Protein AF-0000000079912016 (afdb_homodimer)

Solvent-accessible surface area (backbone atoms only — not comparable to full-atom values): 39255 Å² total; per-residue (Å²): 124,81,60,70,67,90,50,76,63,64,34,46,69,58,72,44,59,53,63,32,48,55,50,54,51,55,46,55,73,60,85,54,62,30,31,38,32,32,46,38,38,39,42,31,47,74,86,53,55,44,48,45,38,40,37,38,38,38,37,16,66,68,61,41,17,29,33,32,28,37,40,36,26,48,72,51,40,34,40,31,41,31,25,33,22,56,47,71,51,46,49,77,61,53,65,31,86,58,32,35,63,44,80,74,38,58,70,41,29,36,35,41,35,31,50,80,66,97,49,64,54,26,32,47,36,34,42,39,51,58,28,63,62,40,78,49,59,70,44,70,42,71,54,98,86,39,76,59,29,38,30,30,36,35,40,33,41,30,26,29,36,43,38,42,28,52,72,84,44,76,39,85,39,41,60,92,46,20,34,35,41,36,37,40,40,31,20,34,37,89,50,34,68,87,71,87,62,68,78,51,57,73,78,47,84,77,47,47,32,39,38,42,31,43,37,40,42,94,74,36,32,38,43,35,40,39,30,28,46,42,84,63,52,72,73,42,72,49,28,34,37,37,44,51,54,82,86,58,67,62,39,76,44,34,54,71,43,80,48,78,38,56,39,63,74,28,76,50,72,71,38,39,36,40,34,24,48,34,90,97,47,79,62,33,38,33,43,46,44,71,54,37,75,34,61,56,31,64,80,54,19,71,24,81,51,87,90,46,29,47,48,43,87,77,51,72,68,42,76,50,69,47,78,47,50,53,85,70,54,56,66,76,71,56,45,73,32,53,35,42,20,40,26,41,35,42,34,40,53,91,82,46,75,50,66,31,40,36,43,44,29,40,28,72,28,30,33,28,56,90,77,67,25,83,36,73,79,56,50,34,121,121,81,59,70,68,91,49,76,62,64,34,46,69,59,72,43,59,54,62,32,48,54,50,54,50,56,45,56,74,59,85,53,61,30,32,38,32,34,45,39,39,41,42,32,47,73,84,54,56,42,49,43,38,39,39,37,39,38,37,16,64,69,61,41,16,28,34,31,27,37,41,35,25,48,72,51,40,34,40,32,41,33,26,33,21,57,47,72,50,44,48,79,62,53,66,31,87,57,32,34,62,43,79,75,37,59,71,42,30,39,35,41,36,32,51,80,64,98,49,64,54,26,33,46,37,34,41,39,51,57,29,62,62,40,76,49,61,70,44,71,42,70,54,98,87,38,76,58,30,38,30,28,36,36,41,33,41,29,26,30,35,42,38,42,29,50,72,85,43,77,38,85,40,43,59,92,46,19,35,34,41,37,37,40,38,31,21,33,39,90,48,34,69,87,71,88,62,67,78,51,58,74,78,49,82,75,48,46,32,40,39,43,31,43,38,42,42,94,73,35,32,38,43,35,39,38,31,29,46,41,84,63,52,71,74,41,72,48,28,33,38,37,44,50,51,85,88,57,67,64,40,75,45,35,54,72,44,79,49,78,39,57,40,64,74,29,75,51,72,71,38,41,35,40,35,22,48,35,90,98,48,79,61,34,36,34,43,45,45,73,52,37,75,34,62,54,32,64,82,52,17,72,22,83,52,86,88,44,29,46,46,42,87,78,51,74,70,43,75,51,68,47,75,45,50,54,84,71,54,55,67,76,72,57,45,73,32,52,35,40,21,40,26,42,34,42,34,39,52,90,83,46,73,50,66,29,39,37,44,44,28,41,26,73,27,29,32,28,58,91,77,68,24,83,37,73,79,55,49,34,120

Organism: NCBI:txid1990687

Structure (mmCIF, N/CA/C/O backbone):
data_AF-0000000079912016-model_v1
#
loop_
_entity.id
_entity.type
_entity.pdbx_description
1 polymer 'Uncharacterized protein'
#
loop_
_atom_site.group_PDB
_atom_site.id
_atom_site.type_symbol
_atom_site.label_atom_id
_atom_site.label_alt_id
_atom_site.label_comp_id
_atom_site.label_asym_id
_atom_site.label_entity_id
_atom_site.label_seq_id
_atom_site.pdbx_PDB_ins_code
_atom_site.Cartn_x
_atom_site.Cartn_y
_atom_site.Cartn_z
_atom_site.occupancy
_atom_site.B_iso_or_equiv
_atom_site.auth_seq_id
_atom_site.auth_comp_id
_atom_site.auth_asym_id
_atom_site.auth_atom_id
_atom_site.pdbx_PDB_model_num
ATOM 1 N N . MET A 1 1 ? 12.18 -6.418 -21.703 1 35.38 1 MET A N 1
ATOM 2 C CA . MET A 1 1 ? 11.523 -6.207 -20.406 1 35.38 1 MET A CA 1
ATOM 3 C C . MET A 1 1 ? 12.547 -6.145 -19.281 1 35.38 1 MET A C 1
ATOM 5 O O . MET A 1 1 ? 13.211 -7.137 -18.984 1 35.38 1 MET A O 1
ATOM 9 N N . ASN A 1 2 ? 13.219 -5.055 -19.141 1 44.47 2 ASN A N 1
ATOM 10 C CA . ASN A 1 2 ? 14.43 -5.004 -18.312 1 44.47 2 ASN A CA 1
ATOM 11 C C . ASN A 1 2 ? 14.109 -5.176 -16.844 1 44.47 2 ASN A C 1
ATOM 13 O O . ASN A 1 2 ? 13.297 -4.43 -16.281 1 44.47 2 ASN A O 1
ATOM 17 N N . ALA A 1 3 ? 14.102 -6.445 -16.5 1 49.41 3 ALA A N 1
ATOM 18 C CA . ALA A 1 3 ? 14.133 -6.68 -15.062 1 49.41 3 ALA A CA 1
ATOM 19 C C . ALA A 1 3 ? 15.07 -5.699 -14.367 1 49.41 3 ALA A C 1
ATOM 21 O O . ALA A 1 3 ? 16.156 -5.418 -14.859 1 49.41 3 ALA A O 1
ATOM 22 N N . ASP A 1 4 ? 14.664 -4.672 -13.648 1 52.75 4 ASP A N 1
ATOM 23 C CA . ASP A 1 4 ? 15.461 -3.789 -12.797 1 52.75 4 ASP A CA 1
ATOM 24 C C . ASP A 1 4 ? 16.312 -4.59 -11.828 1 52.75 4 ASP A C 1
ATOM 26 O O . ASP A 1 4 ? 15.867 -4.945 -10.734 1 52.75 4 ASP A O 1
ATOM 30 N N . PHE A 1 5 ? 17.453 -5.113 -12.383 1 52.69 5 PHE A N 1
ATOM 31 C CA . PHE A 1 5 ? 18.312 -5.941 -11.547 1 52.69 5 PHE A CA 1
ATOM 32 C C . PHE A 1 5 ? 19.109 -5.086 -10.562 1 52.69 5 PHE A C 1
ATOM 34 O O . PHE A 1 5 ? 19.797 -5.609 -9.688 1 52.69 5 PHE A O 1
ATOM 41 N N . ALA A 1 6 ? 18.969 -3.693 -10.82 1 57 6 ALA A N 1
ATOM 42 C CA . ALA A 1 6 ? 19.766 -2.867 -9.914 1 57 6 ALA A CA 1
ATOM 43 C C . ALA A 1 6 ? 19.125 -2.84 -8.516 1 57 6 ALA A C 1
ATOM 45 O O . ALA A 1 6 ? 18.453 -1.88 -8.156 1 57 6 ALA A O 1
ATOM 46 N N . GLY A 1 7 ? 19 -4.027 -7.914 1 76.44 7 GLY A N 1
ATOM 47 C CA . GLY A 1 7 ? 18.578 -4.215 -6.535 1 76.44 7 GLY A CA 1
ATOM 48 C C . GLY A 1 7 ? 17.141 -4.695 -6.414 1 76.44 7 GLY A C 1
ATOM 49 O O . GLY A 1 7 ? 16.328 -4.461 -7.312 1 76.44 7 GLY A O 1
ATOM 50 N N . ASN A 1 8 ? 16.844 -5.461 -5.449 1 83.88 8 ASN A N 1
ATOM 51 C CA . ASN A 1 8 ? 15.516 -6 -5.176 1 83.88 8 ASN A CA 1
ATOM 52 C C . ASN A 1 8 ? 14.547 -4.91 -4.73 1 83.88 8 ASN A C 1
ATOM 54 O O . ASN A 1 8 ? 14.742 -4.289 -3.684 1 83.88 8 ASN A O 1
ATOM 58 N N . PRO A 1 9 ? 13.586 -4.535 -5.574 1 89.94 9 PRO A N 1
ATOM 59 C CA . PRO A 1 9 ? 12.68 -3.438 -5.234 1 89.94 9 PRO A CA 1
ATOM 60 C C . PRO A 1 9 ? 11.617 -3.846 -4.223 1 89.94 9 PRO A C 1
ATOM 62 O O . PRO A 1 9 ? 10.789 -3.02 -3.818 1 89.94 9 PRO A O 1
ATOM 65 N N . LEU A 1 10 ? 11.625 -5.039 -3.822 1 94.25 10 LEU A N 1
ATOM 66 C CA . LEU A 1 10 ? 10.586 -5.539 -2.932 1 94.25 10 LEU A CA 1
ATOM 67 C C . LEU A 1 10 ? 10.891 -5.176 -1.481 1 94.25 10 LEU A C 1
ATOM 69 O O . LEU A 1 10 ? 12.055 -4.98 -1.117 1 94.25 10 LEU A O 1
ATOM 73 N N . SER A 1 11 ? 9.875 -5.035 -0.737 1 94.88 11 SER A N 1
ATOM 74 C CA . SER A 1 11 ? 9.938 -4.832 0.706 1 94.88 11 SER A CA 1
ATOM 75 C C . SER A 1 11 ? 8.984 -5.766 1.441 1 94.88 11 SER A C 1
ATOM 77 O O . SER A 1 11 ? 8.125 -6.395 0.824 1 94.88 11 SER A O 1
ATOM 79 N N . PRO A 1 12 ? 9.141 -5.875 2.783 1 95.19 12 PRO A N 1
ATOM 80 C CA . PRO A 1 12 ? 8.266 -6.746 3.568 1 95.19 12 PRO A CA 1
ATOM 81 C C . PRO A 1 12 ? 6.781 -6.438 3.359 1 95.19 12 PRO A C 1
ATOM 83 O O . PRO A 1 12 ? 5.941 -7.336 3.459 1 95.19 12 PRO A O 1
ATOM 86 N N . MET A 1 13 ? 6.449 -5.234 3.018 1 96.69 13 MET A N 1
ATOM 87 C CA . MET A 1 13 ? 5.059 -4.82 2.861 1 96.69 13 MET A CA 1
ATOM 88 C C . MET A 1 13 ? 4.449 -5.434 1.604 1 96.69 13 MET A C 1
ATOM 90 O O . MET A 1 13 ? 3.225 -5.48 1.463 1 96.69 13 MET A O 1
ATOM 94 N N . ASP A 1 14 ? 5.227 -5.934 0.747 1 97.75 14 ASP A N 1
ATOM 95 C CA . ASP A 1 14 ? 4.738 -6.551 -0.483 1 97.75 14 ASP A CA 1
ATOM 96 C C . ASP A 1 14 ? 4.082 -7.898 -0.197 1 97.75 14 ASP A C 1
ATOM 98 O O . ASP A 1 14 ? 3.416 -8.469 -1.065 1 97.75 14 ASP A O 1
ATOM 102 N N . ASP A 1 15 ? 4.227 -8.391 0.972 1 98.19 15 ASP A N 1
ATOM 103 C CA . ASP A 1 15 ? 3.568 -9.641 1.337 1 98.19 15 ASP A CA 1
ATOM 104 C C . ASP A 1 15 ? 2.115 -9.398 1.745 1 98.19 15 ASP A C 1
ATOM 106 O O . ASP A 1 15 ? 1.356 -10.352 1.944 1 98.19 15 ASP A O 1
ATOM 110 N N . TYR A 1 16 ? 1.684 -8.188 1.907 1 97.75 16 TYR A N 1
ATOM 111 C CA . TYR A 1 16 ? 0.288 -7.863 2.184 1 97.75 16 TYR A CA 1
ATOM 112 C C . TYR A 1 16 ? -0.453 -7.496 0.904 1 97.75 16 TYR A C 1
ATOM 114 O O . TYR A 1 16 ? 0.112 -6.859 0.012 1 97.75 16 TYR A O 1
ATOM 122 N N . PRO A 1 17 ? -1.725 -7.867 0.824 1 97.69 17 PRO A N 1
ATOM 123 C CA . PRO A 1 17 ? -2.494 -7.555 -0.382 1 97.69 17 PRO A CA 1
ATOM 124 C C . PRO A 1 17 ? -3.016 -6.117 -0.39 1 97.69 17 PRO A C 1
ATOM 126 O O . PRO A 1 17 ? -4.227 -5.898 -0.472 1 97.69 17 PRO A O 1
ATOM 129 N N . VAL A 1 18 ? -2.043 -5.145 -0.409 1 97.38 18 VAL A N 1
ATOM 130 C CA . VAL A 1 18 ? -2.424 -3.742 -0.265 1 97.38 18 VAL A CA 1
ATOM 131 C C . VAL A 1 18 ? -1.842 -2.928 -1.417 1 97.38 18 VAL A C 1
ATOM 133 O O . VAL A 1 18 ? -1.67 -1.712 -1.302 1 97.38 18 VAL A O 1
ATOM 136 N N . HIS A 1 19 ? -1.449 -3.643 -2.529 1 98.5 19 HIS A N 1
ATOM 137 C CA . HIS A 1 19 ? -0.992 -2.908 -3.703 1 98.5 19 HIS A CA 1
ATOM 138 C C . HIS A 1 19 ? -2.121 -2.082 -4.309 1 98.5 19 HIS A C 1
ATOM 140 O O . HIS A 1 19 ? -3.266 -2.535 -4.367 1 98.5 19 HIS A O 1
ATOM 146 N N . GLN A 1 20 ? -1.764 -0.83 -4.809 1 98.12 20 GLN A N 1
ATOM 147 C CA . GLN A 1 20 ? -2.795 0.02 -5.395 1 98.12 20 GLN A CA 1
ATOM 148 C C . GLN A 1 20 ? -2.598 0.161 -6.902 1 98.12 20 GLN A C 1
ATOM 150 O O . GLN A 1 20 ? -3.494 0.627 -7.609 1 98.12 20 GLN A O 1
ATOM 155 N N . VAL A 1 21 ? -1.436 -0.185 -7.375 1 97.5 21 VAL A N 1
ATOM 156 C CA . VAL A 1 21 ? -1.069 -0.161 -8.789 1 97.5 21 VAL A CA 1
ATOM 157 C C . VAL A 1 21 ? -0.207 -1.377 -9.117 1 97.5 21 VAL A C 1
ATOM 159 O O . VAL A 1 21 ? 0.242 -2.092 -8.219 1 97.5 21 VAL A O 1
ATOM 162 N N . ALA A 1 22 ? 0.058 -1.633 -10.391 1 96.56 22 ALA A N 1
ATOM 163 C CA . ALA A 1 22 ? 0.849 -2.781 -10.82 1 96.56 22 ALA A CA 1
ATOM 164 C C . ALA A 1 22 ? 2.342 -2.518 -10.648 1 96.56 22 ALA A C 1
ATOM 166 O O . ALA A 1 22 ? 3.121 -2.676 -11.586 1 96.56 22 ALA A O 1
ATOM 167 N N . GLU A 1 23 ? 2.756 -2.086 -9.461 1 96.06 23 GLU A N 1
ATOM 168 C CA . GLU A 1 23 ? 4.125 -1.835 -9.016 1 96.06 23 GLU A CA 1
ATOM 169 C C . GLU A 1 23 ? 4.355 -2.354 -7.602 1 96.06 23 GLU A C 1
ATOM 171 O O . GLU A 1 23 ? 3.412 -2.467 -6.816 1 96.06 23 GLU A O 1
ATOM 176 N N . PRO A 1 24 ? 5.672 -2.752 -7.293 1 95.94 24 PRO A N 1
ATOM 177 C CA . PRO A 1 24 ? 5.945 -3.004 -5.875 1 95.94 24 PRO A CA 1
ATOM 178 C C . PRO A 1 24 ? 5.535 -1.837 -4.98 1 95.94 24 PRO A C 1
ATOM 180 O O . PRO A 1 24 ? 5.477 -0.693 -5.438 1 95.94 24 PRO A O 1
ATOM 183 N N . ILE A 1 25 ? 5.301 -2.088 -3.701 1 96.06 25 ILE A N 1
ATOM 184 C CA . ILE A 1 25 ? 4.711 -1.147 -2.756 1 96.06 25 ILE A CA 1
ATOM 185 C C . ILE A 1 25 ? 5.602 0.085 -2.629 1 96.06 25 ILE A C 1
ATOM 187 O O . ILE A 1 25 ? 5.109 1.197 -2.424 1 96.06 25 ILE A O 1
ATOM 191 N N . ARG A 1 26 ? 6.914 0.013 -2.816 1 94.56 26 ARG A N 1
ATOM 192 C CA . ARG A 1 26 ? 7.828 1.127 -2.588 1 94.56 26 ARG A CA 1
ATOM 193 C C . ARG A 1 26 ? 7.672 2.193 -3.668 1 94.56 26 ARG A C 1
ATOM 195 O O . ARG A 1 26 ? 8.148 3.32 -3.508 1 94.56 26 ARG A O 1
ATOM 202 N N . ARG A 1 27 ? 6.996 1.806 -4.777 1 94.88 27 ARG A N 1
ATOM 203 C CA . ARG A 1 27 ? 6.926 2.715 -5.914 1 94.88 27 ARG A CA 1
ATOM 204 C C . ARG A 1 27 ? 5.566 3.408 -5.977 1 94.88 27 ARG A C 1
ATOM 206 O O . ARG A 1 27 ? 4.527 2.756 -5.883 1 94.88 27 ARG A O 1
ATOM 213 N N . ALA A 1 28 ? 5.625 4.754 -6.191 1 94.94 28 ALA A N 1
ATOM 214 C CA . ALA A 1 28 ? 4.402 5.516 -6.426 1 94.94 28 ALA A CA 1
ATOM 215 C C . ALA A 1 28 ? 3.836 5.23 -7.812 1 94.94 28 ALA A C 1
ATOM 217 O O . ALA A 1 28 ? 4.57 4.836 -8.719 1 94.94 28 ALA A O 1
ATOM 218 N N . GLY A 1 29 ? 2.531 5.469 -7.984 1 95.56 29 GLY A N 1
ATOM 219 C CA . GLY A 1 29 ? 1.872 5.23 -9.258 1 95.56 29 GLY A CA 1
ATOM 220 C C . GLY A 1 29 ? 2.238 6.254 -10.312 1 95.56 29 GLY A C 1
ATOM 221 O O . GLY A 1 29 ? 1.977 6.047 -11.5 1 95.56 29 GLY A O 1
ATOM 222 N N . THR A 1 30 ? 2.834 7.348 -9.891 1 93.12 30 THR A N 1
ATOM 223 C CA . THR A 1 30 ? 3.252 8.414 -10.797 1 93.12 30 THR A CA 1
ATOM 224 C C . THR A 1 30 ? 4.754 8.664 -10.68 1 93.12 30 THR A C 1
ATOM 226 O O . THR A 1 30 ? 5.355 8.391 -9.641 1 93.12 30 THR A O 1
ATOM 229 N N . SER A 1 31 ? 5.344 9.164 -11.789 1 90.94 31 SER A N 1
ATOM 230 C CA . SER A 1 31 ? 6.746 9.562 -11.758 1 90.94 31 SER A CA 1
ATOM 231 C C . SER A 1 31 ? 6.898 11.008 -11.305 1 90.94 31 SER A C 1
ATOM 233 O O . SER A 1 31 ? 8.008 11.555 -11.297 1 90.94 31 SER A O 1
ATOM 235 N N . ASP A 1 32 ? 5.793 11.656 -10.992 1 94 32 ASP A N 1
ATOM 236 C CA . ASP A 1 32 ? 5.84 13.031 -10.508 1 94 32 ASP A CA 1
ATOM 237 C C . ASP A 1 32 ? 6.785 13.164 -9.312 1 94 32 ASP A C 1
ATOM 239 O O . ASP A 1 32 ? 6.602 12.492 -8.297 1 94 32 ASP A O 1
ATOM 243 N N . ARG A 1 33 ? 7.754 14.023 -9.438 1 94.88 33 ARG A N 1
ATOM 244 C CA . ARG A 1 33 ? 8.75 14.195 -8.391 1 94.88 33 ARG A CA 1
ATOM 245 C C . ARG A 1 33 ? 8.109 14.664 -7.094 1 94.88 33 ARG A C 1
ATOM 247 O O . ARG A 1 33 ? 8.703 14.547 -6.02 1 94.88 33 ARG A O 1
ATOM 254 N N . ASN A 1 34 ? 6.891 15.164 -7.176 1 95.88 34 ASN A N 1
ATOM 255 C CA . ASN A 1 34 ? 6.238 15.828 -6.055 1 95.88 34 ASN A CA 1
ATOM 256 C C . ASN A 1 34 ? 5.402 14.852 -5.23 1 95.88 34 ASN A C 1
ATOM 258 O O . ASN A 1 34 ? 4.668 15.266 -4.332 1 95.88 34 ASN A O 1
ATOM 262 N N . PHE A 1 35 ? 5.445 13.57 -5.52 1 97.81 35 PHE A N 1
ATOM 263 C CA . PHE A 1 35 ? 4.719 12.594 -4.715 1 97.81 35 PHE A CA 1
ATOM 264 C C . PHE A 1 35 ? 5.316 12.492 -3.316 1 97.81 35 PHE A C 1
ATOM 266 O O . PHE A 1 35 ? 6.535 12.43 -3.156 1 97.81 35 PHE A O 1
ATOM 273 N N . TYR A 1 36 ? 4.461 12.484 -2.289 1 98.12 36 TYR A N 1
ATOM 274 C CA . TYR A 1 36 ? 4.902 12.43 -0.9 1 98.12 36 TYR A CA 1
ATOM 275 C C . TYR A 1 36 ? 3.953 11.594 -0.053 1 98.12 36 TYR A C 1
ATOM 277 O O . TYR A 1 36 ? 2.861 11.242 -0.502 1 98.12 36 TYR A O 1
ATOM 285 N N . ASP A 1 37 ? 4.344 11.164 1.17 1 98.5 37 ASP A N 1
ATOM 286 C CA . ASP A 1 37 ? 3.6 10.469 2.213 1 98.5 37 ASP A CA 1
ATOM 287 C C . ASP A 1 37 ? 4.047 10.914 3.602 1 98.5 37 ASP A C 1
ATOM 289 O O . ASP A 1 37 ? 5.121 10.531 4.07 1 98.5 37 ASP A O 1
ATOM 293 N N . ARG A 1 38 ? 3.162 11.758 4.355 1 98.31 38 ARG A N 1
ATOM 294 C CA . ARG A 1 38 ? 3.711 12.5 5.484 1 98.31 38 ARG A CA 1
ATOM 295 C C . ARG A 1 38 ? 2.842 12.336 6.727 1 98.31 38 ARG A C 1
ATOM 297 O O . ARG A 1 38 ? 1.624 12.18 6.625 1 98.31 38 ARG A O 1
ATOM 304 N N . TYR A 1 39 ? 3.543 12.328 7.895 1 98.75 39 TYR A N 1
ATOM 305 C CA . TYR A 1 39 ? 2.943 12.391 9.219 1 98.75 39 TYR A CA 1
ATOM 306 C C . TYR A 1 39 ? 2.969 13.805 9.773 1 98.75 39 TYR A C 1
ATOM 308 O O . TYR A 1 39 ? 3.926 14.555 9.539 1 98.75 39 TYR A O 1
ATOM 316 N N . TYR A 1 40 ? 1.987 14.172 10.477 1 98.75 40 TYR A N 1
ATOM 317 C CA . TYR A 1 40 ? 1.938 15.375 11.312 1 98.75 40 TYR A CA 1
ATOM 318 C C . TYR A 1 40 ? 1.361 15.055 12.688 1 98.75 40 TYR A C 1
ATOM 320 O O . TYR A 1 40 ? 0.335 14.383 12.797 1 98.75 40 TYR A O 1
ATOM 328 N N . PHE A 1 41 ? 2.027 15.516 13.758 1 98.88 41 PHE A N 1
ATOM 329 C CA . PHE A 1 41 ? 1.552 15.445 15.133 1 98.88 41 PHE A CA 1
ATOM 330 C C . PHE A 1 41 ? 1.703 16.797 15.828 1 98.88 41 PHE A C 1
ATOM 332 O O . PHE A 1 41 ? 2.641 17.547 15.547 1 98.88 41 PHE A O 1
ATOM 339 N N . ASN A 1 42 ? 0.825 17.047 16.719 1 98.88 42 ASN A N 1
ATOM 340 C CA . ASN A 1 42 ? 1.106 18.094 17.703 1 98.88 42 ASN A CA 1
ATOM 341 C C . ASN A 1 42 ? 0.762 17.641 19.109 1 98.88 42 ASN A C 1
ATOM 343 O O . ASN A 1 42 ? 0.095 16.609 19.297 1 98.88 42 ASN A O 1
ATOM 347 N N . CYS A 1 43 ? 1.309 18.281 20.062 1 98.88 43 CYS A N 1
ATOM 348 C CA . CYS A 1 43 ? 1.238 17.891 21.469 1 98.88 43 CYS A CA 1
ATOM 349 C C . CYS A 1 43 ? 1.357 19.109 22.375 1 98.88 43 CYS A C 1
ATOM 351 O O . CYS A 1 43 ? 2.285 19.906 22.234 1 98.88 43 CYS A O 1
ATOM 353 N N . TYR A 1 44 ? 0.426 19.234 23.328 1 98.69 44 TYR A N 1
ATOM 354 C CA . TYR A 1 44 ? 0.44 20.375 24.234 1 98.69 44 TYR A CA 1
ATOM 355 C C . TYR A 1 44 ? -0.269 20.047 25.547 1 98.69 44 TYR A C 1
ATOM 357 O O . TYR A 1 44 ? -1.205 19.234 25.562 1 98.69 44 TYR A O 1
ATOM 365 N N . PRO A 1 45 ? 0.193 20.625 26.578 1 97.56 45 PRO A N 1
ATOM 366 C CA . PRO A 1 45 ? -0.553 20.516 27.844 1 97.56 45 PRO A CA 1
ATOM 367 C C . PRO A 1 45 ? -1.822 21.359 27.844 1 97.56 45 PRO A C 1
ATOM 369 O O . PRO A 1 45 ? -1.801 22.516 27.422 1 97.56 45 PRO A O 1
ATOM 372 N N . SER A 1 46 ? -2.895 20.844 28.375 1 89.44 46 SER A N 1
ATOM 373 C CA . SER A 1 46 ? -4.18 21.531 28.406 1 89.44 46 SER A CA 1
ATOM 374 C C . SER A 1 46 ? -4.191 22.656 29.438 1 89.44 46 SER A C 1
ATOM 376 O O . SER A 1 46 ? -5.051 23.531 29.406 1 89.44 46 SER A O 1
ATOM 378 N N . THR A 1 47 ? -3.223 22.625 30.281 1 87.94 47 THR A N 1
ATOM 379 C CA . THR A 1 47 ? -3.234 23.562 31.391 1 87.94 47 THR A CA 1
ATOM 380 C C . THR A 1 47 ? -2.26 24.703 31.156 1 87.94 47 THR A C 1
ATOM 382 O O . THR A 1 47 ? -2.213 25.672 31.922 1 87.94 47 THR A O 1
ATOM 385 N N . GLU A 1 48 ? -1.425 24.609 30.203 1 88.69 48 GLU A N 1
ATOM 386 C CA . GLU A 1 48 ? -0.462 25.656 29.875 1 88.69 48 GLU A CA 1
ATOM 387 C C . GLU A 1 48 ? -0.787 26.297 28.531 1 88.69 48 GLU A C 1
ATOM 389 O O . GLU A 1 48 ? -1.458 25.688 27.703 1 88.69 48 GLU A O 1
ATOM 394 N N . THR A 1 49 ? -0.295 27.5 28.375 1 91.81 49 THR A N 1
ATOM 395 C CA . THR A 1 49 ? -0.715 28.25 27.203 1 91.81 49 THR A CA 1
ATOM 396 C C . THR A 1 49 ? 0.487 28.625 26.328 1 91.81 49 THR A C 1
ATOM 398 O O . THR A 1 49 ? 0.34 29.312 25.312 1 91.81 49 THR A O 1
ATOM 401 N N . ASP A 1 50 ? 1.667 28.266 26.719 1 96.38 50 ASP A N 1
ATOM 402 C CA . ASP A 1 50 ? 2.83 28.766 26 1 96.38 50 ASP A CA 1
ATOM 403 C C . ASP A 1 50 ? 3.777 27.625 25.625 1 96.38 50 ASP A C 1
ATOM 405 O O . ASP A 1 50 ? 4.992 27.812 25.562 1 96.38 50 ASP A O 1
ATOM 409 N N . LEU A 1 51 ? 3.305 26.438 25.562 1 97.94 51 LEU A N 1
ATOM 410 C CA . LEU A 1 51 ? 4.066 25.25 25.156 1 97.94 51 LEU A CA 1
ATOM 411 C C . LEU A 1 51 ? 3.344 24.484 24.047 1 97.94 51 LEU A C 1
ATOM 413 O O . LEU A 1 51 ? 2.209 24.047 24.234 1 97.94 51 LEU A O 1
ATOM 417 N N . PHE A 1 52 ? 3.973 24.344 22.922 1 98.62 52 PHE A N 1
ATOM 418 C CA . PHE A 1 52 ? 3.34 23.734 21.766 1 98.62 52 PHE A CA 1
ATOM 419 C C . PHE A 1 52 ? 4.371 23 20.906 1 98.62 52 PHE A C 1
ATOM 421 O O . PHE A 1 52 ? 5.207 23.641 20.266 1 98.62 52 PHE A O 1
ATOM 428 N N . LEU A 1 53 ? 4.328 21.641 20.891 1 98.88 53 LEU A N 1
ATOM 429 C CA . LEU A 1 53 ? 5.23 20.797 20.125 1 98.88 53 LEU A CA 1
ATOM 430 C C . LEU A 1 53 ? 4.566 20.328 18.828 1 98.88 53 LEU A C 1
ATOM 432 O O . LEU A 1 53 ? 3.406 19.906 18.844 1 98.88 53 LEU A O 1
ATOM 436 N N . ILE A 1 54 ? 5.266 20.469 17.703 1 98.81 54 ILE A N 1
ATO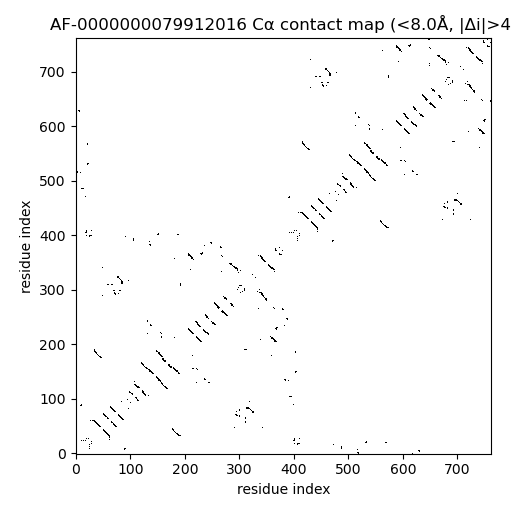M 437 C CA . ILE A 1 54 ? 4.844 19.922 16.422 1 98.81 54 ILE A CA 1
ATOM 438 C C . ILE A 1 54 ? 5.926 18.984 15.875 1 98.81 54 ILE A C 1
ATOM 440 O O . ILE A 1 54 ? 7.117 19.312 15.938 1 98.81 54 ILE A O 1
ATOM 444 N N . VAL A 1 55 ? 5.547 17.812 15.422 1 98.88 55 VAL A N 1
ATOM 445 C CA . VAL A 1 55 ? 6.457 16.812 14.859 1 98.88 55 VAL A CA 1
ATOM 446 C C . VAL A 1 55 ? 5.961 16.375 13.492 1 98.88 55 VAL A C 1
ATOM 448 O O . VAL A 1 55 ? 4.762 16.172 13.297 1 98.88 55 VAL A O 1
ATOM 451 N N . GLY A 1 56 ? 6.828 16.312 12.555 1 98.5 56 GLY A N 1
ATOM 452 C CA . GLY A 1 56 ? 6.52 15.789 11.227 1 98.5 56 GLY A CA 1
ATOM 453 C C . GLY A 1 56 ? 7.539 14.789 10.727 1 98.5 56 GLY A C 1
ATOM 454 O O . GLY A 1 56 ? 8.703 14.82 11.133 1 98.5 56 GLY A O 1
ATOM 455 N N . LEU A 1 57 ? 7.125 13.93 9.914 1 98.75 57 LEU A N 1
ATOM 456 C CA . LEU A 1 57 ? 7.965 12.969 9.203 1 98.75 57 LEU A CA 1
ATOM 457 C C . LEU A 1 57 ? 7.41 12.68 7.816 1 98.75 57 LEU A C 1
ATOM 459 O O . LEU A 1 57 ? 6.207 12.461 7.66 1 98.75 57 LEU A O 1
ATOM 463 N N . GLY A 1 58 ? 8.266 12.773 6.82 1 98.25 58 GLY A N 1
ATOM 464 C CA . GLY A 1 58 ? 7.809 12.594 5.453 1 98.25 58 GLY A CA 1
ATOM 465 C C . GLY A 1 58 ? 8.711 11.695 4.629 1 98.25 58 GLY A C 1
ATOM 466 O O . GLY A 1 58 ? 9.922 11.633 4.867 1 98.25 58 GLY A O 1
ATOM 467 N N . GLN A 1 59 ? 8.117 11.008 3.688 1 98.5 59 GLN A N 1
ATOM 468 C CA . GLN A 1 59 ? 8.828 10.258 2.66 1 98.5 59 GLN A CA 1
ATOM 469 C C . GLN A 1 59 ? 8.477 10.766 1.265 1 98.5 59 GLN A C 1
ATOM 471 O O . GLN A 1 59 ? 7.324 11.102 0.993 1 98.5 59 GLN A O 1
ATOM 476 N N . TYR A 1 60 ? 9.461 10.828 0.479 1 98 60 TYR A N 1
ATOM 477 C CA . TYR A 1 60 ? 9.398 11.32 -0.892 1 98 60 TYR A CA 1
ATOM 478 C C . TYR A 1 60 ? 10.016 10.32 -1.861 1 98 60 TYR A C 1
ATOM 480 O O . TYR A 1 60 ? 11.156 10.484 -2.293 1 98 60 TYR A O 1
ATOM 488 N N . PRO A 1 61 ? 9.203 9.344 -2.221 1 96.75 61 PRO A N 1
ATOM 489 C CA . PRO A 1 61 ? 9.734 8.172 -2.924 1 96.75 61 PRO A CA 1
ATOM 490 C C . PRO A 1 61 ? 10.414 8.539 -4.242 1 96.75 61 PRO A C 1
ATOM 492 O O . PRO A 1 61 ? 11.469 7.98 -4.57 1 96.75 61 PRO A O 1
ATOM 495 N N . ASN A 1 62 ? 9.891 9.469 -5.027 1 96.38 62 ASN A N 1
ATOM 496 C CA . ASN A 1 62 ? 10.453 9.781 -6.332 1 96.38 62 ASN A CA 1
ATOM 497 C C . ASN A 1 62 ? 11.719 10.633 -6.203 1 96.38 62 ASN A C 1
ATOM 499 O O . ASN A 1 62 ? 12.477 10.773 -7.164 1 96.38 62 ASN A O 1
ATOM 503 N N . LEU A 1 63 ? 11.945 11.203 -5.016 1 96.69 63 LEU A N 1
ATOM 504 C CA . LEU A 1 63 ? 13.164 11.969 -4.754 1 96.69 63 LEU A CA 1
ATOM 505 C C . LEU A 1 63 ? 14.195 11.117 -4.02 1 96.69 63 LEU A C 1
ATOM 507 O O . LEU A 1 63 ? 15.359 11.492 -3.92 1 96.69 63 LEU A O 1
ATOM 511 N N . GLY A 1 64 ? 13.727 9.992 -3.441 1 96.69 64 GLY A N 1
ATOM 512 C CA . GLY A 1 64 ? 14.617 9.086 -2.734 1 96.69 64 GLY A CA 1
ATOM 513 C C . GLY A 1 64 ? 15.047 9.609 -1.376 1 96.69 64 GLY A C 1
ATOM 514 O O . GLY A 1 64 ? 16.156 9.344 -0.927 1 96.69 64 GLY A O 1
ATOM 515 N N . VAL A 1 65 ? 14.156 10.398 -0.732 1 98 65 VAL A N 1
ATOM 516 C CA . VAL A 1 65 ? 14.516 11.062 0.516 1 98 65 VAL A CA 1
ATOM 517 C C . VAL A 1 65 ? 13.453 10.797 1.573 1 98 65 VAL A C 1
ATOM 519 O O . VAL A 1 65 ? 12.266 10.695 1.255 1 98 65 VAL A O 1
ATOM 522 N N . ALA A 1 66 ? 13.828 10.57 2.807 1 98.5 66 ALA A N 1
ATOM 523 C CA . ALA A 1 66 ? 12.969 10.68 3.988 1 98.5 66 ALA A CA 1
ATOM 524 C C . ALA A 1 66 ? 13.469 11.766 4.93 1 98.5 66 ALA A C 1
ATOM 526 O O . ALA A 1 66 ? 14.68 11.992 5.051 1 98.5 66 ALA A O 1
ATOM 527 N N . ASP A 1 67 ? 12.586 12.477 5.535 1 98.5 67 ASP A N 1
ATOM 528 C CA . ASP A 1 67 ? 13 13.516 6.469 1 98.5 67 ASP A CA 1
ATOM 529 C C . ASP A 1 67 ? 12.039 13.609 7.652 1 98.5 67 ASP A C 1
ATOM 531 O O . ASP A 1 67 ? 11.008 12.945 7.668 1 98.5 67 ASP A O 1
ATOM 535 N N . ALA A 1 68 ? 12.492 14.273 8.75 1 98.69 68 ALA A N 1
ATOM 536 C CA . ALA A 1 68 ? 11.711 14.484 9.969 1 98.69 68 ALA A CA 1
ATOM 537 C C . ALA A 1 68 ? 12.086 15.797 10.641 1 98.69 68 ALA A C 1
ATOM 539 O O . ALA A 1 68 ? 13.172 16.328 10.406 1 98.69 68 ALA A O 1
ATOM 540 N N . PHE A 1 69 ? 11.195 16.312 11.414 1 98.44 69 PHE A N 1
ATOM 541 C CA . PHE A 1 69 ? 11.492 17.5 12.219 1 98.44 69 PHE A CA 1
ATOM 542 C C . PHE A 1 69 ? 10.656 17.516 13.492 1 98.44 69 PHE A C 1
ATOM 544 O O . PHE A 1 69 ? 9.617 16.844 13.562 1 98.44 69 PHE A O 1
ATOM 551 N N . ALA A 1 70 ? 11.133 18.172 14.469 1 98.69 70 ALA A N 1
ATOM 552 C CA . ALA A 1 70 ? 10.398 18.625 15.648 1 98.69 70 ALA A CA 1
ATOM 553 C C . ALA A 1 70 ? 10.617 20.125 15.875 1 98.69 70 ALA A C 1
ATOM 555 O O . ALA A 1 70 ? 11.734 20.625 15.75 1 98.69 70 ALA A O 1
ATOM 556 N N . VAL A 1 71 ? 9.539 20.828 16.109 1 98.5 71 VAL A N 1
ATOM 557 C CA . VAL A 1 71 ? 9.648 22.234 16.453 1 98.5 71 VAL A CA 1
ATOM 558 C C . VAL A 1 71 ? 8.836 22.531 17.719 1 98.5 71 VAL A C 1
ATOM 560 O O . VAL A 1 71 ? 7.637 22.25 17.766 1 98.5 71 VAL A O 1
ATOM 563 N N . LEU A 1 72 ? 9.5 23.031 18.719 1 98.56 72 LEU A N 1
ATOM 564 C CA . LEU A 1 72 ? 8.891 23.328 20.016 1 98.56 72 LEU A CA 1
ATOM 565 C C . LEU A 1 72 ? 8.859 24.844 20.266 1 98.56 72 LEU A C 1
ATOM 567 O O . LEU A 1 72 ? 9.891 25.516 20.156 1 98.56 72 LEU A O 1
ATOM 571 N N . ARG A 1 73 ? 7.66 25.297 20.5 1 98.19 73 ARG A N 1
ATOM 572 C CA . ARG A 1 73 ? 7.465 26.641 21.047 1 98.19 73 ARG A CA 1
ATOM 573 C C . ARG A 1 73 ? 7.324 26.578 22.562 1 98.19 73 ARG A C 1
ATOM 575 O O . ARG A 1 73 ? 6.477 25.859 23.094 1 98.19 73 ARG A O 1
ATOM 582 N N . ARG A 1 74 ? 8.141 27.25 23.297 1 97.19 74 ARG A N 1
ATOM 583 C CA . ARG A 1 74 ? 8.047 27.484 24.734 1 97.19 74 ARG A CA 1
ATOM 584 C C . ARG A 1 74 ? 8.297 28.953 25.078 1 97.19 74 ARG A C 1
ATOM 586 O O . ARG A 1 74 ? 9.453 29.391 25.141 1 97.19 74 ARG A O 1
ATOM 593 N N . GLY A 1 75 ? 7.215 29.641 25.344 1 95.44 75 GLY A N 1
ATOM 594 C CA . GLY A 1 75 ? 7.383 31.078 25.438 1 95.44 75 GLY A CA 1
ATOM 595 C C . GLY A 1 75 ? 7.996 31.688 24.203 1 95.44 75 GLY A C 1
ATOM 596 O O . GLY A 1 75 ? 7.441 31.578 23.109 1 95.44 75 GLY A O 1
ATOM 597 N N . ASP A 1 76 ? 9.18 32.312 24.391 1 96.88 76 ASP A N 1
ATOM 598 C CA . ASP A 1 76 ? 9.836 32.969 23.25 1 96.88 76 ASP A CA 1
ATOM 599 C C . ASP A 1 76 ? 10.82 32 22.578 1 96.88 76 ASP A C 1
ATOM 601 O O . ASP A 1 76 ? 11.398 32.344 21.531 1 96.88 76 ASP A O 1
ATOM 605 N N . ASP A 1 77 ? 10.969 30.812 23.109 1 97.19 77 ASP A N 1
ATOM 606 C CA . ASP A 1 77 ? 11.914 29.859 22.531 1 97.19 77 ASP A CA 1
ATOM 607 C C . ASP A 1 77 ? 11.312 29.141 21.328 1 97.19 77 ASP A C 1
ATOM 609 O O . ASP A 1 77 ? 10.18 28.656 21.391 1 97.19 77 ASP A O 1
ATOM 613 N N . HIS A 1 78 ? 11.992 29.172 20.266 1 97.5 78 HIS A N 1
ATOM 614 C CA . HIS A 1 78 ? 11.727 28.391 19.062 1 97.5 78 HIS A CA 1
ATOM 615 C C . HIS A 1 78 ? 12.844 27.375 18.812 1 97.5 78 HIS A C 1
ATOM 617 O O . HIS A 1 78 ? 13.891 27.734 18.266 1 97.5 78 HIS A O 1
ATOM 623 N N . ILE A 1 79 ? 12.594 26.094 19.172 1 97.94 79 ILE A N 1
ATOM 624 C CA . ILE A 1 79 ? 13.617 25.062 19.125 1 97.94 79 ILE A CA 1
ATOM 625 C C . ILE A 1 79 ? 13.281 24.047 18.016 1 97.94 79 ILE A C 1
ATOM 627 O O . ILE A 1 79 ? 12.188 23.484 18.016 1 97.94 79 ILE A O 1
ATOM 631 N N . VAL A 1 80 ? 14.227 23.828 17.125 1 97.5 80 VAL A N 1
ATOM 632 C CA . VAL A 1 80 ? 14 22.922 16 1 97.5 80 VAL A CA 1
ATOM 633 C C . VAL A 1 80 ? 15.07 21.828 16 1 97.5 80 VAL A C 1
ATOM 635 O O . VAL A 1 80 ? 16.25 22.109 16.219 1 97.5 80 VAL A O 1
ATOM 638 N N . VAL A 1 81 ? 14.711 20.641 15.898 1 98.19 81 VAL A N 1
ATOM 639 C CA . VAL A 1 81 ? 15.562 19.531 15.469 1 98.19 81 VAL A CA 1
ATOM 640 C C . VAL A 1 81 ? 15.047 18.953 14.156 1 98.19 81 VAL A C 1
ATOM 642 O O . VAL A 1 81 ? 13.844 18.734 14 1 98.19 81 VAL A O 1
ATOM 645 N N . ARG A 1 82 ? 15.914 18.797 13.172 1 97.81 82 ARG A N 1
ATOM 646 C CA . ARG A 1 82 ? 15.508 18.281 11.867 1 97.81 82 ARG A CA 1
ATOM 647 C C . ARG A 1 82 ? 16.469 17.219 11.375 1 97.81 82 ARG A C 1
ATOM 649 O O . ARG A 1 82 ? 17.625 17.172 11.797 1 97.81 82 ARG A O 1
ATOM 656 N N . GLY A 1 83 ? 16 16.297 10.602 1 97.88 83 GLY A N 1
ATOM 657 C CA . GLY A 1 83 ? 16.797 15.211 10.031 1 97.88 83 GLY A CA 1
ATOM 658 C C . GLY A 1 83 ? 16.391 14.859 8.609 1 97.88 83 GLY A C 1
ATOM 659 O O . GLY A 1 83 ? 15.25 15.109 8.211 1 97.88 83 GLY A O 1
ATOM 660 N N . SER A 1 84 ? 17.281 14.367 7.836 1 98.31 84 SER A N 1
ATOM 661 C CA . SER A 1 84 ? 17.094 13.906 6.465 1 98.31 84 SER A CA 1
ATOM 662 C C . SER A 1 84 ? 17.969 12.695 6.164 1 98.31 84 SER A C 1
ATOM 664 O O . SER A 1 84 ? 19.109 12.625 6.633 1 98.31 84 SER A O 1
ATOM 666 N N . ARG A 1 85 ? 17.5 11.742 5.418 1 98.44 85 ARG A N 1
ATOM 667 C CA . ARG A 1 85 ? 18.281 10.578 5.031 1 98.44 85 ARG A CA 1
ATOM 668 C C . ARG A 1 85 ? 17.859 10.062 3.66 1 98.44 85 ARG A C 1
ATOM 670 O O . ARG A 1 85 ? 16.797 10.406 3.164 1 98.44 85 ARG A O 1
ATOM 677 N N . ALA A 1 86 ? 18.719 9.219 3.125 1 98 86 ALA A N 1
ATOM 678 C CA . ALA A 1 86 ? 18.359 8.453 1.94 1 98 86 ALA A CA 1
ATOM 679 C C . ALA A 1 86 ? 17.203 7.492 2.25 1 98 86 ALA A C 1
ATOM 681 O O . ALA A 1 86 ? 17.203 6.84 3.297 1 98 86 ALA A O 1
ATOM 682 N N . LEU A 1 87 ? 16.234 7.496 1.312 1 96.94 87 LEU A N 1
ATOM 683 C CA . LEU A 1 87 ? 15.117 6.57 1.465 1 96.94 87 LEU A CA 1
ATOM 684 C C . LEU A 1 87 ? 15.508 5.168 1.008 1 96.94 87 LEU A C 1
ATOM 686 O O . LEU A 1 87 ? 16.031 4.996 -0.096 1 96.94 87 LEU A O 1
ATOM 690 N N . GLY A 1 88 ? 15.312 4.133 1.796 1 92.19 88 GLY A N 1
ATOM 691 C CA . GLY A 1 88 ? 15.586 2.748 1.443 1 92.19 88 GLY A CA 1
ATOM 692 C C . GLY A 1 88 ? 14.43 2.072 0.738 1 92.19 88 GLY A C 1
ATOM 693 O O . GLY A 1 88 ? 13.453 2.729 0.36 1 92.19 88 GLY A O 1
ATOM 694 N N . ALA A 1 89 ? 14.5 0.746 0.628 1 89.62 89 ALA A N 1
ATOM 695 C CA . ALA A 1 89 ? 13.5 -0.02 -0.11 1 89.62 89 ALA A CA 1
ATOM 696 C C . ALA A 1 89 ? 12.258 -0.28 0.748 1 89.62 89 ALA A C 1
ATOM 698 O O . ALA A 1 89 ? 11.18 -0.552 0.223 1 89.62 89 ALA A O 1
ATOM 699 N N . ASP A 1 90 ? 12.461 -0.256 2.02 1 95.38 90 ASP A N 1
ATOM 700 C CA . ASP A 1 90 ? 11.359 -0.534 2.934 1 95.38 90 ASP A CA 1
ATOM 701 C C . ASP A 1 90 ? 10.734 0.76 3.455 1 95.38 90 ASP A C 1
ATOM 703 O O . ASP A 1 90 ? 11.18 1.304 4.469 1 95.38 90 ASP A O 1
ATOM 707 N N . ARG A 1 91 ? 9.656 1.153 2.893 1 96.5 91 ARG A N 1
ATOM 708 C CA . ARG A 1 91 ? 9.023 2.422 3.244 1 96.5 91 ARG A CA 1
ATOM 709 C C . ARG A 1 91 ? 8.336 2.334 4.605 1 96.5 91 ARG A C 1
ATOM 711 O O . ARG A 1 91 ? 7.973 3.355 5.188 1 96.5 91 ARG A O 1
ATOM 718 N N . SER A 1 92 ? 8.109 1.149 5.117 1 96.62 92 SER A N 1
ATOM 719 C CA . SER A 1 92 ? 7.52 1.047 6.449 1 96.62 92 SER A CA 1
ATOM 720 C C . SER A 1 92 ? 8.555 1.343 7.531 1 96.62 92 SER A C 1
ATOM 722 O O . SER A 1 92 ? 8.203 1.479 8.711 1 96.62 92 SER A O 1
ATOM 724 N N . ASP A 1 93 ? 9.844 1.42 7.105 1 97 93 ASP A N 1
ATOM 725 C CA . ASP A 1 93 ? 10.891 1.913 7.996 1 97 93 ASP A CA 1
ATOM 726 C C . ASP A 1 93 ? 10.859 3.438 8.086 1 97 93 ASP A C 1
ATOM 728 O O . ASP A 1 93 ? 11.266 4.125 7.145 1 97 93 ASP A O 1
ATOM 732 N N . THR A 1 94 ? 10.477 3.973 9.289 1 98.31 94 THR A N 1
ATOM 733 C CA . THR A 1 94 ? 10.258 5.406 9.43 1 98.31 94 THR A CA 1
ATOM 734 C C . THR A 1 94 ? 11.414 6.059 10.188 1 98.31 94 THR A C 1
ATOM 736 O O . THR A 1 94 ? 11.312 7.215 10.609 1 98.31 94 THR A O 1
ATOM 739 N N . THR A 1 95 ? 12.461 5.355 10.336 1 98.56 95 THR A N 1
ATOM 740 C CA . THR A 1 95 ? 13.594 5.902 11.086 1 98.56 95 THR A CA 1
ATOM 741 C C . THR A 1 95 ? 14.305 6.98 10.273 1 98.56 95 THR A C 1
ATOM 743 O O . THR A 1 95 ? 14.602 6.785 9.094 1 98.56 95 THR A O 1
ATOM 746 N N . VAL A 1 96 ? 14.531 8.109 10.828 1 98.62 96 VAL A N 1
ATOM 747 C CA . VAL A 1 96 ? 15.375 9.188 10.328 1 98.62 96 VAL A CA 1
ATOM 748 C C . VAL A 1 96 ? 16.312 9.656 11.43 1 98.62 96 VAL A C 1
ATOM 750 O O . VAL A 1 96 ? 15.992 10.57 12.188 1 98.62 96 VAL A O 1
ATOM 753 N N . GLY A 1 97 ? 17.578 9.023 11.438 1 98 97 GLY A N 1
ATOM 754 C CA . GLY A 1 97 ? 18.438 9.312 12.57 1 98 97 GLY A CA 1
ATOM 755 C C . GLY A 1 97 ? 17.781 9.031 13.906 1 98 97 GLY A C 1
ATOM 756 O O . GLY A 1 97 ? 17.312 7.922 14.156 1 98 97 GLY A O 1
ATOM 757 N N . PRO A 1 98 ? 17.688 10.117 14.742 1 98.31 98 PRO A N 1
ATOM 758 C CA . PRO A 1 98 ? 17.125 9.906 16.078 1 98.31 98 PRO A CA 1
ATOM 759 C C . PRO A 1 98 ? 15.594 9.914 16.078 1 98.31 98 PRO A C 1
ATOM 761 O O . PRO A 1 98 ? 14.977 9.734 17.125 1 98.31 98 PRO A O 1
ATOM 764 N N . PHE A 1 99 ? 14.984 10.125 14.961 1 98.69 99 PHE A N 1
ATOM 765 C CA . PHE A 1 99 ? 13.531 10.195 14.859 1 98.69 99 PHE A CA 1
ATOM 766 C C . PHE A 1 99 ? 12.953 8.836 14.5 1 98.69 99 PHE A C 1
ATOM 768 O O . PHE A 1 99 ? 13.562 8.07 13.75 1 98.69 99 PHE A O 1
ATOM 775 N N . ARG A 1 100 ? 11.75 8.547 14.961 1 98.5 100 ARG A N 1
ATOM 776 C CA . ARG A 1 100 ? 10.977 7.445 14.398 1 98.5 100 ARG A CA 1
ATOM 777 C C . ARG A 1 100 ? 9.516 7.539 14.812 1 98.5 100 ARG A C 1
ATOM 779 O O . ARG A 1 100 ? 9.188 8.133 15.844 1 98.5 100 ARG A O 1
ATOM 786 N N . VAL A 1 101 ? 8.656 7.016 14.055 1 98.81 101 VAL A N 1
ATOM 787 C CA . VAL A 1 101 ? 7.238 6.797 14.312 1 98.81 101 VAL A CA 1
ATOM 788 C C . VAL A 1 101 ? 6.945 5.297 14.336 1 98.81 101 VAL A C 1
ATOM 790 O O . VAL A 1 101 ? 7.344 4.566 13.422 1 98.81 101 VAL A O 1
ATOM 793 N N . GLU A 1 102 ? 6.344 4.805 15.328 1 98.75 102 GLU A N 1
ATOM 794 C CA . GLU A 1 102 ? 5.965 3.402 15.461 1 98.75 102 GLU A CA 1
ATOM 795 C C . GLU A 1 102 ? 4.453 3.244 15.562 1 98.75 102 GLU A C 1
ATOM 797 O O . GLU A 1 102 ? 3.818 3.84 16.438 1 98.75 102 GLU A O 1
ATOM 802 N N . VAL A 1 103 ? 3.861 2.469 14.68 1 98.44 103 VAL A N 1
ATOM 803 C CA . VAL A 1 103 ? 2.441 2.141 14.742 1 98.44 103 VAL A CA 1
ATOM 804 C C . VAL A 1 103 ? 2.221 1 15.734 1 98.44 103 VAL A C 1
ATOM 806 O O . VAL A 1 103 ? 2.539 -0.155 15.445 1 98.44 103 VAL A O 1
ATOM 809 N N . LEU A 1 104 ? 1.671 1.329 16.859 1 98.62 104 LEU A N 1
ATOM 810 C CA . LEU A 1 104 ? 1.429 0.328 17.906 1 98.62 104 LEU A CA 1
ATOM 811 C C . LEU A 1 104 ? 0.113 -0.402 17.656 1 98.62 104 LEU A C 1
ATOM 813 O O . LEU A 1 104 ? 0.039 -1.624 17.797 1 98.62 104 LEU A O 1
ATOM 817 N N . GLU A 1 105 ? -0.902 0.246 17.422 1 97.88 105 GLU A N 1
ATOM 818 C CA . GLU A 1 105 ? -2.236 -0.177 17 1 97.88 105 GLU A CA 1
ATOM 819 C C . GLU A 1 105 ? -2.777 0.721 15.891 1 97.88 105 GLU A C 1
ATOM 821 O O . GLU A 1 105 ? -3.053 1.9 16.125 1 97.88 105 GLU A O 1
ATOM 826 N N . GLY A 1 106 ? -2.98 0.151 14.719 1 96.94 106 GLY A N 1
ATOM 827 C CA . GLY A 1 106 ? -3.359 0.937 13.555 1 96.94 106 GLY A CA 1
ATOM 828 C C . GLY A 1 106 ? -4.582 1.805 13.797 1 96.94 106 GLY A C 1
ATOM 829 O O . GLY A 1 106 ? -5.594 1.33 14.305 1 96.94 106 GLY A O 1
ATOM 830 N N . LEU A 1 107 ? -4.438 3.107 13.461 1 96.88 107 LEU A N 1
ATOM 831 C CA . LEU A 1 107 ? -5.461 4.148 13.5 1 96.88 107 LEU A CA 1
ATOM 832 C C . LEU A 1 107 ? -5.875 4.445 14.938 1 96.88 107 LEU A C 1
ATOM 834 O O . LEU A 1 107 ? -6.883 5.117 15.172 1 96.88 107 LEU A O 1
ATOM 838 N N . GLN A 1 108 ? -5.125 3.932 15.906 1 97.88 108 GLN A N 1
ATOM 839 C CA . GLN A 1 108 ? -5.492 4.176 17.297 1 97.88 108 GLN A CA 1
ATOM 840 C C . GLN A 1 108 ? -4.301 4.688 18.109 1 97.88 108 GLN A C 1
ATOM 842 O O . GLN A 1 108 ? -4.359 5.773 18.688 1 97.88 108 GLN A O 1
ATOM 847 N N . ARG A 1 109 ? -3.24 3.898 18.219 1 98.75 109 ARG A N 1
ATOM 848 C CA . ARG A 1 109 ? -2.102 4.25 19.062 1 98.75 109 ARG A CA 1
ATOM 849 C C . ARG A 1 109 ? -0.812 4.297 18.25 1 98.75 109 ARG A C 1
ATOM 851 O O . ARG A 1 109 ? -0.479 3.336 17.547 1 98.75 109 ARG A O 1
ATOM 858 N N . LEU A 1 110 ? -0.081 5.383 18.297 1 98.94 110 LEU A N 1
ATOM 859 C CA . LEU A 1 110 ? 1.215 5.574 17.656 1 98.94 110 LEU A CA 1
ATOM 860 C C . LEU A 1 110 ? 2.23 6.145 18.641 1 98.94 110 LEU A C 1
ATOM 862 O O . LEU A 1 110 ? 1.899 7.02 19.438 1 98.94 110 LEU A O 1
ATOM 866 N N . ARG A 1 111 ? 3.438 5.699 18.547 1 98.94 111 ARG A N 1
ATOM 867 C CA . ARG A 1 111 ? 4.551 6.207 19.344 1 98.94 111 ARG A CA 1
ATOM 868 C C . ARG A 1 111 ? 5.504 7.031 18.484 1 98.94 111 ARG A C 1
ATOM 870 O O . ARG A 1 111 ? 5.879 6.613 17.391 1 98.94 111 ARG A O 1
ATOM 877 N N . ILE A 1 112 ? 5.871 8.242 18.906 1 98.94 112 ILE A N 1
ATOM 878 C CA . ILE A 1 112 ? 6.859 9.086 18.234 1 98.94 112 ILE A CA 1
ATOM 879 C C . ILE A 1 112 ? 8.047 9.32 19.172 1 98.94 112 ILE A C 1
ATOM 881 O O . ILE A 1 112 ? 7.879 9.5 20.375 1 98.94 112 ILE A O 1
ATOM 885 N N . VAL A 1 113 ? 9.219 9.227 18.531 1 98.88 113 VAL A N 1
ATOM 886 C CA . VAL A 1 113 ? 10.422 9.312 19.344 1 98.88 113 VAL A CA 1
ATOM 887 C C . VAL A 1 113 ? 11.422 10.266 18.703 1 98.88 113 VAL A C 1
ATOM 889 O O . VAL A 1 113 ? 11.617 10.234 17.484 1 98.88 113 VAL A O 1
ATOM 892 N N . LEU A 1 114 ? 12.008 11.148 19.422 1 98.88 114 LEU A N 1
ATOM 893 C CA . LEU A 1 114 ? 13.273 11.844 19.203 1 98.88 114 LEU A CA 1
ATOM 894 C C . LEU A 1 114 ? 14.273 11.508 20.297 1 98.88 114 LEU A C 1
ATOM 896 O O . LEU A 1 114 ? 14.148 11.992 21.438 1 98.88 114 LEU A O 1
ATOM 900 N N . GLU A 1 115 ? 15.258 10.672 19.953 1 98.38 115 GLU A N 1
ATOM 901 C CA . GLU A 1 115 ? 16.219 10.219 20.953 1 98.38 115 GLU A CA 1
ATOM 902 C C . GLU A 1 115 ? 17.047 11.383 21.484 1 98.38 115 GLU A C 1
ATOM 904 O O . GLU A 1 115 ? 17.312 12.352 20.781 1 98.38 115 GLU A O 1
ATOM 909 N N . PRO A 1 116 ? 17.453 11.188 22.781 1 95.5 116 PRO A N 1
ATOM 910 C CA . PRO A 1 116 ? 18.344 12.227 23.312 1 95.5 116 PRO A CA 1
ATOM 911 C C . PRO A 1 116 ? 19.656 12.344 22.547 1 95.5 116 PRO A C 1
ATOM 913 O O . PRO A 1 116 ? 20.172 11.344 22.047 1 95.5 116 PRO A O 1
ATOM 916 N N . GLY A 1 117 ? 20.109 13.523 22.469 1 89.19 117 GLY A N 1
ATOM 917 C CA . GLY A 1 117 ? 21.359 13.797 21.766 1 89.19 117 GLY A CA 1
ATOM 918 C C . GLY A 1 117 ? 21.922 15.164 22.078 1 89.19 117 GLY A C 1
ATOM 919 O O . GLY A 1 117 ? 21.859 15.625 23.219 1 89.19 117 GLY A O 1
ATOM 920 N N . GLU A 1 118 ? 22.547 15.734 21.016 1 88.56 118 GLU A N 1
ATOM 921 C CA . GLU A 1 118 ? 23.266 16.984 21.188 1 88.56 118 GLU A CA 1
ATOM 922 C C . GLU A 1 118 ? 22.312 18.172 21.172 1 88.56 118 GLU A C 1
ATOM 924 O O . GLU A 1 118 ? 22.688 19.297 21.531 1 88.56 118 GLU A O 1
ATOM 929 N N . TYR A 1 119 ? 21.062 17.859 21 1 84.94 119 TYR A N 1
ATOM 930 C CA . TYR A 1 119 ? 20.141 18.969 20.812 1 84.94 119 TYR A CA 1
ATOM 931 C C . TYR A 1 119 ? 19.25 19.172 22.031 1 84.94 119 TYR A C 1
ATOM 933 O O . TYR A 1 119 ? 19.234 18.344 22.938 1 84.94 119 TYR A O 1
ATOM 941 N N . ASP A 1 120 ? 18.531 20.297 22.125 1 90.62 120 ASP A N 1
ATOM 942 C CA . ASP A 1 120 ? 17.844 20.766 23.312 1 90.62 120 ASP A CA 1
ATOM 943 C C . ASP A 1 120 ? 16.438 20.172 23.391 1 90.62 120 ASP A C 1
ATOM 945 O O . ASP A 1 120 ? 15.555 20.734 24.047 1 90.62 120 ASP A O 1
ATOM 949 N N . LEU A 1 121 ? 16.203 19.125 22.703 1 97.88 121 LEU A N 1
ATOM 950 C CA . LEU A 1 121 ? 14.859 18.562 22.625 1 97.88 121 LEU A CA 1
ATOM 951 C C . LEU A 1 121 ? 14.922 17.047 22.422 1 97.88 121 LEU A C 1
ATOM 953 O O . LEU A 1 121 ? 15.703 16.562 21.609 1 97.88 121 LEU A O 1
ATOM 957 N N . SER A 1 122 ? 14.273 16.281 23.203 1 98.56 122 SER A N 1
ATOM 958 C CA . SER A 1 122 ? 14.031 14.859 23 1 98.56 122 SER A CA 1
ATOM 959 C C . SER A 1 122 ? 12.672 14.453 23.547 1 98.56 122 SER A C 1
ATOM 961 O O . SER A 1 122 ? 12.094 15.148 24.391 1 98.56 122 SER A O 1
ATOM 963 N N . PHE A 1 123 ? 12.102 13.352 23.047 1 98.88 123 PHE A N 1
ATOM 964 C CA . PHE A 1 123 ? 10.812 12.883 23.547 1 98.88 123 PHE A CA 1
ATOM 965 C C . PHE A 1 123 ? 10.586 11.422 23.188 1 98.88 123 PHE A C 1
ATOM 967 O O . PHE A 1 123 ? 11.195 10.914 22.25 1 98.88 123 PHE A O 1
ATOM 974 N N . ASP A 1 124 ? 9.883 10.766 23.953 1 98.88 124 ASP A N 1
ATOM 975 C CA . ASP A 1 124 ? 9.234 9.469 23.766 1 98.88 124 ASP A CA 1
ATOM 976 C C . ASP A 1 124 ? 7.754 9.539 24.125 1 98.88 124 ASP A C 1
ATOM 978 O O . ASP A 1 124 ? 7.402 9.5 25.312 1 98.88 124 ASP A O 1
ATOM 982 N N . LEU A 1 125 ? 6.91 9.742 23.109 1 98.94 125 LEU A N 1
ATOM 983 C CA . LEU A 1 125 ? 5.504 10.062 23.312 1 98.94 125 LEU A CA 1
ATOM 984 C C . LEU A 1 125 ? 4.605 9.078 22.562 1 98.94 125 LEU A C 1
ATOM 986 O O . LEU A 1 125 ? 4.91 8.688 21.438 1 98.94 125 LEU A O 1
ATOM 990 N N . THR A 1 126 ? 3.547 8.68 23.188 1 98.94 126 THR A N 1
ATOM 991 C CA . THR A 1 126 ? 2.562 7.797 22.578 1 98.94 126 THR A CA 1
ATOM 992 C C . THR A 1 126 ? 1.214 8.5 22.453 1 98.94 126 THR A C 1
ATOM 994 O O . THR A 1 126 ? 0.662 8.977 23.438 1 98.94 126 THR A O 1
ATOM 997 N N . PHE A 1 127 ? 0.715 8.609 21.297 1 98.88 127 PHE A N 1
ATOM 998 C CA . PHE A 1 127 ? -0.603 9.141 20.969 1 98.88 127 PHE A CA 1
ATOM 999 C C . PHE A 1 127 ? -1.672 8.062 21.125 1 98.88 127 PHE A C 1
ATOM 1001 O O . PHE A 1 127 ? -1.461 6.914 20.734 1 98.88 127 PHE A O 1
ATOM 1008 N N . ASP A 1 128 ? -2.771 8.391 21.688 1 98.81 128 ASP A N 1
ATOM 1009 C CA . ASP A 1 128 ? -3.959 7.547 21.766 1 98.81 128 ASP A CA 1
ATOM 1010 C C . ASP A 1 128 ? -5.199 8.297 21.297 1 98.81 128 ASP A C 1
ATOM 1012 O O . ASP A 1 128 ? -5.578 9.32 21.875 1 98.81 128 ASP A O 1
ATOM 1016 N N . ALA A 1 129 ? -5.871 7.82 20.281 1 98.38 129 ALA A N 1
ATOM 1017 C CA . ALA A 1 129 ? -6.941 8.523 19.578 1 98.38 129 ALA A CA 1
ATOM 1018 C C . ALA A 1 129 ? -8.172 8.68 20.469 1 98.38 129 ALA A C 1
ATOM 1020 O O . ALA A 1 129 ? -8.57 7.734 21.141 1 98.38 129 ALA A O 1
ATOM 1021 N N . ALA A 1 130 ? -8.758 9.82 20.438 1 98.06 130 ALA A N 1
ATOM 1022 C CA . ALA A 1 130 ? -10.008 10.102 21.141 1 98.06 130 ALA A CA 1
ATOM 1023 C C . ALA A 1 130 ? -11.211 9.883 20.234 1 98.06 130 ALA A C 1
ATOM 1025 O O . ALA A 1 130 ? -12.32 9.625 20.719 1 98.06 130 ALA A O 1
ATOM 1026 N N . VAL A 1 131 ? -11.07 10.055 19 1 97.88 131 VAL A N 1
ATOM 1027 C CA . VAL A 1 131 ? -12.109 9.859 17.984 1 97.88 131 VAL A CA 1
ATOM 1028 C C . VAL A 1 131 ? -11.555 9.039 16.828 1 97.88 131 VAL A C 1
ATOM 1030 O O . VAL A 1 131 ? -10.336 8.961 16.641 1 97.88 131 VAL A O 1
ATOM 1033 N N . PRO A 1 132 ? -12.422 8.414 16.016 1 96.06 132 PRO A N 1
ATOM 1034 C CA . PRO A 1 132 ? -11.93 7.672 14.844 1 96.06 132 PRO A CA 1
ATOM 1035 C C . PRO A 1 132 ? -11.227 8.57 13.828 1 96.06 132 PRO A C 1
ATOM 1037 O O . PRO A 1 132 ? -11.617 9.727 13.648 1 96.06 132 PRO A O 1
ATOM 1040 N N . ALA A 1 133 ? -10.125 8.031 13.258 1 96.5 133 ALA A N 1
ATOM 1041 C CA . ALA A 1 133 ? -9.531 8.719 12.109 1 96.5 133 ALA A CA 1
ATOM 1042 C C . ALA A 1 133 ? -10.578 9 11.039 1 96.5 133 ALA A C 1
ATOM 1044 O O . ALA A 1 133 ? -11.383 8.125 10.703 1 96.5 133 ALA A O 1
ATOM 1045 N N . THR A 1 134 ? -10.578 10.172 10.492 1 95.25 134 THR A N 1
ATOM 1046 C CA . THR A 1 134 ? -11.609 10.602 9.555 1 95.25 134 THR A CA 1
ATOM 1047 C C . THR A 1 134 ? -10.984 11.156 8.281 1 95.25 134 THR A C 1
ATOM 1049 O O . THR A 1 134 ? -10.164 12.078 8.336 1 95.25 134 THR A O 1
ATOM 1052 N N . LEU A 1 135 ? -11.375 10.508 7.141 1 95.19 135 LEU A N 1
ATOM 1053 C CA . LEU A 1 135 ? -10.883 10.961 5.844 1 95.19 135 LEU A CA 1
ATOM 1054 C C . LEU A 1 135 ? -11.469 12.32 5.488 1 95.19 135 LEU A C 1
ATOM 1056 O O . LEU A 1 135 ? -12.672 12.547 5.637 1 95.19 135 LEU A O 1
ATOM 1060 N N . GLU A 1 136 ? -10.609 13.227 5.066 1 94.25 136 GLU A N 1
ATOM 1061 C CA . GLU A 1 136 ? -11.016 14.555 4.625 1 94.25 136 GLU A CA 1
ATOM 1062 C C . GLU A 1 136 ? -11.25 14.586 3.117 1 94.25 136 GLU A C 1
ATOM 1064 O O . GLU A 1 136 ? -10.898 13.648 2.408 1 94.25 136 GLU A O 1
ATOM 1069 N N . PRO A 1 137 ? -11.875 15.711 2.668 1 91.25 137 PRO A N 1
ATOM 1070 C CA . PRO A 1 137 ? -12.07 15.805 1.219 1 91.25 137 PRO A CA 1
ATOM 1071 C C . PRO A 1 137 ? -10.758 15.859 0.449 1 91.25 137 PRO A C 1
ATOM 1073 O O . PRO A 1 137 ? -9.781 16.438 0.931 1 91.25 137 PRO A O 1
ATOM 1076 N N . ARG A 1 138 ? -10.789 15.258 -0.721 1 91.5 138 ARG A N 1
ATOM 1077 C CA . ARG A 1 138 ? -9.633 15.312 -1.612 1 91.5 138 ARG A CA 1
ATOM 1078 C C . ARG A 1 138 ? -9.289 16.75 -1.981 1 91.5 138 ARG A C 1
ATOM 1080 O O . ARG A 1 138 ? -10.18 17.562 -2.254 1 91.5 138 ARG A O 1
ATOM 1087 N N . HIS A 1 139 ? -8.062 17.047 -1.962 1 91.62 139 HIS A N 1
ATOM 1088 C CA . HIS A 1 139 ? -7.539 18.328 -2.41 1 91.62 139 HIS A CA 1
ATOM 1089 C C . HIS A 1 139 ? -6.953 18.234 -3.816 1 91.62 139 HIS A C 1
ATOM 1091 O O . HIS A 1 139 ? -5.941 17.562 -4.023 1 91.62 139 HIS A O 1
ATOM 1097 N N . PHE A 1 140 ? -7.574 18.875 -4.77 1 91 140 PHE A N 1
ATOM 1098 C CA . PHE A 1 140 ? -7.164 18.734 -6.16 1 91 140 PHE A CA 1
ATOM 1099 C C . PHE A 1 140 ? -7.109 20.094 -6.852 1 91 140 PHE A C 1
ATOM 1101 O O . PHE A 1 140 ? -8.047 20.891 -6.754 1 91 140 PHE A O 1
ATOM 1108 N N . ARG A 1 141 ? -6.016 20.344 -7.453 1 86.56 141 ARG A N 1
ATOM 1109 C CA . ARG A 1 141 ? -5.848 21.562 -8.25 1 86.56 141 ARG A CA 1
ATOM 1110 C C . ARG A 1 141 ? -5.082 21.281 -9.531 1 86.56 141 ARG A C 1
ATOM 1112 O O . ARG A 1 141 ? -4.117 20.516 -9.531 1 86.56 141 ARG A O 1
ATOM 1119 N N . ARG A 1 142 ? -5.477 21.875 -10.641 1 86.62 142 ARG A N 1
ATOM 1120 C CA . ARG A 1 142 ? -4.828 21.797 -11.945 1 86.62 142 ARG A CA 1
ATOM 1121 C C . ARG A 1 142 ? -4.602 23.172 -12.539 1 86.62 142 ARG A C 1
ATOM 1123 O O . ARG A 1 142 ? -5.461 24.062 -12.43 1 86.62 142 ARG A O 1
ATOM 1130 N N . GLN A 1 143 ? -3.461 23.312 -13.055 1 81.06 143 GLN A N 1
ATOM 1131 C CA . GLN A 1 143 ? -3.111 24.531 -13.773 1 81.06 143 GLN A CA 1
ATOM 1132 C C . GLN A 1 143 ? -2.49 24.219 -15.133 1 81.06 143 GLN A C 1
ATOM 1134 O O . GLN A 1 143 ? -1.503 23.484 -15.211 1 81.06 143 GLN A O 1
ATOM 1139 N N . LEU A 1 144 ? -2.908 24.812 -16.25 1 81.12 144 LEU A N 1
ATOM 1140 C CA . LEU A 1 144 ? -2.443 24.547 -17.609 1 81.12 144 LEU A CA 1
ATOM 1141 C C . LEU A 1 144 ? -2.285 23.047 -17.844 1 81.12 144 LEU A C 1
ATOM 1143 O O . LEU A 1 144 ? -1.237 22.594 -18.297 1 81.12 144 LEU A O 1
ATOM 1147 N N . GLU A 1 145 ? -3.111 22.297 -17.359 1 82.5 145 GLU A N 1
ATOM 1148 C CA . GLU A 1 145 ? -3.254 20.859 -17.531 1 82.5 145 GLU A CA 1
ATOM 1149 C C . GLU A 1 145 ? -2.268 20.094 -16.656 1 82.5 145 GLU A C 1
ATOM 1151 O O . GLU A 1 145 ? -2.254 18.859 -16.656 1 82.5 145 GLU A O 1
ATOM 1156 N N . ARG A 1 146 ? -1.529 20.812 -15.922 1 85.31 146 ARG A N 1
ATOM 1157 C CA . ARG A 1 146 ? -0.657 20.156 -14.945 1 85.31 146 ARG A CA 1
ATOM 1158 C C . ARG A 1 146 ? -1.331 20.062 -13.586 1 85.31 146 ARG A C 1
ATOM 1160 O O . ARG A 1 146 ? -1.851 21.047 -13.07 1 85.31 146 ARG A O 1
ATOM 1167 N N . VAL A 1 147 ? -1.288 18.859 -13.047 1 88 147 VAL A N 1
ATOM 1168 C CA . VAL A 1 147 ? -1.769 18.672 -11.688 1 88 147 VAL A CA 1
ATOM 1169 C C . VAL A 1 147 ? -0.723 19.172 -10.695 1 88 147 VAL A C 1
ATOM 1171 O O . VAL A 1 147 ? 0.411 18.688 -10.68 1 88 147 VAL A O 1
ATOM 1174 N N . THR A 1 148 ? -1.137 20.203 -9.891 1 87.5 148 THR A N 1
ATOM 1175 C CA . THR A 1 148 ? -0.205 20.797 -8.938 1 87.5 148 THR A CA 1
ATOM 1176 C C . THR A 1 148 ? -0.497 20.297 -7.523 1 87.5 148 THR A C 1
ATOM 1178 O O . THR A 1 148 ? 0.376 20.344 -6.652 1 87.5 148 THR A O 1
ATOM 1181 N N . PHE A 1 149 ? -1.777 19.906 -7.332 1 91.88 149 PHE A N 1
ATOM 1182 C CA . PHE A 1 149 ? -2.197 19.281 -6.082 1 91.88 149 PHE A CA 1
ATOM 1183 C C . PHE A 1 149 ? -3.135 18.109 -6.352 1 91.88 149 PHE A C 1
ATOM 1185 O O . PHE A 1 149 ? -4.059 18.219 -7.16 1 91.88 149 PHE A O 1
ATOM 1192 N N . ASP A 1 150 ? -2.881 17 -5.812 1 95.19 150 ASP A N 1
ATOM 1193 C CA . ASP A 1 150 ? -3.738 15.82 -5.73 1 95.19 150 ASP A CA 1
ATOM 1194 C C . ASP A 1 150 ? -3.426 15 -4.48 1 95.19 150 ASP A C 1
ATOM 1196 O O . ASP A 1 150 ? -2.645 14.047 -4.539 1 95.19 150 ASP A O 1
ATOM 1200 N N . THR A 1 151 ? -4.105 15.352 -3.324 1 96.19 151 THR A N 1
ATOM 1201 C CA . THR A 1 151 ? -3.701 14.773 -2.047 1 96.19 151 THR A CA 1
ATOM 1202 C C . THR A 1 151 ? -4.918 14.273 -1.272 1 96.19 151 THR A C 1
ATOM 1204 O O . THR A 1 151 ? -6.02 14.805 -1.427 1 96.19 151 THR A O 1
ATOM 1207 N N . SER A 1 152 ? -4.734 13.219 -0.566 1 96.88 152 SER A N 1
ATOM 1208 C CA . SER A 1 152 ? -5.652 12.734 0.457 1 96.88 152 SER A CA 1
ATOM 1209 C C . SER A 1 152 ? -5.098 12.969 1.856 1 96.88 152 SER A C 1
ATOM 1211 O O . SER A 1 152 ? -3.881 13.039 2.043 1 96.88 152 SER A O 1
ATOM 1213 N N . ARG A 1 153 ? -6.02 13.141 2.83 1 97.38 153 ARG A N 1
ATOM 1214 C CA . ARG A 1 153 ? -5.621 13.383 4.211 1 97.38 153 ARG A CA 1
ATOM 1215 C C . ARG A 1 153 ? -6.652 12.828 5.188 1 97.38 153 ARG A C 1
ATOM 1217 O O . ARG A 1 153 ? -7.855 12.898 4.934 1 97.38 153 ARG A O 1
ATOM 1224 N N . PHE A 1 154 ? -6.203 12.25 6.293 1 97.69 154 PHE A N 1
ATOM 1225 C CA . PHE A 1 154 ? -7.129 12 7.391 1 97.69 154 PHE A CA 1
ATOM 1226 C C . PHE A 1 154 ? -6.676 12.727 8.656 1 97.69 154 PHE A C 1
ATOM 1228 O O . PHE A 1 154 ? -5.535 13.195 8.734 1 97.69 154 PHE A O 1
ATOM 1235 N N . VAL A 1 155 ? -7.598 12.891 9.609 1 98 155 VAL A N 1
ATOM 1236 C CA . VAL A 1 155 ? -7.336 13.648 10.828 1 98 155 VAL A CA 1
ATOM 1237 C C . VAL A 1 155 ? -7.863 12.891 12.039 1 98 155 VAL A C 1
ATOM 1239 O O . VAL A 1 155 ? -8.797 12.094 11.922 1 98 155 VAL A O 1
ATOM 1242 N N . GLN A 1 156 ? -7.184 13.125 13.172 1 98.19 156 GLN A N 1
ATOM 1243 C CA . GLN A 1 156 ? -7.578 12.484 14.422 1 98.19 156 GLN A CA 1
ATOM 1244 C C . GLN A 1 156 ? -7.102 13.297 15.625 1 98.19 156 GLN A C 1
ATOM 1246 O O . GLN A 1 156 ? -5.977 13.805 15.641 1 98.19 156 GLN A O 1
ATOM 1251 N N . THR A 1 157 ? -8.016 13.492 16.625 1 98.75 157 THR A N 1
ATOM 1252 C CA . THR A 1 157 ? -7.574 14.07 17.891 1 98.75 157 THR A CA 1
ATOM 1253 C C . THR A 1 157 ? -7.324 12.977 18.922 1 98.75 157 THR A C 1
ATOM 1255 O O . THR A 1 157 ? -7.809 11.852 18.781 1 98.75 157 THR A O 1
ATOM 1258 N N . GLY A 1 158 ? -6.535 13.32 19.922 1 98.69 158 GLY A N 1
ATOM 1259 C CA . GLY A 1 158 ? -6.254 12.344 20.969 1 98.69 158 GLY A CA 1
ATOM 1260 C C . GLY A 1 158 ? -5.492 12.93 22.141 1 98.69 158 GLY A C 1
ATOM 1261 O O . GLY A 1 158 ? -5.531 14.141 22.375 1 98.69 158 GLY A O 1
ATOM 1262 N N . THR A 1 159 ? -4.965 11.992 22.922 1 98.81 159 THR A N 1
ATOM 1263 C CA . THR A 1 159 ? -4.184 12.336 24.109 1 98.81 159 THR A CA 1
ATOM 1264 C C . THR A 1 159 ? -2.789 11.727 24.047 1 98.81 159 THR A C 1
ATOM 1266 O O . THR A 1 159 ? -2.516 10.891 23.172 1 98.81 159 THR A O 1
ATOM 1269 N N . TRP A 1 160 ? -1.937 12.234 24.953 1 98.81 160 TRP A N 1
ATOM 1270 C CA . TRP A 1 160 ? -0.54 11.82 24.906 1 98.81 160 TRP A CA 1
ATOM 1271 C C . TRP A 1 160 ? -0.102 11.234 26.234 1 98.81 160 TRP A C 1
ATOM 1273 O O . TRP A 1 160 ? -0.58 11.656 27.297 1 98.81 160 TRP A O 1
ATOM 1283 N N . THR A 1 161 ? 0.77 10.219 26.141 1 98.88 161 THR A N 1
ATOM 1284 C CA . THR A 1 161 ? 1.485 9.672 27.297 1 98.88 161 THR A CA 1
ATOM 1285 C C . THR A 1 161 ? 2.979 9.562 27 1 98.88 161 THR A C 1
ATOM 1287 O O . THR A 1 161 ? 3.373 9.258 25.875 1 98.88 161 THR A O 1
ATOM 1290 N N . GLY A 1 162 ? 3.828 9.82 28.016 1 98.81 162 GLY A N 1
ATOM 1291 C CA . GLY A 1 162 ? 5.258 9.617 27.844 1 98.81 162 GLY A CA 1
ATOM 1292 C C . GLY A 1 162 ? 6.098 10.672 28.531 1 98.81 162 GLY A C 1
ATOM 1293 O O . GLY A 1 162 ? 5.816 11.055 29.672 1 98.81 162 GLY A O 1
ATOM 1294 N N . GLU A 1 163 ? 7.172 11.031 27.828 1 98.69 163 GLU A N 1
ATOM 1295 C CA . GLU A 1 163 ? 8.094 12.008 28.391 1 98.69 163 GLU A CA 1
ATOM 1296 C C . GLU A 1 163 ? 8.594 12.984 27.328 1 98.69 163 GLU A C 1
ATOM 1298 O O . GLU A 1 163 ? 8.914 12.57 26.203 1 98.69 163 GLU A O 1
ATOM 1303 N N . LEU A 1 164 ? 8.641 14.227 27.688 1 98.62 164 LEU A N 1
ATOM 1304 C CA . LEU A 1 164 ? 9.203 15.32 26.891 1 98.62 164 LEU A CA 1
ATOM 1305 C C . LEU A 1 164 ? 10.344 16 27.641 1 98.62 164 LEU A C 1
ATOM 1307 O O . LEU A 1 164 ? 10.18 16.422 28.797 1 98.62 164 LEU A O 1
ATOM 1311 N N . THR A 1 165 ? 11.539 16.031 27.031 1 98.31 165 THR A N 1
ATOM 1312 C CA . THR A 1 165 ? 12.688 16.672 27.656 1 98.31 165 THR A CA 1
ATOM 1313 C C . THR A 1 165 ? 13.078 17.938 26.922 1 98.31 165 THR A C 1
ATOM 1315 O O . THR A 1 165 ? 13.328 17.906 25.703 1 98.31 165 THR A O 1
ATOM 1318 N N . ILE A 1 166 ? 13.102 19.062 27.625 1 97.31 166 ILE A N 1
ATOM 1319 C CA . ILE A 1 166 ? 13.492 20.359 27.094 1 97.31 166 ILE A CA 1
ATOM 1320 C C . ILE A 1 166 ? 14.68 20.906 27.875 1 97.31 166 ILE A C 1
ATOM 1322 O O . ILE A 1 166 ? 14.602 21.094 29.094 1 97.31 166 ILE A O 1
ATOM 1326 N N . ASP A 1 167 ? 15.773 21.188 27.266 1 95.31 167 ASP A N 1
ATOM 1327 C CA . ASP A 1 167 ? 16.984 21.688 27.922 1 95.31 167 ASP A CA 1
ATOM 1328 C C . ASP A 1 167 ? 17.422 20.766 29.047 1 95.31 167 ASP A C 1
ATOM 1330 O O . ASP A 1 167 ? 17.703 21.219 30.156 1 95.31 167 ASP A O 1
ATOM 1334 N N . GLY A 1 168 ? 17.297 19.531 28.734 1 94.56 168 GLY A N 1
ATOM 1335 C CA . GLY A 1 168 ? 17.75 18.547 29.703 1 94.56 168 GLY A CA 1
ATOM 1336 C C . GLY A 1 168 ? 16.766 18.312 30.828 1 94.56 168 GLY A C 1
ATOM 1337 O O . GLY A 1 168 ? 17 17.453 31.688 1 94.56 168 GLY A O 1
ATOM 1338 N N . ALA A 1 169 ? 15.703 19.016 30.875 1 96.19 169 ALA A N 1
ATOM 1339 C CA . ALA A 1 169 ? 14.711 18.891 31.938 1 96.19 169 ALA A CA 1
ATOM 1340 C C . ALA A 1 169 ? 13.523 18.047 31.469 1 96.19 169 ALA A C 1
ATOM 1342 O O . ALA A 1 169 ? 12.75 18.469 30.609 1 96.19 169 ALA A O 1
ATOM 1343 N N . PRO A 1 170 ? 13.289 16.953 32.094 1 96.69 170 PRO A N 1
ATOM 1344 C CA . PRO A 1 170 ? 12.188 16.078 31.688 1 96.69 170 PRO A CA 1
ATOM 1345 C C . PRO A 1 170 ? 10.836 16.562 32.219 1 96.69 170 PRO A C 1
ATOM 1347 O O . PRO A 1 170 ? 10.75 17.109 33.312 1 96.69 170 PRO A O 1
ATOM 1350 N N . ARG A 1 171 ? 9.828 16.344 31.422 1 96.31 171 ARG A N 1
ATOM 1351 C CA . ARG A 1 171 ? 8.43 16.547 31.766 1 96.31 171 ARG A CA 1
ATOM 1352 C C . ARG A 1 171 ? 7.609 15.281 31.5 1 96.31 171 ARG A C 1
ATOM 1354 O O . ARG A 1 171 ? 7.695 14.695 30.422 1 96.31 171 ARG A O 1
ATOM 1361 N N . THR A 1 172 ? 6.824 14.93 32.562 1 98 172 THR A N 1
ATOM 1362 C CA . THR A 1 172 ? 5.926 13.789 32.406 1 98 172 THR A CA 1
ATOM 1363 C C . THR A 1 172 ? 4.68 14.195 31.609 1 98 172 THR A C 1
ATOM 1365 O O . THR A 1 172 ? 4.055 15.219 31.922 1 98 172 THR A O 1
ATOM 1368 N N . VAL A 1 173 ? 4.344 13.445 30.609 1 98.5 173 VAL A N 1
ATOM 1369 C CA . VAL A 1 173 ? 3.166 13.648 29.766 1 98.5 173 VAL A CA 1
ATOM 1370 C C . VAL A 1 173 ? 2.105 12.602 30.094 1 98.5 173 VAL A C 1
ATOM 1372 O O . VAL A 1 173 ? 2.361 11.398 30 1 98.5 173 VAL A O 1
ATOM 1375 N N . THR A 1 174 ? 0.938 13.062 30.562 1 98.31 174 THR A N 1
ATOM 1376 C CA . THR A 1 174 ? -0.127 12.148 30.969 1 98.31 174 THR A CA 1
ATOM 1377 C C . THR A 1 174 ? -1.406 12.438 30.172 1 98.31 174 THR A C 1
ATOM 1379 O O . THR A 1 174 ? -1.669 13.578 29.797 1 98.31 174 THR A O 1
ATOM 1382 N N . PRO A 1 175 ? -2.199 11.43 29.953 1 97.5 175 PRO A N 1
ATOM 1383 C CA . PRO A 1 175 ? -3.338 11.562 29.047 1 97.5 175 PRO A CA 1
ATOM 1384 C C . PRO A 1 175 ? -4.445 12.445 29.609 1 97.5 175 PRO A C 1
ATOM 1386 O O . PRO A 1 175 ? -5.316 12.906 28.859 1 97.5 175 PRO A O 1
ATOM 1389 N N . ASP A 1 176 ? -4.469 12.758 30.859 1 95.88 176 ASP A N 1
ATOM 1390 C CA . ASP A 1 176 ? -5.5 13.594 31.453 1 95.88 176 ASP A CA 1
ATOM 1391 C C . ASP A 1 176 ? -5.195 15.078 31.234 1 95.88 176 ASP A C 1
ATOM 1393 O O . ASP A 1 176 ? -6.082 15.922 31.375 1 95.88 176 ASP A O 1
ATOM 1397 N N . SER A 1 177 ? -3.928 15.328 30.844 1 95.44 177 SER A N 1
ATOM 1398 C CA . SER A 1 177 ? -3.6 16.75 30.797 1 95.44 177 SER A CA 1
ATOM 1399 C C . SER A 1 177 ? -2.932 17.125 29.469 1 95.44 177 SER A C 1
ATOM 1401 O O . SER A 1 177 ? -2.662 18.297 29.219 1 95.44 177 SER A O 1
ATOM 1403 N N . TRP A 1 178 ? -2.576 16.219 28.656 1 98.5 178 TRP A N 1
ATOM 1404 C CA . TRP A 1 178 ? -1.92 16.5 27.391 1 98.5 178 TRP A CA 1
ATOM 1405 C C . TRP A 1 178 ? -2.771 16.031 26.219 1 98.5 178 TRP A C 1
ATOM 1407 O O . TRP A 1 178 ? -3.229 14.883 26.203 1 98.5 178 TRP A O 1
ATOM 1417 N N . ARG A 1 179 ? -2.959 16.938 25.281 1 98.44 179 ARG A N 1
ATOM 1418 C CA . ARG A 1 179 ? -3.787 16.688 24.109 1 98.44 179 ARG A CA 1
ATOM 1419 C C . ARG A 1 179 ? -3.012 16.969 22.828 1 98.44 179 ARG A C 1
ATOM 1421 O O . ARG A 1 179 ? -1.869 17.438 22.875 1 98.44 179 ARG A O 1
ATOM 1428 N N . GLY A 1 180 ? -3.594 16.656 21.719 1 98.69 180 GLY A N 1
ATOM 1429 C CA . GLY A 1 180 ? -3.086 16.984 20.391 1 98.69 180 GLY A CA 1
ATOM 1430 C C . GLY A 1 180 ? -3.844 16.312 19.266 1 98.69 180 GLY A C 1
ATOM 1431 O O . GLY A 1 180 ? -4.793 15.562 19.516 1 98.69 180 GLY A O 1
ATOM 1432 N N . ASN A 1 181 ? -3.508 16.672 18.062 1 98.81 181 ASN A N 1
ATOM 1433 C CA . ASN A 1 181 ? -4.051 15.984 16.906 1 98.81 181 ASN A CA 1
ATOM 1434 C C . ASN A 1 181 ? -2.941 15.445 16 1 98.81 181 ASN A C 1
ATOM 1436 O O . ASN A 1 181 ? -1.778 15.82 16.141 1 98.81 181 ASN A O 1
ATOM 1440 N N . ARG A 1 182 ? -3.309 14.523 15.211 1 98.81 182 ARG A N 1
ATOM 1441 C CA . ARG A 1 182 ? -2.451 14.039 14.133 1 98.81 182 ARG A CA 1
ATOM 1442 C C . ARG A 1 182 ? -3.193 14.039 12.805 1 98.81 182 ARG A C 1
ATOM 1444 O O . ARG A 1 182 ? -4.426 14.039 12.773 1 98.81 182 ARG A O 1
ATOM 1451 N N . ASP A 1 183 ? -2.424 14.141 11.797 1 98.25 183 ASP A N 1
ATOM 1452 C CA . ASP A 1 183 ? -2.965 13.867 10.469 1 98.25 183 ASP A CA 1
ATOM 1453 C C . ASP A 1 183 ? -1.926 13.18 9.586 1 98.25 183 ASP A C 1
ATOM 1455 O O . ASP A 1 183 ? -0.75 13.102 9.945 1 98.25 183 ASP A O 1
ATOM 1459 N N . ARG A 1 184 ? -2.369 12.492 8.602 1 98.19 184 ARG A N 1
ATOM 1460 C CA . ARG A 1 184 ? -1.594 11.938 7.496 1 98.19 184 ARG A CA 1
ATOM 1461 C C . ARG A 1 184 ? -2.068 12.5 6.16 1 98.19 184 ARG A C 1
ATOM 1463 O O . ARG A 1 184 ? -3.273 12.57 5.902 1 98.19 184 ARG A O 1
ATOM 1470 N N . SER A 1 185 ? -1.112 12.898 5.398 1 98.06 185 SER A N 1
ATOM 1471 C CA . SER A 1 185 ? -1.454 13.297 4.039 1 98.06 185 SER A CA 1
ATOM 1472 C C . SER A 1 185 ? -0.505 12.672 3.023 1 98.06 185 SER A C 1
ATOM 1474 O O . SER A 1 185 ? 0.676 12.469 3.312 1 98.06 185 SER A O 1
ATOM 1476 N N . TRP A 1 186 ? -1.021 12.297 1.868 1 98.5 186 TRP A N 1
ATOM 1477 C CA . TRP A 1 186 ? -0.225 11.656 0.825 1 98.5 186 TRP A CA 1
ATOM 1478 C C . TRP A 1 186 ? -0.757 12.016 -0.56 1 98.5 186 TRP A C 1
ATOM 1480 O O . TRP A 1 186 ? -1.901 12.453 -0.698 1 98.5 186 TRP A O 1
ATOM 1490 N N . GLY A 1 187 ? 0.046 11.859 -1.57 1 98.19 187 GLY A N 1
ATOM 1491 C CA . GLY A 1 187 ? -0.272 12.211 -2.945 1 98.19 187 GLY A CA 1
ATOM 1492 C C . GLY A 1 187 ? 0.752 13.133 -3.576 1 98.19 187 GLY A C 1
ATOM 1493 O O . GLY A 1 187 ? 1.958 12.922 -3.439 1 98.19 187 GLY A O 1
ATOM 1494 N N . VAL A 1 188 ? 0.265 14.086 -4.359 1 97.12 188 VAL A N 1
ATOM 1495 C CA . VAL A 1 188 ? 1.143 15 -5.086 1 97.12 188 VAL A CA 1
ATOM 1496 C C . VAL A 1 188 ? 0.944 16.422 -4.574 1 97.12 188 VAL A C 1
ATOM 1498 O O . VAL A 1 188 ? -0.185 16.922 -4.512 1 97.12 188 VAL A O 1
ATOM 1501 N N . ARG A 1 189 ? 1.965 17.062 -4.152 1 95.12 189 ARG A N 1
ATOM 1502 C CA . ARG A 1 189 ? 2.066 18.484 -3.852 1 95.12 189 ARG A CA 1
ATOM 1503 C C . ARG A 1 189 ? 3.508 18.969 -3.967 1 95.12 189 ARG A C 1
ATOM 1505 O O . ARG A 1 189 ? 4.441 18.156 -3.939 1 95.12 189 ARG A O 1
ATOM 1512 N N . PRO A 1 190 ? 3.771 20.25 -4.078 1 89.19 190 PRO A N 1
ATOM 1513 C CA . PRO A 1 190 ? 5.156 20.703 -4.246 1 89.19 190 PRO A CA 1
ATOM 1514 C C . PRO A 1 190 ? 6.051 20.312 -3.07 1 89.19 190 PRO A C 1
ATOM 1516 O O . PRO A 1 190 ? 5.73 20.625 -1.919 1 89.19 190 PRO A O 1
ATOM 1519 N N . VAL A 1 191 ? 7.133 19.641 -3.375 1 91.62 191 VAL A N 1
ATOM 1520 C CA . VAL A 1 191 ? 8.133 19.25 -2.387 1 91.62 191 VAL A CA 1
ATOM 1521 C C . VAL A 1 191 ? 9.531 19.406 -2.977 1 91.62 191 VAL A C 1
ATOM 1523 O O . VAL A 1 191 ? 9.695 19.484 -4.195 1 91.62 191 VAL A O 1
ATOM 1526 N N . GLY A 1 192 ? 10.508 19.453 -2.135 1 89.25 192 GLY A N 1
ATOM 1527 C CA . GLY A 1 192 ? 11.883 19.562 -2.598 1 89.25 192 GLY A CA 1
ATOM 1528 C C . GLY A 1 192 ? 12.219 20.938 -3.135 1 89.25 192 GLY A C 1
ATOM 1529 O O . GLY A 1 192 ? 11.703 21.953 -2.639 1 89.25 192 GLY A O 1
ATOM 1530 N N . GLU A 1 193 ? 13.133 20.922 -4.035 1 86.31 193 GLU A N 1
ATOM 1531 C CA . GLU A 1 193 ? 13.578 22.172 -4.656 1 86.31 193 GLU A CA 1
ATOM 1532 C C . GLU A 1 193 ? 12.555 22.688 -5.66 1 86.31 193 GLU A C 1
ATOM 1534 O O . GLU A 1 193 ? 11.773 21.906 -6.215 1 86.31 193 GLU A O 1
ATOM 1539 N N . SER A 1 194 ? 12.578 23.969 -5.789 1 83.69 194 SER A N 1
ATOM 1540 C CA . SER A 1 194 ? 11.672 24.562 -6.762 1 83.69 194 SER A CA 1
ATOM 1541 C C . SER A 1 194 ? 11.961 24.062 -8.172 1 83.69 194 SER A C 1
ATOM 1543 O O . SER A 1 194 ? 13.125 23.906 -8.555 1 83.69 194 SER A O 1
ATOM 1545 N N . GLU A 1 195 ? 10.859 23.781 -8.93 1 84.94 195 GLU A N 1
ATOM 1546 C CA . GLU A 1 195 ? 10.969 23.422 -10.344 1 84.94 195 GLU A CA 1
ATOM 1547 C C . GLU A 1 195 ? 10.867 24.656 -11.234 1 84.94 195 GLU A C 1
ATOM 1549 O O . GLU A 1 195 ? 10.242 25.641 -10.859 1 84.94 195 GLU A O 1
ATOM 1554 N N . PRO A 1 196 ? 11.531 24.578 -12.438 1 83.38 196 PRO A N 1
ATOM 1555 C CA . PRO A 1 196 ? 11.305 25.672 -13.383 1 83.38 196 PRO A CA 1
ATOM 1556 C C . PRO A 1 196 ? 9.828 25.859 -13.711 1 83.38 196 PRO A C 1
ATOM 1558 O O . PRO A 1 196 ? 9.117 24.891 -13.992 1 83.38 196 PRO A O 1
ATOM 1561 N N . PRO A 1 197 ? 9.312 27.016 -13.594 1 79.62 197 PRO A N 1
ATOM 1562 C CA . PRO A 1 197 ? 7.867 27.234 -13.695 1 79.62 197 PRO A CA 1
ATOM 1563 C C . PRO A 1 197 ? 7.344 27.062 -15.125 1 79.62 197 PRO A C 1
ATOM 1565 O O . PRO A 1 197 ? 6.156 26.797 -15.32 1 79.62 197 PRO A O 1
ATOM 1568 N N . GLY A 1 198 ? 8.172 27.188 -16.172 1 78.56 198 GLY A N 1
ATOM 1569 C CA . GLY A 1 198 ? 7.703 27.172 -17.547 1 78.56 198 GLY A CA 1
ATOM 1570 C C . GLY A 1 198 ? 6.691 28.266 -17.844 1 78.56 198 GLY A C 1
ATOM 1571 O O . GLY A 1 198 ? 6.879 29.406 -17.438 1 78.56 198 GLY A O 1
ATOM 1572 N N . ARG A 1 199 ? 5.582 27.906 -18.719 1 76.62 199 ARG A N 1
ATOM 1573 C CA . ARG A 1 199 ? 4.578 28.875 -19.156 1 76.62 199 ARG A CA 1
ATOM 1574 C C . ARG A 1 199 ? 3.752 29.391 -17.984 1 76.62 199 ARG A C 1
ATOM 1576 O O . ARG A 1 199 ? 3.18 30.484 -18.047 1 76.62 199 ARG A O 1
ATOM 1583 N N . ARG A 1 200 ? 3.668 28.688 -16.938 1 74.06 200 ARG A N 1
ATOM 1584 C CA . ARG A 1 200 ? 2.912 29.094 -15.758 1 74.06 200 ARG A CA 1
ATOM 1585 C C . ARG A 1 200 ? 3.5 30.375 -15.148 1 74.06 200 ARG A C 1
ATOM 1587 O O . ARG A 1 200 ? 2.83 31.062 -14.375 1 74.06 200 ARG A O 1
ATOM 1594 N N . ALA A 1 201 ? 4.77 30.484 -15.5 1 71.38 201 ALA A N 1
ATOM 1595 C CA . ALA A 1 201 ? 5.438 31.688 -15.008 1 71.38 201 ALA A CA 1
ATOM 1596 C C . ALA A 1 201 ? 4.688 32.938 -15.43 1 71.38 201 ALA A C 1
ATOM 1598 O O . ALA A 1 201 ? 4.75 33.969 -14.75 1 71.38 201 ALA A O 1
ATOM 1599 N N . VAL A 1 202 ? 3.887 32.812 -16.5 1 68 202 VAL A N 1
ATOM 1600 C CA . VAL A 1 202 ? 3.193 33.969 -17.062 1 68 202 VAL A CA 1
ATOM 1601 C C . VAL A 1 202 ? 1.969 34.281 -16.203 1 68 202 VAL A C 1
ATOM 1603 O O . VAL A 1 202 ? 1.659 35.469 -15.984 1 68 202 VAL A O 1
ATOM 1606 N N . ASP A 1 203 ? 1.271 33.312 -15.766 1 69.12 203 ASP A N 1
ATOM 1607 C CA . ASP A 1 203 ? 0.028 33.5 -15.023 1 69.12 203 ASP A CA 1
ATOM 1608 C C . ASP A 1 203 ? 0.308 33.875 -13.57 1 69.12 203 ASP A C 1
ATOM 1610 O O . ASP A 1 203 ? -0.589 34.344 -12.859 1 69.12 203 ASP A O 1
ATOM 1614 N N . GLY A 1 204 ? 1.523 33.906 -13.297 1 68.69 204 GLY A N 1
ATOM 1615 C CA . GLY A 1 204 ? 1.932 34.219 -11.938 1 68.69 204 GLY A CA 1
ATOM 1616 C C . GLY A 1 204 ? 1.658 33.125 -10.945 1 68.69 204 GLY A C 1
ATOM 1617 O O . GLY A 1 204 ? 1.099 32.094 -11.297 1 68.69 204 GLY A O 1
ATOM 1618 N N . ILE A 1 205 ? 2.123 33.375 -9.672 1 72.69 205 ILE A N 1
ATOM 1619 C CA . ILE A 1 205 ? 1.976 32.438 -8.578 1 72.69 205 ILE A CA 1
ATOM 1620 C C . ILE A 1 205 ? 0.563 32.5 -8.008 1 72.69 205 ILE A C 1
ATOM 1622 O O . ILE A 1 205 ? 0.037 33.594 -7.793 1 72.69 205 ILE A O 1
ATOM 1626 N N . GLN A 1 206 ? -0.034 31.438 -7.887 1 80.31 206 GLN A N 1
ATOM 1627 C CA . GLN A 1 206 ? -1.369 31.375 -7.301 1 80.31 206 GLN A CA 1
ATOM 1628 C C . GLN A 1 206 ? -1.323 31.656 -5.801 1 80.31 206 GLN A C 1
ATOM 1630 O O . GLN A 1 206 ? -0.36 31.297 -5.125 1 80.31 206 GLN A O 1
ATOM 1635 N N . ASN A 1 207 ? -2.377 32.406 -5.387 1 89.12 207 ASN A N 1
ATOM 1636 C CA . ASN A 1 207 ? -2.451 32.656 -3.951 1 89.12 207 ASN A CA 1
ATOM 1637 C C . ASN A 1 207 ? -2.66 31.359 -3.166 1 89.12 207 ASN A C 1
ATOM 1639 O O . ASN A 1 207 ? -2.898 30.297 -3.752 1 89.12 207 ASN A O 1
ATOM 1643 N N . PHE A 1 208 ? -2.465 31.438 -1.857 1 92.25 208 PHE A N 1
ATOM 1644 C CA . PHE A 1 208 ? -2.75 30.344 -0.93 1 92.25 208 PHE A CA 1
ATOM 1645 C C . PHE A 1 208 ? -3.398 30.875 0.343 1 92.25 208 PHE A C 1
ATOM 1647 O O . PHE A 1 208 ? -2.705 31.219 1.303 1 92.25 208 PHE A O 1
ATOM 1654 N N . PHE A 1 209 ? -4.688 30.969 0.299 1 95.88 209 PHE A N 1
ATOM 1655 C CA . PHE A 1 209 ? -5.457 31.281 1.499 1 95.88 209 PHE A CA 1
ATOM 1656 C C . PHE A 1 209 ? -6 30 2.137 1 95.88 209 PHE A C 1
ATOM 1658 O O . PHE A 1 209 ? -6.82 29.312 1.537 1 95.88 209 PHE A O 1
ATOM 1665 N N . TRP A 1 210 ? -5.652 29.766 3.408 1 96.94 210 TRP A N 1
ATOM 1666 C CA . TRP A 1 210 ? -5.816 28.438 3.986 1 96.94 210 TRP A CA 1
ATOM 1667 C C . TRP A 1 210 ? -6.18 28.531 5.465 1 96.94 210 TRP A C 1
ATOM 1669 O O . TRP A 1 210 ? -5.562 29.281 6.219 1 96.94 210 TRP A O 1
ATOM 1679 N N . ILE A 1 211 ? -7.25 27.812 5.836 1 98.31 211 ILE A N 1
ATOM 1680 C CA . ILE A 1 211 ? -7.582 27.578 7.238 1 98.31 211 ILE A CA 1
ATOM 1681 C C . ILE A 1 211 ? -7.766 26.094 7.488 1 98.31 211 ILE A C 1
ATOM 1683 O O . ILE A 1 211 ? -8.539 25.422 6.797 1 98.31 211 ILE A O 1
ATOM 1687 N N . TYR A 1 212 ? -7.07 25.562 8.344 1 98.69 212 TYR A N 1
ATOM 1688 C CA . TYR A 1 212 ? -7.199 24.203 8.844 1 98.69 212 TYR A CA 1
ATOM 1689 C C . TYR A 1 212 ? -7.289 24.172 10.359 1 98.69 212 TYR A C 1
ATOM 1691 O O . TYR A 1 212 ? -6.336 24.547 11.047 1 98.69 212 TYR A O 1
ATOM 1699 N N . SER A 1 213 ? -8.398 23.781 10.852 1 98.81 213 SER A N 1
ATOM 1700 C CA . SER A 1 213 ? -8.594 23.797 12.297 1 98.81 213 SER A CA 1
ATOM 1701 C C . SER A 1 213 ? -9.102 22.453 12.812 1 98.81 213 SER A C 1
ATOM 1703 O O . SER A 1 213 ? -10.039 21.891 12.258 1 98.81 213 SER A O 1
ATOM 1705 N N . VAL A 1 214 ? -8.445 21.969 13.82 1 98.88 214 VAL A N 1
ATOM 1706 C CA . VAL A 1 214 ? -8.797 20.734 14.508 1 98.88 214 VAL A CA 1
ATOM 1707 C C . VAL A 1 214 ? -9.062 21.016 15.984 1 98.88 214 VAL A C 1
ATOM 1709 O O . VAL A 1 214 ? -8.133 21.328 16.734 1 98.88 214 VAL A O 1
ATOM 1712 N N . MET A 1 215 ? -10.312 20.875 16.391 1 98.75 215 MET A N 1
ATOM 1713 C CA . MET A 1 215 ? -10.773 21.281 17.719 1 98.75 215 MET A CA 1
ATOM 1714 C C . MET A 1 215 ? -11.156 20.062 18.547 1 98.75 215 MET A C 1
ATOM 1716 O O . MET A 1 215 ? -12 19.266 18.141 1 98.75 215 MET A O 1
ATOM 1720 N N . GLN A 1 216 ? -10.547 19.953 19.672 1 98.5 216 GLN A N 1
ATOM 1721 C CA . GLN A 1 216 ? -10.898 18.844 20.562 1 98.5 216 GLN A CA 1
ATOM 1722 C C . GLN A 1 216 ? -11.695 19.344 21.766 1 98.5 216 GLN A C 1
ATOM 1724 O O . GLN A 1 216 ? -11.219 20.188 22.547 1 98.5 216 GLN A O 1
ATOM 1729 N N . PHE A 1 217 ? -12.906 18.875 21.891 1 97.19 217 PHE A N 1
ATOM 1730 C CA . PHE A 1 217 ? -13.766 19.094 23.031 1 97.19 217 PHE A CA 1
ATOM 1731 C C . PHE A 1 217 ? -13.859 17.828 23.875 1 97.19 217 PHE A C 1
ATOM 1733 O O . PHE A 1 217 ? -13.188 16.828 23.594 1 97.19 217 PHE A O 1
ATOM 1740 N N . ASP A 1 218 ? -14.625 17.891 24.953 1 94.94 218 ASP A N 1
ATOM 1741 C CA . ASP A 1 218 ? -14.68 16.766 25.859 1 94.94 218 ASP A CA 1
ATOM 1742 C C . ASP A 1 218 ? -15.375 15.562 25.219 1 94.94 218 ASP A C 1
ATOM 1744 O O . ASP A 1 218 ? -14.969 14.422 25.422 1 94.94 218 ASP A O 1
ATOM 1748 N N . ASP A 1 219 ? -16.344 15.828 24.344 1 95.56 219 ASP A N 1
ATOM 1749 C CA . ASP A 1 219 ? -17.219 14.734 23.906 1 95.56 219 ASP A CA 1
ATOM 1750 C C . ASP A 1 219 ? -17.031 14.461 22.406 1 95.56 219 ASP A C 1
ATOM 1752 O O . ASP A 1 219 ? -17.531 13.453 21.891 1 95.56 219 ASP A O 1
ATOM 1756 N N . TYR A 1 220 ? -16.453 15.375 21.766 1 97.56 220 TYR A N 1
ATOM 1757 C CA . TYR A 1 220 ? -16.281 15.242 20.328 1 97.56 220 TYR A CA 1
ATOM 1758 C C . TYR A 1 220 ? -15.172 16.156 19.812 1 97.56 220 TYR A C 1
ATOM 1760 O O . TYR A 1 220 ? -14.57 16.906 20.594 1 97.56 220 TYR A O 1
ATOM 1768 N N . SER A 1 221 ? -14.859 15.984 18.594 1 98.5 221 SER A N 1
ATOM 1769 C CA . SER A 1 221 ? -13.945 16.875 17.906 1 98.5 221 SER A CA 1
ATOM 1770 C C . SER A 1 221 ? -14.609 17.516 16.688 1 98.5 221 SER A C 1
ATOM 1772 O O . SER A 1 221 ? -15.578 16.984 16.141 1 98.5 221 SER A O 1
ATOM 1774 N N . ILE A 1 222 ? -14.141 18.688 16.328 1 98.5 222 ILE A N 1
ATOM 1775 C CA . ILE A 1 222 ? -14.57 19.344 15.094 1 98.5 222 ILE A CA 1
ATOM 1776 C C . ILE A 1 222 ? -13.359 19.609 14.203 1 98.5 222 ILE A C 1
ATOM 1778 O O . ILE A 1 222 ? -12.328 20.109 14.672 1 98.5 222 ILE A O 1
ATOM 1782 N N . CYS A 1 223 ? -13.461 19.25 12.992 1 98.31 223 CYS A N 1
ATOM 1783 C CA . CYS A 1 223 ? -12.43 19.516 11.992 1 98.31 223 CYS A CA 1
ATOM 1784 C C . CYS A 1 223 ? -12.961 20.422 10.891 1 98.31 223 CYS A C 1
ATOM 1786 O O . CYS A 1 223 ? -14.047 20.188 10.352 1 98.31 223 CYS A O 1
ATOM 1788 N N . VAL A 1 224 ? -12.18 21.469 10.562 1 98.38 224 VAL A N 1
ATOM 1789 C CA . VAL A 1 224 ? -12.531 22.422 9.516 1 98.38 224 VAL A CA 1
ATOM 1790 C C . VAL A 1 224 ? -11.375 22.562 8.523 1 98.38 224 VAL A C 1
ATOM 1792 O O . VAL A 1 224 ? -10.227 22.719 8.93 1 98.38 224 VAL A O 1
ATOM 1795 N N . VAL A 1 225 ? -11.633 22.453 7.285 1 97.38 225 VAL A N 1
ATOM 1796 C CA . VAL A 1 225 ? -10.664 22.719 6.227 1 97.38 225 VAL A CA 1
ATOM 1797 C C . VAL A 1 225 ? -11.281 23.672 5.199 1 97.38 225 VAL A C 1
ATOM 1799 O O . VAL A 1 225 ? -12.422 23.484 4.777 1 97.38 225 VAL A O 1
ATOM 1802 N N . LEU A 1 226 ? -10.469 24.734 4.879 1 96.19 226 LEU A N 1
ATOM 1803 C CA . LEU A 1 226 ? -10.953 25.703 3.904 1 96.19 226 LEU A CA 1
ATOM 1804 C C . LEU A 1 226 ? -9.797 26.328 3.141 1 96.19 226 LEU A C 1
ATOM 1806 O O . LEU A 1 226 ? -8.789 26.719 3.74 1 96.19 226 LEU A O 1
ATOM 1810 N N . GLN A 1 227 ? -9.844 26.266 1.819 1 95.94 227 GLN A N 1
ATOM 1811 C CA . GLN A 1 227 ? -8.922 27 0.956 1 95.94 227 GLN A CA 1
ATOM 1812 C C . GLN A 1 227 ? -9.688 27.875 -0.049 1 95.94 227 GLN A C 1
ATOM 1814 O O . GLN A 1 227 ? -10.711 27.438 -0.591 1 95.94 227 GLN A O 1
ATOM 1819 N N . GLU A 1 228 ? -9.211 29.047 -0.316 1 95.25 228 GLU A N 1
ATOM 1820 C CA . GLU A 1 228 ? -9.867 29.969 -1.232 1 95.25 228 GLU A CA 1
ATOM 1821 C C . GLU A 1 228 ? -8.883 30.516 -2.262 1 95.25 228 GLU A C 1
ATOM 1823 O O . GLU A 1 228 ? -7.691 30.656 -1.979 1 95.25 228 GLU A O 1
ATOM 1828 N N . ASP A 1 229 ? -9.453 30.844 -3.395 1 90.56 229 ASP A N 1
ATOM 1829 C CA . ASP A 1 229 ? -8.656 31.609 -4.344 1 90.56 229 ASP A CA 1
ATOM 1830 C C . ASP A 1 229 ? -8.688 33.094 -4 1 90.56 229 ASP A C 1
ATOM 1832 O O . ASP A 1 229 ? -9.156 33.5 -2.93 1 90.56 229 ASP A O 1
ATOM 1836 N N . GLU A 1 230 ? -8.125 33.938 -4.801 1 91.56 230 GLU A N 1
ATOM 1837 C CA . GLU A 1 230 ? -7.902 35.344 -4.508 1 91.56 230 GLU A CA 1
ATOM 1838 C C . GLU A 1 230 ? -9.227 36.094 -4.375 1 91.56 230 GLU A C 1
ATOM 1840 O O . GLU A 1 230 ? -9.281 37.156 -3.752 1 91.56 230 GLU A O 1
ATOM 1845 N N . ARG A 1 231 ? -10.297 35.531 -4.969 1 91.38 231 ARG A N 1
ATOM 1846 C CA . ARG A 1 231 ? -11.602 36.188 -4.938 1 91.38 231 ARG A CA 1
ATOM 1847 C C . ARG A 1 231 ? -12.484 35.594 -3.852 1 91.38 231 ARG A C 1
ATOM 1849 O O . ARG A 1 231 ? -13.648 36 -3.697 1 91.38 231 ARG A O 1
ATOM 1856 N N . GLY A 1 232 ? -11.953 34.625 -3.143 1 91.69 232 GLY A N 1
ATOM 1857 C CA . GLY A 1 232 ? -12.703 34.031 -2.059 1 91.69 232 GLY A CA 1
ATOM 1858 C C . GLY A 1 232 ? -13.469 32.781 -2.492 1 91.69 232 GLY A C 1
ATOM 1859 O O . GLY A 1 232 ? -14.25 32.219 -1.715 1 91.69 232 GLY A O 1
ATOM 1860 N N . ARG A 1 233 ? -13.312 32.406 -3.797 1 92.44 233 ARG A N 1
ATOM 1861 C CA . ARG A 1 233 ? -13.938 31.156 -4.25 1 92.44 233 ARG A CA 1
ATOM 1862 C C . ARG A 1 233 ? -13.289 29.938 -3.584 1 92.44 233 ARG A C 1
ATOM 1864 O O . ARG A 1 233 ? -12.062 29.859 -3.498 1 92.44 233 ARG A O 1
ATOM 1871 N N . ARG A 1 234 ? -14.055 28.938 -3.113 1 92.5 234 ARG A N 1
ATOM 1872 C CA . ARG A 1 234 ? -13.586 27.781 -2.359 1 92.5 234 ARG A CA 1
ATOM 1873 C C . ARG A 1 234 ? -12.953 26.734 -3.285 1 92.5 234 ARG A C 1
ATOM 1875 O O . ARG A 1 234 ? -13.562 26.328 -4.273 1 92.5 234 ARG A O 1
ATOM 1882 N N . ILE A 1 235 ? -11.797 26.406 -2.986 1 88.5 235 ILE A N 1
ATOM 1883 C CA . ILE A 1 235 ? -11.109 25.297 -3.633 1 88.5 235 ILE A CA 1
ATOM 1884 C C . ILE A 1 235 ? -11.422 24 -2.898 1 88.5 235 ILE A C 1
ATOM 1886 O O . ILE A 1 235 ? -11.656 22.969 -3.527 1 88.5 235 ILE A O 1
ATOM 1890 N N . VAL A 1 236 ? -11.422 24.016 -1.634 1 92.56 236 VAL A N 1
ATOM 1891 C CA . VAL A 1 236 ? -11.836 22.938 -0.74 1 92.56 236 VAL A CA 1
ATOM 1892 C C . VAL A 1 236 ? -12.477 23.531 0.517 1 92.56 236 VAL A C 1
ATOM 1894 O O . VAL A 1 236 ? -12.094 24.609 0.966 1 92.56 236 VAL A O 1
ATOM 1897 N N . GLU A 1 237 ? -13.461 22.844 1.027 1 94 237 GLU A N 1
ATOM 1898 C CA . GLU A 1 237 ? -14.086 23.234 2.289 1 94 237 GLU A CA 1
ATOM 1899 C C . GLU A 1 237 ? -14.75 22.031 2.959 1 94 237 GLU A C 1
ATOM 1901 O O . GLU A 1 237 ? -15.273 21.141 2.281 1 94 237 GLU A O 1
ATOM 1906 N N . GLU A 1 238 ? -14.672 22.016 4.246 1 94.69 238 GLU A N 1
ATOM 1907 C CA . GLU A 1 238 ? -15.383 21.031 5.055 1 94.69 238 GLU A CA 1
ATOM 1908 C C . GLU A 1 238 ? -15.414 21.438 6.527 1 94.69 238 GLU A C 1
ATOM 1910 O O . GLU A 1 238 ? -14.469 22.062 7.02 1 94.69 238 GLU A O 1
ATOM 1915 N N . ALA A 1 239 ? -16.5 21.172 7.156 1 96.88 239 ALA A N 1
ATOM 1916 C CA . ALA A 1 239 ? -16.641 21.266 8.609 1 96.88 239 ALA A CA 1
ATOM 1917 C C . ALA A 1 239 ? -17.453 20.078 9.156 1 96.88 239 ALA A C 1
ATOM 1919 O O . ALA A 1 239 ? -18.609 19.906 8.805 1 96.88 239 ALA A O 1
ATOM 1920 N N . VAL A 1 240 ? -16.812 19.312 10.016 1 96.25 240 VAL A N 1
ATOM 1921 C CA . VAL A 1 240 ? -17.516 18.125 10.5 1 96.25 240 VAL A CA 1
ATOM 1922 C C . VAL A 1 240 ? -17.281 17.984 12.008 1 96.25 240 VAL A C 1
ATOM 1924 O O . VAL A 1 240 ? -16.219 18.359 12.516 1 96.25 240 VAL A O 1
ATOM 1927 N N . ARG A 1 241 ? -18.297 17.438 12.672 1 96.75 241 ARG A N 1
ATOM 1928 C CA . ARG A 1 241 ? -18.203 16.984 14.055 1 96.75 241 ARG A CA 1
ATOM 1929 C C . ARG A 1 241 ? -18 15.469 14.117 1 96.75 241 ARG A C 1
ATOM 1931 O O . ARG A 1 241 ? -18.75 14.711 13.5 1 96.75 241 ARG A O 1
ATOM 1938 N N . ILE A 1 242 ? -17 15.07 14.805 1 96.94 242 ILE A N 1
ATOM 1939 C CA . ILE A 1 242 ? -16.625 13.664 14.898 1 96.94 242 ILE A CA 1
ATOM 1940 C C . ILE A 1 242 ? -16.812 13.164 16.328 1 96.94 242 ILE A C 1
ATOM 1942 O O . ILE A 1 242 ? -16.281 13.742 17.281 1 96.94 242 ILE A O 1
ATOM 1946 N N . TRP A 1 243 ? -17.516 12.078 16.484 1 96.75 243 TRP A N 1
ATOM 1947 C CA . TRP A 1 243 ? -17.828 11.508 17.781 1 96.75 243 TRP A CA 1
ATOM 1948 C C . TRP A 1 243 ? -16.922 10.312 18.078 1 96.75 243 TRP A C 1
ATOM 1950 O O . TRP A 1 243 ? -16.391 9.68 17.172 1 96.75 243 TRP A O 1
ATOM 1960 N N . PRO A 1 244 ? -16.688 10.016 19.391 1 95.94 244 PRO A N 1
ATOM 1961 C CA . PRO A 1 244 ? -15.805 8.906 19.75 1 95.94 244 PRO A CA 1
ATOM 1962 C C . PRO A 1 244 ? -16.391 7.539 19.391 1 95.94 244 PRO A C 1
ATOM 1964 O O . PRO A 1 244 ? -15.656 6.551 19.312 1 95.94 244 PRO A O 1
ATOM 1967 N N . ASP A 1 245 ? -17.578 7.434 19.188 1 86.75 245 ASP A N 1
ATOM 1968 C CA . ASP A 1 245 ? -18.234 6.164 18.875 1 86.75 245 ASP A CA 1
ATOM 1969 C C . ASP A 1 245 ? -17.812 5.668 17.484 1 86.75 245 ASP A C 1
ATOM 1971 O O . ASP A 1 245 ? -18.047 6.344 16.484 1 86.75 245 ASP A O 1
ATOM 1975 N N . ASP A 1 246 ? -17.328 4.422 17.609 1 77.5 246 ASP A N 1
ATOM 1976 C CA . ASP A 1 246 ? -16.938 3.816 16.344 1 77.5 246 ASP A CA 1
ATOM 1977 C C . ASP A 1 246 ? -18.156 3.498 15.484 1 77.5 246 ASP A C 1
ATOM 1979 O O . ASP A 1 246 ? -19.188 3.043 16 1 77.5 246 ASP A O 1
ATOM 1983 N N . GLY A 1 247 ? -18.109 3.887 14.266 1 78.75 247 GLY A N 1
ATOM 1984 C CA . GLY A 1 247 ? -19.203 3.564 13.367 1 78.75 247 GLY A CA 1
ATOM 1985 C C . GLY A 1 247 ? -20.172 4.719 13.172 1 78.75 247 GLY A C 1
ATOM 1986 O O . GLY A 1 247 ? -20.953 4.727 12.211 1 78.75 247 GLY A O 1
ATOM 1987 N N . ARG A 1 248 ? -20.125 5.664 14.172 1 86 248 ARG A N 1
ATOM 1988 C CA . ARG A 1 248 ? -20.969 6.832 13.984 1 86 248 ARG A CA 1
ATOM 1989 C C . ARG A 1 248 ? -20.422 7.746 12.898 1 86 248 ARG A C 1
ATOM 1991 O O . ARG A 1 248 ? -19.25 8.133 12.938 1 86 248 ARG A O 1
ATOM 1998 N N . GLU A 1 249 ? -21.203 8.055 11.984 1 88.5 249 GLU A N 1
ATOM 1999 C CA . GLU A 1 249 ? -20.812 8.93 10.883 1 88.5 249 GLU A CA 1
ATOM 2000 C C . GLU A 1 249 ? -20.531 10.352 11.383 1 88.5 249 GLU A C 1
ATOM 2002 O O . GLU A 1 249 ? -21.266 10.875 12.219 1 88.5 249 GLU A O 1
ATOM 2007 N N . PRO A 1 250 ? -19.531 10.969 10.891 1 92.62 250 PRO A N 1
ATOM 2008 C CA . PRO A 1 250 ? -19.328 12.383 11.219 1 92.62 250 PRO A CA 1
ATOM 2009 C C . PRO A 1 250 ? -20.516 13.25 10.828 1 92.62 250 PRO A C 1
ATOM 2011 O O . PRO A 1 250 ? -21.172 12.992 9.82 1 92.62 250 PRO A O 1
ATOM 2014 N N . GLU A 1 251 ? -20.719 14.211 11.664 1 92.69 251 GLU A N 1
ATOM 2015 C CA . GLU A 1 251 ? -21.828 15.125 11.414 1 92.69 251 GLU A CA 1
ATOM 2016 C C . GLU A 1 251 ? -21.375 16.344 10.617 1 92.69 251 GLU A C 1
ATOM 2018 O O . GLU A 1 251 ? -20.516 17.109 11.07 1 92.69 251 GLU A O 1
ATOM 2023 N N . TRP A 1 252 ? -21.938 16.484 9.492 1 93.12 252 TRP A N 1
ATOM 2024 C CA . TRP A 1 252 ? -21.688 17.688 8.688 1 93.12 252 TRP A CA 1
ATOM 2025 C C . TRP A 1 252 ? -22.25 18.922 9.367 1 93.12 252 TRP A C 1
ATOM 2027 O O . TRP A 1 252 ? -23.422 18.938 9.766 1 93.12 252 TRP A O 1
ATOM 2037 N N . LEU A 1 253 ? -21.469 20 9.492 1 95.25 253 LEU A N 1
ATOM 2038 C CA . LEU A 1 253 ? -21.875 21.188 10.227 1 95.25 253 LEU A CA 1
ATOM 2039 C C . LEU A 1 253 ? -22.281 22.312 9.273 1 95.25 253 LEU A C 1
ATOM 2041 O O . LEU A 1 253 ? -22.75 23.375 9.711 1 95.25 253 LEU A O 1
ATOM 2045 N N . GLY A 1 254 ? -22.125 22.094 7.992 1 91.69 254 GLY A N 1
ATOM 2046 C CA . GLY A 1 254 ? -22.484 23.109 7.016 1 91.69 254 GLY A CA 1
ATOM 2047 C C . GLY A 1 254 ? -21.281 23.875 6.492 1 91.69 254 GLY A C 1
ATOM 2048 O O . GLY A 1 254 ? -20.141 23.484 6.734 1 91.69 254 GLY A O 1
ATOM 2049 N N . ARG A 1 255 ? -21.547 24.938 5.762 1 91.81 255 ARG A N 1
ATOM 2050 C CA . ARG A 1 255 ? -20.5 25.75 5.16 1 91.81 255 ARG A CA 1
ATOM 2051 C C . ARG A 1 255 ? -19.781 26.578 6.215 1 91.81 255 ARG A C 1
ATOM 2053 O O . ARG A 1 255 ? -20.391 27.359 6.941 1 91.81 255 ARG A O 1
ATOM 2060 N N . PRO A 1 256 ? -18.484 26.438 6.285 1 97.38 256 PRO A N 1
ATOM 2061 C CA . PRO A 1 256 ? -17.734 27.281 7.223 1 97.38 256 PRO A CA 1
ATOM 2062 C C . PRO A 1 256 ? -17.484 28.688 6.68 1 97.38 256 PRO A C 1
ATOM 2064 O O . PRO A 1 256 ? -17.156 28.844 5.5 1 97.38 256 PRO A O 1
ATOM 2067 N N . GLU A 1 257 ? -17.734 29.609 7.477 1 97.12 257 GLU A N 1
ATOM 2068 C CA . GLU A 1 257 ? -17.375 31 7.215 1 97.12 257 GLU A CA 1
ATOM 2069 C C . GLU A 1 257 ? -16.344 31.5 8.227 1 97.12 257 GLU A C 1
ATOM 2071 O O . GLU A 1 257 ? -16.297 31.031 9.367 1 97.12 257 GLU A O 1
ATOM 2076 N N . HIS A 1 258 ? -15.516 32.438 7.773 1 98.19 258 HIS A N 1
ATOM 2077 C CA . HIS A 1 258 ? -14.422 32.875 8.641 1 98.19 258 HIS A CA 1
ATOM 2078 C C . HIS A 1 258 ? -14.398 34.375 8.781 1 98.19 258 HIS A C 1
ATOM 2080 O O . HIS A 1 258 ? -14.758 35.094 7.852 1 98.19 258 HIS A O 1
ATOM 2086 N N . GLU A 1 259 ? -14.031 34.875 9.906 1 98.12 259 GLU A N 1
ATOM 2087 C CA . GLU A 1 259 ? -13.664 36.25 10.211 1 98.12 259 GLU A CA 1
ATOM 2088 C C . GLU A 1 259 ? -12.305 36.312 10.898 1 98.12 259 GLU A C 1
ATOM 2090 O O . GLU A 1 259 ? -12.125 35.75 11.984 1 98.12 259 GLU A O 1
ATOM 2095 N N . LEU A 1 260 ? -11.344 37 10.289 1 98.12 260 LEU A N 1
ATOM 2096 C CA . LEU A 1 260 ? -9.992 37.125 10.828 1 98.12 260 LEU A CA 1
ATOM 2097 C C . LEU A 1 260 ? -9.641 38.594 11.094 1 98.12 260 LEU A C 1
ATOM 2099 O O . LEU A 1 260 ? -10.062 39.469 10.352 1 98.12 260 LEU A O 1
ATOM 2103 N N . LYS A 1 261 ? -8.945 38.812 12.117 1 97.5 261 LYS A N 1
ATOM 2104 C CA . LYS A 1 261 ? -8.289 40.094 12.383 1 97.5 261 LYS A CA 1
ATOM 2105 C C . LYS A 1 261 ? -6.77 39.969 12.281 1 97.5 261 LYS A C 1
ATOM 2107 O O . LYS A 1 261 ? -6.191 38.969 12.727 1 97.5 261 LYS A O 1
ATOM 2112 N N . PHE A 1 262 ? -6.16 40.938 11.664 1 97.06 262 PHE A N 1
ATOM 2113 C CA . PHE A 1 262 ? -4.723 40.906 11.422 1 97.06 262 PHE A CA 1
ATOM 2114 C C . PHE A 1 262 ? -4.02 42 12.195 1 97.06 262 PHE A C 1
ATOM 2116 O O . PHE A 1 262 ? -4.574 43.094 12.383 1 97.06 262 PHE A O 1
ATOM 2123 N N . GLU A 1 263 ? -2.83 41.75 12.641 1 95.69 263 GLU A N 1
ATOM 2124 C CA . GLU A 1 263 ? -1.964 42.781 13.203 1 95.69 263 GLU A CA 1
ATOM 2125 C C . GLU A 1 263 ? -1.521 43.781 12.133 1 95.69 263 GLU A C 1
ATOM 2127 O O . GLU A 1 263 ? -0.935 43.375 11.125 1 95.69 263 GLU A O 1
ATOM 2132 N N . PRO A 1 264 ? -1.818 45.062 12.375 1 95.06 264 PRO A N 1
ATOM 2133 C CA . PRO A 1 264 ? -1.389 46.062 11.375 1 95.06 264 PRO A CA 1
ATOM 2134 C C . PRO A 1 264 ? 0.095 45.938 11.031 1 95.06 264 PRO A C 1
ATOM 2136 O O . PRO A 1 264 ? 0.921 45.719 11.922 1 95.06 264 PRO A O 1
ATOM 2139 N N . GLY A 1 265 ? 0.428 46.062 9.742 1 94.44 265 GLY A N 1
ATOM 2140 C CA . GLY A 1 265 ? 1.803 46 9.273 1 94.44 265 GLY A CA 1
ATOM 2141 C C . GLY A 1 265 ? 2.289 44.594 9.039 1 94.44 265 GLY A C 1
ATOM 2142 O O . GLY A 1 265 ? 3.42 44.375 8.602 1 94.44 265 GLY A O 1
ATOM 2143 N N . THR A 1 266 ? 1.52 43.594 9.406 1 94.81 266 THR A N 1
ATOM 2144 C CA . THR A 1 266 ? 1.867 42.188 9.211 1 94.81 266 THR A CA 1
ATOM 2145 C C . THR A 1 266 ? 0.697 41.438 8.602 1 94.81 266 THR A C 1
ATOM 2147 O O . THR A 1 266 ? -0.292 42.031 8.18 1 94.81 266 THR A O 1
ATOM 2150 N N . ARG A 1 267 ? 0.783 40.188 8.5 1 95.25 267 ARG A N 1
ATOM 2151 C CA . ARG A 1 267 ? -0.324 39.281 8.164 1 95.25 267 ARG A CA 1
ATOM 2152 C C . ARG A 1 267 ? -0.562 38.281 9.281 1 95.25 267 ARG A C 1
ATOM 2154 O O . ARG A 1 267 ? -1.127 37.188 9.039 1 95.25 267 ARG A O 1
ATOM 2161 N N . ASP A 1 268 ? 0.026 38.656 10.461 1 95.31 268 ASP A N 1
ATOM 2162 C CA . ASP A 1 268 ? -0.233 37.812 11.625 1 95.31 268 ASP A CA 1
ATOM 2163 C C . ASP A 1 268 ? -1.694 37.906 12.062 1 95.31 268 ASP A C 1
ATOM 2165 O O . ASP A 1 268 ? -2.207 39 12.289 1 95.31 268 ASP A O 1
ATOM 2169 N N . VAL A 1 269 ? -2.357 36.812 12.156 1 96.56 269 VAL A N 1
ATOM 2170 C CA . VAL A 1 269 ? -3.742 36.812 12.617 1 96.56 269 VAL A CA 1
ATOM 2171 C C . VAL A 1 269 ? -3.781 36.906 14.141 1 96.56 269 VAL A C 1
ATOM 2173 O O . VAL A 1 269 ? -3.119 36.156 14.844 1 96.56 269 VAL A O 1
ATOM 2176 N N . THR A 1 270 ? -4.586 37.844 14.648 1 95.75 270 THR A N 1
ATOM 2177 C CA . THR A 1 270 ? -4.613 38.125 16.078 1 95.75 270 THR A CA 1
ATOM 2178 C C . THR A 1 270 ? -5.918 37.625 16.703 1 95.75 270 THR A C 1
ATOM 2180 O O . THR A 1 270 ? -6.004 37.438 17.906 1 95.75 270 THR A O 1
ATOM 2183 N N . ALA A 1 271 ? -6.891 37.469 15.914 1 96.12 271 ALA A N 1
ATOM 2184 C CA . ALA A 1 271 ? -8.18 36.938 16.344 1 96.12 271 ALA A CA 1
ATOM 2185 C C . ALA A 1 271 ? -8.914 36.25 15.172 1 96.12 271 ALA A C 1
ATOM 2187 O O . ALA A 1 271 ? -8.68 36.594 14.016 1 96.12 271 ALA A O 1
ATOM 2188 N N . ALA A 1 272 ? -9.773 35.344 15.547 1 98.44 272 ALA A N 1
ATOM 2189 C CA . ALA A 1 272 ? -10.523 34.656 14.5 1 98.44 272 ALA A CA 1
ATOM 2190 C C . ALA A 1 272 ? -11.836 34.094 15.047 1 98.44 272 ALA A C 1
ATOM 2192 O O . ALA A 1 272 ? -11.961 33.844 16.25 1 98.44 272 ALA A O 1
ATOM 2193 N N . SER A 1 273 ? -12.781 34 14.203 1 98.5 273 SER A N 1
ATOM 2194 C CA . SER A 1 273 ? -14.016 33.281 14.469 1 98.5 273 SER A CA 1
ATOM 2195 C C . SER A 1 273 ? -14.477 32.5 13.242 1 98.5 273 SER A C 1
ATOM 2197 O O . SER A 1 273 ? -14.172 32.875 12.109 1 98.5 273 SER A O 1
ATOM 2199 N N . LEU A 1 274 ? -15.141 31.406 13.484 1 98.56 274 LEU A N 1
ATOM 2200 C CA . LEU A 1 274 ? -15.766 30.594 12.445 1 98.56 274 LEU A CA 1
ATOM 2201 C C . LEU A 1 274 ? -17.266 30.438 12.711 1 98.56 274 LEU A C 1
ATOM 2203 O O . LEU A 1 274 ? -17.688 30.359 13.859 1 98.56 274 LEU A O 1
ATOM 2207 N N . THR A 1 275 ? -18 30.406 11.68 1 97.62 275 THR A N 1
ATOM 2208 C CA . THR A 1 275 ? -19.422 30.062 11.758 1 97.62 275 THR A CA 1
ATOM 2209 C C . THR A 1 275 ? -19.781 28.969 10.75 1 97.62 275 THR A C 1
ATOM 2211 O O . THR A 1 275 ? -19.188 28.906 9.672 1 97.62 275 THR A O 1
ATOM 2214 N N . PHE A 1 276 ? -20.656 28.109 11.164 1 97.12 276 PHE A N 1
ATOM 2215 C CA . PHE A 1 276 ? -21.062 26.984 10.336 1 97.12 276 PHE A CA 1
ATOM 2216 C C . PHE A 1 276 ? -22.547 27.109 9.969 1 97.12 276 PHE A C 1
ATOM 2218 O O . PHE A 1 276 ? -23.406 27.125 10.844 1 97.12 276 PHE A O 1
ATOM 2225 N N . HIS A 1 277 ? -22.781 27.125 8.727 1 92 277 HIS A N 1
ATOM 2226 C CA . HIS A 1 277 ? -24.125 27.406 8.234 1 92 277 HIS A CA 1
ATOM 2227 C C . HIS A 1 277 ? -24.75 26.188 7.562 1 92 277 HIS A C 1
ATOM 2229 O O . HIS A 1 277 ? -24.297 25.781 6.488 1 92 277 HIS A O 1
ATOM 2235 N N . ARG A 1 278 ? -25.766 25.562 8.188 1 87.81 278 ARG A N 1
ATOM 2236 C CA . ARG A 1 278 ? -26.625 24.547 7.586 1 87.81 278 ARG A CA 1
ATOM 2237 C C . A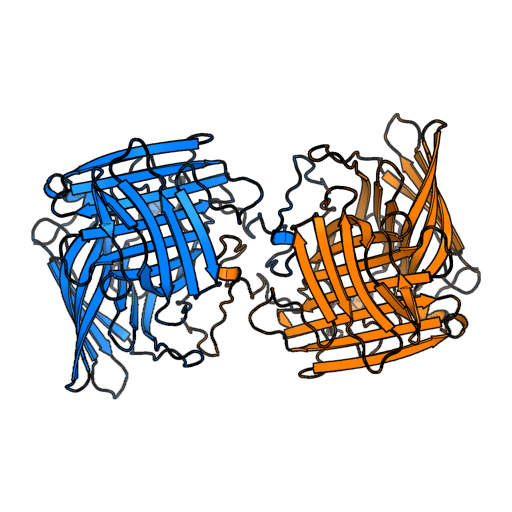RG A 1 278 ? -27.969 25.156 7.18 1 87.81 278 ARG A C 1
ATOM 2239 O O . ARG A 1 278 ? -28.547 25.953 7.926 1 87.81 278 ARG A O 1
ATOM 2246 N N . PRO A 1 279 ? -28.344 24.781 6.035 1 86.06 279 PRO A N 1
ATOM 2247 C CA . PRO A 1 279 ? -29.641 25.328 5.629 1 86.06 279 PRO A CA 1
ATOM 2248 C C . PRO A 1 279 ? -30.75 25.047 6.645 1 86.06 279 PRO A C 1
ATOM 2250 O O . PRO A 1 279 ? -30.969 23.906 7.02 1 86.06 279 PRO A O 1
ATOM 2253 N N . GLY A 1 280 ? -31.469 26.078 7.02 1 85.5 280 GLY A N 1
ATOM 2254 C CA . GLY A 1 280 ? -32.656 25.953 7.855 1 85.5 280 GLY A CA 1
ATOM 2255 C C . GLY A 1 280 ? -32.312 25.672 9.312 1 85.5 280 GLY A C 1
ATOM 2256 O O . GLY A 1 280 ? -33.219 25.312 10.094 1 85.5 280 GLY A O 1
ATOM 2257 N N . ARG A 1 281 ? -31.125 25.688 9.609 1 85.75 281 ARG A N 1
ATOM 2258 C CA . ARG A 1 281 ? -30.734 25.391 10.992 1 85.75 281 ARG A CA 1
ATOM 2259 C C . ARG A 1 281 ? -30.047 26.594 11.625 1 85.75 281 ARG A C 1
ATOM 2261 O O . ARG A 1 281 ? -29.594 27.5 10.93 1 85.75 281 ARG A O 1
ATOM 2268 N N . GLU A 1 282 ? -30.094 26.578 12.867 1 87.06 282 GLU A N 1
ATOM 2269 C CA . GLU A 1 282 ? -29.359 27.609 13.609 1 87.06 282 GLU A CA 1
ATOM 2270 C C . GLU A 1 282 ? -27.859 27.516 13.344 1 87.06 282 GLU A C 1
ATOM 2272 O O . GLU A 1 282 ? -27.328 26.422 13.18 1 87.06 282 GLU A O 1
ATOM 2277 N N . THR A 1 283 ? -27.281 28.656 13.406 1 91.12 283 THR A N 1
ATOM 2278 C CA . THR A 1 283 ? -25.859 28.766 13.125 1 91.12 283 THR A CA 1
ATOM 2279 C C . THR A 1 283 ? -25.031 28.312 14.328 1 91.12 283 THR A C 1
ATOM 2281 O O . THR A 1 283 ? -25.359 28.656 15.469 1 91.12 283 THR A O 1
ATOM 2284 N N . VAL A 1 284 ? -24.078 27.5 14.094 1 95.12 284 VAL A N 1
ATOM 2285 C CA . VAL A 1 2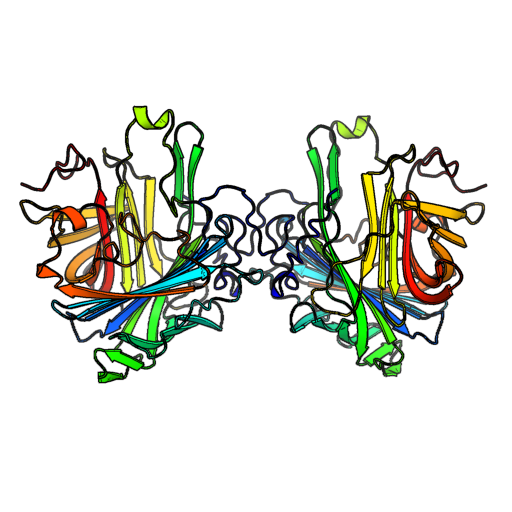84 ? -23.062 27.156 15.078 1 95.12 284 VAL A CA 1
ATOM 2286 C C . VAL A 1 284 ? -21.844 28.078 14.914 1 95.12 284 VAL A C 1
ATOM 2288 O O . VAL A 1 284 ? -21.422 28.344 13.797 1 95.12 284 VAL A O 1
ATOM 2291 N N . SER A 1 285 ? -21.375 28.594 16.047 1 97.12 285 SER A N 1
ATOM 2292 C CA . SER A 1 285 ? -20.25 29.516 15.945 1 97.12 285 SER A CA 1
ATOM 2293 C C . SER A 1 285 ? -19.125 29.094 16.891 1 97.12 285 SER A C 1
ATOM 2295 O O . SER A 1 285 ? -19.359 28.469 17.922 1 97.12 285 SER A O 1
ATOM 2297 N N . VAL A 1 286 ? -17.922 29.469 16.516 1 98.31 286 VAL A N 1
ATOM 2298 C CA . VAL A 1 286 ? -16.719 29.234 17.312 1 98.31 286 VAL A CA 1
ATOM 2299 C C . VAL A 1 286 ? -15.891 30.516 17.391 1 98.31 286 VAL A C 1
ATOM 2301 O O . VAL A 1 286 ? -15.547 31.094 16.359 1 98.31 286 VAL A O 1
ATOM 2304 N N . THR A 1 287 ? -15.594 30.969 18.562 1 98.38 287 THR A N 1
ATOM 2305 C CA . THR A 1 287 ? -14.641 32.062 18.797 1 98.38 287 THR A CA 1
ATOM 2306 C C . THR A 1 287 ? -13.281 31.5 19.203 1 98.38 287 THR A C 1
ATOM 2308 O O . THR A 1 287 ? -13.195 30.594 20.016 1 98.38 287 THR A O 1
ATOM 2311 N N . CYS A 1 288 ? -12.211 32.125 18.656 1 98.38 288 CYS A N 1
ATOM 2312 C CA . CYS A 1 288 ? -10.867 31.562 18.828 1 98.38 288 CYS A CA 1
ATOM 2313 C C . CYS A 1 288 ? -9.992 32.5 19.641 1 98.38 288 CYS A C 1
ATOM 2315 O O . CYS A 1 288 ? -9.891 33.688 19.328 1 98.38 288 CYS A O 1
ATOM 2317 N N . GLU A 1 289 ? -9.438 32.031 20.672 1 97.38 289 GLU A N 1
ATOM 2318 C CA . GLU A 1 289 ? -8.367 32.688 21.406 1 97.38 289 GLU A CA 1
ATOM 2319 C C . GLU A 1 289 ? -7.02 32.031 21.156 1 97.38 289 GLU A C 1
ATOM 2321 O O . GLU A 1 289 ? -6.766 30.922 21.641 1 97.38 289 GLU A O 1
ATOM 2326 N N . PHE A 1 290 ? -6.133 32.688 20.438 1 97.31 290 PHE A N 1
ATOM 2327 C CA . PHE A 1 290 ? -4.812 32.156 20.156 1 97.31 290 PHE A CA 1
ATOM 2328 C C . PHE A 1 290 ? -3.928 32.188 21.391 1 97.31 290 PHE A C 1
ATOM 2330 O O . PHE A 1 290 ? -3.723 33.25 21.969 1 97.31 290 PHE A O 1
ATOM 2337 N N . LEU A 1 291 ? -3.436 31.062 21.766 1 97 291 LEU A N 1
ATOM 2338 C CA . LEU A 1 291 ? -2.643 30.953 22.984 1 97 291 LEU A CA 1
ATOM 2339 C C . LEU A 1 291 ? -1.156 31.109 22.688 1 97 291 LEU A C 1
ATOM 2341 O O . LEU A 1 291 ? -0.457 31.875 23.359 1 97 291 LEU A O 1
ATOM 2345 N N . VAL A 1 292 ? -0.641 30.406 21.766 1 97.19 292 VAL A N 1
ATOM 2346 C CA . VAL A 1 292 ? 0.748 30.516 21.328 1 97.19 292 VAL A CA 1
ATOM 2347 C C . VAL A 1 292 ? 0.872 30.078 19.875 1 97.19 292 VAL A C 1
ATOM 2349 O O . VAL A 1 292 ? 0.232 29.109 19.453 1 97.19 292 VAL A O 1
ATOM 2352 N N . SER A 1 293 ? 1.657 30.844 19.094 1 97 293 SER A N 1
ATOM 2353 C CA . SER A 1 293 ? 1.905 30.547 17.688 1 97 293 SER A CA 1
ATOM 2354 C C . SER A 1 293 ? 3.205 29.766 17.516 1 97 293 SER A C 1
ATOM 2356 O O . SER A 1 293 ? 4.227 30.109 18.109 1 97 293 SER A O 1
ATOM 2358 N N . ASN A 1 294 ? 3.154 28.703 16.797 1 97.5 294 ASN A N 1
ATOM 2359 C CA . ASN A 1 294 ? 4.336 27.984 16.328 1 97.5 294 ASN A CA 1
ATOM 2360 C C . ASN A 1 294 ? 4.562 28.203 14.836 1 97.5 294 ASN A C 1
ATOM 2362 O O . ASN A 1 294 ? 3.639 28.062 14.039 1 97.5 294 ASN A O 1
ATOM 2366 N N . TYR A 1 295 ? 5.785 28.609 14.469 1 96.75 295 TYR A N 1
ATOM 2367 C CA . TYR A 1 295 ? 6.125 28.969 13.094 1 96.75 295 TYR A CA 1
ATOM 2368 C C . TYR A 1 295 ? 6.801 27.797 12.383 1 96.75 295 TYR A C 1
ATOM 2370 O O . TYR A 1 295 ? 8.016 27.797 12.203 1 96.75 295 TYR A O 1
ATOM 2378 N N . ILE A 1 296 ? 5.996 26.906 11.828 1 95.88 296 ILE A N 1
ATOM 2379 C CA . ILE A 1 296 ? 6.457 25.656 11.25 1 95.88 296 ILE A CA 1
ATOM 2380 C C . ILE A 1 296 ? 7.312 25.938 10.016 1 95.88 296 ILE A C 1
ATOM 2382 O O . ILE A 1 296 ? 8.117 25.109 9.602 1 95.88 296 ILE A O 1
ATOM 2386 N N . GLY A 1 297 ? 7.242 27.094 9.445 1 94.38 297 GLY A N 1
ATOM 2387 C CA . GLY A 1 297 ? 8 27.453 8.258 1 94.38 297 GLY A CA 1
ATOM 2388 C C . GLY A 1 297 ? 9.43 27.875 8.57 1 94.38 297 GLY A C 1
ATOM 2389 O O . GLY A 1 297 ? 10.219 28.141 7.66 1 94.38 297 GLY A O 1
ATOM 2390 N N . ILE A 1 298 ? 9.727 27.953 9.812 1 95.44 298 ILE A N 1
ATOM 2391 C CA . ILE A 1 298 ? 11.039 28.453 10.211 1 95.44 298 ILE A CA 1
ATOM 2392 C C . ILE A 1 298 ? 11.906 27.297 10.703 1 95.44 298 ILE A C 1
ATOM 2394 O O . ILE A 1 298 ? 11.688 26.781 11.805 1 95.44 298 ILE A O 1
ATOM 2398 N N . GLY A 1 299 ? 12.781 26.875 9.891 1 94.88 299 GLY A N 1
ATOM 2399 C CA . GLY A 1 299 ? 13.812 25.938 10.312 1 94.88 299 GLY A CA 1
ATOM 2400 C C . GLY A 1 299 ? 13.445 24.484 10.07 1 94.88 299 GLY A C 1
ATOM 2401 O O . GLY A 1 299 ? 14.305 23.609 10.086 1 94.88 299 GLY A O 1
ATOM 2402 N N . THR A 1 300 ? 12.18 24.141 9.789 1 95.81 300 THR A N 1
ATOM 2403 C CA . THR A 1 300 ? 11.727 22.766 9.766 1 95.81 300 THR A CA 1
ATOM 2404 C C . THR A 1 300 ? 11.836 22.172 8.367 1 95.81 300 THR A C 1
ATOM 2406 O O . THR A 1 300 ? 11.789 20.953 8.188 1 95.81 300 THR A O 1
ATOM 2409 N N . GLY A 1 301 ? 11.961 23 7.367 1 92.75 301 GLY A N 1
ATOM 2410 C CA . GLY A 1 301 ? 11.922 22.578 5.973 1 92.75 301 GLY A CA 1
ATOM 2411 C C . GLY A 1 301 ? 10.594 22.875 5.301 1 92.75 301 GLY A C 1
ATOM 2412 O O . GLY A 1 301 ? 10.469 22.781 4.082 1 92.75 301 GLY A O 1
ATOM 2413 N N . TYR A 1 302 ? 9.539 23.234 5.992 1 88.81 302 TYR A N 1
ATOM 2414 C CA . TYR A 1 302 ? 8.234 23.594 5.449 1 88.81 302 TYR A CA 1
ATOM 2415 C C . TYR A 1 302 ? 8.305 24.922 4.699 1 88.81 302 TYR A C 1
ATOM 2417 O O . TYR A 1 302 ? 7.492 25.172 3.807 1 88.81 302 TYR A O 1
ATOM 2425 N N . GLY A 1 303 ? 9.227 25.719 5.082 1 83 303 GLY A N 1
ATOM 2426 C CA . GLY A 1 303 ? 9.305 27.094 4.59 1 83 303 GLY A CA 1
ATOM 2427 C C . GLY A 1 303 ? 10.109 27.219 3.311 1 83 303 GLY A C 1
ATOM 2428 O O . GLY A 1 303 ? 10.203 26.266 2.527 1 83 303 GLY A O 1
ATOM 2429 N N . LEU A 1 304 ? 10.516 28.391 3.137 1 78.69 304 LEU A N 1
ATOM 2430 C CA . LEU A 1 304 ? 11.117 28.719 1.849 1 78.69 304 LEU A CA 1
ATOM 2431 C C . LEU A 1 304 ? 12.633 28.812 1.963 1 78.69 304 LEU A C 1
ATOM 2433 O O . LEU A 1 304 ? 13.281 29.484 1.156 1 78.69 304 LEU A O 1
ATOM 2437 N N . GLU A 1 305 ? 13.109 28.219 3.07 1 86.88 305 GLU A N 1
ATOM 2438 C CA . GLU A 1 305 ? 14.562 28.219 3.189 1 86.88 305 GLU A CA 1
ATOM 2439 C C . GLU A 1 305 ? 15.211 27.531 1.995 1 86.88 305 GLU A C 1
ATOM 2441 O O . GLU A 1 305 ? 14.734 26.5 1.531 1 86.88 305 GLU A O 1
ATOM 2446 N N . ALA A 1 306 ? 16.25 28.062 1.566 1 86.44 306 ALA A N 1
ATOM 2447 C CA . ALA A 1 306 ? 16.875 27.578 0.337 1 86.44 306 ALA A CA 1
ATOM 2448 C C . ALA A 1 306 ? 17.672 26.297 0.587 1 86.44 306 ALA A C 1
ATOM 2450 O O . ALA A 1 306 ? 17.781 25.453 -0.3 1 86.44 306 ALA A O 1
ATOM 2451 N N . ASP A 1 307 ? 18.156 26.172 1.726 1 91.75 307 ASP A N 1
ATOM 2452 C CA . ASP A 1 307 ? 19.125 25.109 1.944 1 91.75 307 ASP A CA 1
ATOM 2453 C C . ASP A 1 307 ? 18.469 23.891 2.6 1 91.75 307 ASP A C 1
ATOM 2455 O O . ASP A 1 307 ? 19.078 22.828 2.705 1 91.75 307 ASP A O 1
ATOM 2459 N N . TRP A 1 308 ? 17.25 24.016 3.041 1 94.56 308 TRP A N 1
ATOM 2460 C CA . TRP A 1 308 ? 16.562 22.906 3.684 1 94.56 308 TRP A CA 1
ATOM 2461 C C . TRP A 1 308 ? 15.07 22.938 3.396 1 94.56 308 TRP A C 1
ATOM 2463 O O . TRP A 1 308 ? 14.336 23.719 4.016 1 94.56 308 TRP A O 1
ATOM 2473 N 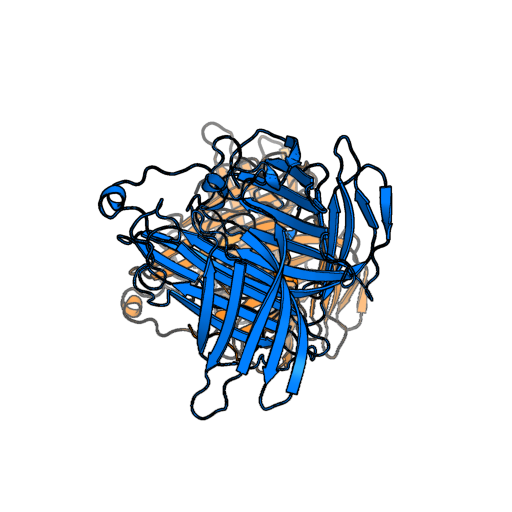N . ARG A 1 309 ? 14.641 22.047 2.574 1 94.31 309 ARG A N 1
ATOM 2474 C CA . ARG A 1 309 ? 13.227 21.859 2.246 1 94.31 309 ARG A CA 1
ATOM 2475 C C . ARG A 1 309 ? 12.82 20.391 2.41 1 94.31 309 ARG A C 1
ATOM 2477 O O . ARG A 1 309 ? 13.664 19.5 2.34 1 94.31 309 ARG A O 1
ATOM 2484 N N . HIS A 1 310 ? 11.578 20.234 2.613 1 94.5 310 HIS A N 1
ATOM 2485 C CA . HIS A 1 310 ? 11.102 18.859 2.674 1 94.5 310 HIS A CA 1
ATOM 2486 C C . HIS A 1 310 ? 11.375 18.125 1.368 1 94.5 310 HIS A C 1
ATOM 2488 O O . HIS A 1 310 ? 11.031 18.609 0.29 1 94.5 310 HIS A O 1
ATOM 2494 N N . GLY A 1 311 ? 11.977 17 1.493 1 96.38 311 GLY A N 1
ATOM 2495 C CA . GLY A 1 311 ? 12.25 16.188 0.321 1 96.38 311 GLY A CA 1
ATOM 2496 C C . GLY A 1 311 ? 13.57 16.531 -0.349 1 96.38 311 GLY A C 1
ATOM 2497 O O . GLY A 1 311 ? 14 15.836 -1.269 1 96.38 311 GLY A O 1
ATOM 2498 N N . MET A 1 312 ? 14.219 17.578 0.079 1 95.75 312 MET A N 1
ATOM 2499 C CA . MET A 1 312 ? 15.492 17.984 -0.498 1 95.75 312 MET A CA 1
ATOM 2500 C C . MET A 1 312 ? 16.609 17.047 -0.079 1 95.75 312 MET A C 1
ATOM 2502 O O . MET A 1 312 ? 16.719 16.688 1.095 1 95.75 312 MET A O 1
ATOM 2506 N N . TRP A 1 313 ? 17.453 16.688 -1.031 1 96.62 313 TRP A N 1
ATOM 2507 C CA . TRP A 1 313 ? 18.578 15.82 -0.717 1 96.62 313 TRP A CA 1
ATOM 2508 C C . TRP A 1 313 ? 19.625 16.562 0.116 1 96.62 313 TRP A C 1
ATOM 2510 O O . TRP A 1 313 ? 20.109 17.625 -0.288 1 96.62 313 TRP A O 1
ATOM 2520 N N . GLN A 1 314 ? 19.969 16.031 1.278 1 96.56 314 GLN A N 1
ATOM 2521 C CA . GLN A 1 314 ? 20.938 16.641 2.184 1 96.56 314 GLN A CA 1
ATOM 2522 C C . GLN A 1 314 ? 22.172 15.766 2.336 1 96.56 314 GLN A C 1
ATOM 2524 O O . GLN A 1 314 ? 23.172 16.188 2.928 1 96.56 314 GLN A O 1
ATOM 2529 N N . GLY A 1 315 ? 22.156 14.547 1.807 1 96.69 315 GLY A N 1
ATOM 2530 C CA . GLY A 1 315 ? 23.156 13.531 2.045 1 96.69 315 GLY A CA 1
ATOM 2531 C C . GLY A 1 315 ? 22.594 12.25 2.621 1 96.69 315 GLY A C 1
ATOM 2532 O O . GLY A 1 315 ? 21.375 12.117 2.783 1 96.69 315 GLY A O 1
ATOM 2533 N N . GLU A 1 316 ? 23.438 11.242 2.885 1 97.94 316 GLU A N 1
ATOM 2534 C CA . GLU A 1 316 ? 23.031 9.922 3.34 1 97.94 316 GLU A CA 1
ATOM 2535 C C . GLU A 1 316 ? 22.281 10.008 4.664 1 97.94 316 GLU A C 1
ATOM 2537 O O . GLU A 1 316 ? 21.266 9.312 4.859 1 97.94 316 GLU A O 1
ATOM 2542 N N . LEU A 1 317 ? 22.719 10.82 5.605 1 98.38 317 LEU A N 1
ATOM 2543 C CA . LEU A 1 317 ? 22.078 11.117 6.883 1 98.38 317 LEU A CA 1
ATOM 2544 C C . LEU A 1 317 ? 22.609 12.43 7.461 1 98.38 317 LEU A C 1
ATOM 2546 O O . LEU A 1 317 ? 23.828 12.586 7.648 1 98.38 317 LEU A O 1
ATOM 2550 N N . VAL A 1 318 ? 21.781 13.352 7.625 1 97.94 318 VAL A N 1
ATOM 2551 C CA . VAL A 1 318 ? 22.109 14.625 8.242 1 97.94 318 VAL A CA 1
ATOM 2552 C C . VAL A 1 318 ? 21.094 14.961 9.336 1 97.94 318 VAL A C 1
ATOM 2554 O O . VAL A 1 318 ? 19.875 14.812 9.125 1 97.94 318 VAL A O 1
ATOM 2557 N N . VAL A 1 319 ? 21.5 15.273 10.547 1 97.62 319 VAL A N 1
ATOM 2558 C CA . VAL A 1 319 ? 20.672 15.758 11.648 1 97.62 319 VAL A CA 1
ATOM 2559 C C . VAL A 1 319 ? 21.203 17.094 12.141 1 97.62 319 VAL A C 1
ATOM 2561 O O . VAL A 1 319 ? 22.422 17.266 12.312 1 97.62 319 VAL A O 1
ATOM 2564 N N . GLN A 1 320 ? 20.297 18.047 12.25 1 96.75 320 GLN A N 1
ATOM 2565 C CA . GLN A 1 320 ? 20.688 19.375 12.695 1 96.75 320 GLN A CA 1
ATOM 2566 C C . GLN A 1 320 ? 19.734 19.906 13.766 1 96.75 320 GLN A C 1
ATOM 2568 O O . GLN A 1 320 ? 18.609 19.438 13.891 1 96.75 320 GLN A O 1
ATOM 2573 N N . GLY A 1 321 ? 20.266 20.828 14.625 1 95.31 321 GLY A N 1
ATOM 2574 C CA . GLY A 1 321 ? 19.469 21.594 15.578 1 95.31 321 GLY A CA 1
ATOM 2575 C C . GLY A 1 321 ? 19.578 23.094 15.367 1 95.31 321 GLY A C 1
ATOM 2576 O O . GLY A 1 321 ? 20.625 23.594 14.945 1 95.31 321 GLY A O 1
ATOM 2577 N N . LEU A 1 322 ? 18.453 23.688 15.609 1 94.25 322 LEU A N 1
ATOM 2578 C CA . LEU A 1 322 ? 18.391 25.156 15.523 1 94.25 322 LEU A CA 1
ATOM 2579 C C . LEU A 1 322 ? 17.562 25.734 16.656 1 94.25 322 LEU A C 1
ATOM 2581 O O . LEU A 1 322 ? 16.594 25.125 17.094 1 94.25 322 LEU A O 1
ATOM 2585 N N . ARG A 1 323 ? 18.031 26.922 17.141 1 95.44 323 ARG A N 1
ATOM 2586 C CA . ARG A 1 323 ? 17.281 27.656 18.156 1 95.44 323 ARG A CA 1
ATOM 2587 C C . ARG A 1 323 ? 17.203 29.141 17.828 1 95.44 323 ARG A C 1
ATOM 2589 O O . ARG A 1 323 ? 18.188 29.734 17.391 1 95.44 323 ARG A O 1
ATOM 2596 N N . LYS A 1 324 ? 16.016 29.641 17.922 1 95.62 324 LYS A N 1
ATOM 2597 C CA . LYS A 1 324 ? 15.758 31.078 17.734 1 95.62 324 LYS A CA 1
ATOM 2598 C C . LYS A 1 324 ? 14.812 31.609 18.797 1 95.62 324 LYS A C 1
ATOM 2600 O O . LYS A 1 324 ? 14.195 30.828 19.531 1 95.62 324 LYS A O 1
ATOM 2605 N N . GLN A 1 325 ? 14.852 32.969 18.922 1 97.06 325 GLN A N 1
ATOM 2606 C CA . GLN A 1 325 ? 13.773 33.625 19.641 1 97.06 325 GLN A CA 1
ATOM 2607 C C . GLN A 1 325 ? 12.625 33.969 18.703 1 97.06 325 GLN A C 1
ATOM 2609 O O . GLN A 1 325 ? 12.836 34.594 17.656 1 97.06 325 GLN A O 1
ATOM 2614 N N . ALA A 1 326 ? 11.438 33.5 19.094 1 95.44 326 ALA A N 1
ATOM 2615 C CA . ALA A 1 326 ? 10.266 33.719 18.25 1 95.44 326 ALA A CA 1
ATOM 2616 C C . ALA A 1 326 ? 10.07 35.219 17.984 1 95.44 326 ALA A C 1
ATOM 2618 O O . ALA A 1 326 ? 9.672 35.625 16.875 1 95.44 326 ALA A O 1
ATOM 2619 N N . SER A 1 327 ? 10.367 36.062 18.938 1 94.25 327 SER A N 1
ATOM 2620 C CA . SER A 1 327 ? 10.18 37.5 18.828 1 94.25 327 SER A CA 1
ATOM 2621 C C . SER A 1 327 ? 11.164 38.094 17.828 1 94.25 327 SER A C 1
ATOM 2623 O O . SER A 1 327 ? 10.953 39.219 17.344 1 94.25 327 SER A O 1
ATOM 2625 N N . GLU A 1 328 ? 12.234 37.375 17.516 1 94 328 GLU A N 1
ATOM 2626 C CA . GLU A 1 328 ? 13.266 37.875 16.609 1 94 328 GLU A CA 1
ATOM 2627 C C . GLU A 1 328 ? 12.992 37.438 15.164 1 94 328 GLU A C 1
ATOM 2629 O O . GLU A 1 328 ? 13.664 37.906 14.234 1 94 328 GLU A O 1
ATOM 2634 N N . ILE A 1 329 ? 12.055 36.562 14.992 1 93 329 ILE A N 1
ATOM 2635 C CA . ILE A 1 329 ? 11.695 36.125 13.641 1 93 329 ILE A CA 1
ATOM 2636 C C . ILE A 1 329 ? 11.016 37.281 12.906 1 93 329 ILE A C 1
ATOM 2638 O O . ILE A 1 329 ? 9.984 37.781 13.352 1 93 329 ILE A O 1
ATOM 2642 N N . GLU A 1 330 ? 11.625 37.688 11.789 1 90.62 330 GLU A N 1
ATOM 2643 C CA . GLU A 1 330 ? 11.109 38.812 11.016 1 90.62 330 GLU A CA 1
ATOM 2644 C C . GLU A 1 330 ? 9.695 38.531 10.508 1 90.62 330 GLU A C 1
ATOM 2646 O O . GLU A 1 330 ? 9.43 37.438 9.961 1 90.62 330 GLU A O 1
ATOM 2651 N N . PRO A 1 331 ? 8.781 39.5 10.695 1 88.25 331 PRO A N 1
ATOM 2652 C CA . PRO A 1 331 ? 7.395 39.281 10.266 1 88.25 331 PRO A CA 1
ATOM 2653 C C . PRO A 1 331 ? 7.285 38.906 8.797 1 88.25 331 PRO A C 1
ATOM 2655 O O . PRO A 1 331 ? 6.41 38.094 8.43 1 88.25 331 PRO A O 1
ATOM 2658 N N . GLY A 1 332 ? 8.148 39.406 8.023 1 87.44 332 GLY A N 1
ATOM 2659 C CA . GLY A 1 332 ? 8.133 39.094 6.602 1 87.44 332 GLY A CA 1
ATOM 2660 C C . GLY A 1 332 ? 8.312 37.594 6.324 1 87.44 332 GLY A C 1
ATOM 2661 O O . GLY A 1 332 ? 7.75 37.062 5.363 1 87.44 332 GLY A O 1
ATOM 2662 N N . LEU A 1 333 ? 9.055 36.938 7.176 1 86.12 333 LEU A N 1
ATOM 2663 C CA . LEU A 1 333 ? 9.328 35.531 6.996 1 86.12 333 LEU A CA 1
ATOM 2664 C C . LEU A 1 333 ? 8.109 34.688 7.375 1 86.12 333 LEU A C 1
ATOM 2666 O O . LEU A 1 333 ? 7.98 33.531 6.934 1 86.12 333 LEU A O 1
ATOM 2670 N N . ARG A 1 334 ? 7.27 35.281 8.125 1 89.31 334 ARG A N 1
ATOM 2671 C CA . ARG A 1 334 ? 6.121 34.562 8.648 1 89.31 334 ARG A CA 1
ATOM 2672 C C . ARG A 1 334 ? 4.945 34.625 7.676 1 89.31 334 ARG A C 1
ATOM 2674 O O . ARG A 1 334 ? 3.957 33.906 7.848 1 89.31 334 ARG A O 1
ATOM 2681 N N . MET A 1 335 ? 5.09 35.406 6.602 1 89.19 335 MET A N 1
ATOM 2682 C CA . MET A 1 335 ? 3.969 35.656 5.699 1 89.19 335 MET A CA 1
ATOM 2683 C C . MET A 1 335 ? 3.846 34.562 4.66 1 89.19 335 MET A C 1
ATOM 2685 O O . MET A 1 335 ? 2.812 34.438 3.998 1 89.19 335 MET A O 1
ATOM 2689 N N . PHE A 1 336 ? 4.82 33.625 4.574 1 88.12 336 PHE A N 1
ATOM 2690 C CA . PHE A 1 336 ? 4.871 32.781 3.395 1 88.12 336 PHE A CA 1
ATOM 2691 C C . PHE A 1 336 ? 4.73 31.312 3.785 1 88.12 336 PHE A C 1
ATOM 2693 O O . PHE A 1 336 ? 5.145 30.422 3.039 1 88.12 336 PHE A O 1
ATOM 2700 N N . CYS A 1 337 ? 4.25 31.047 4.934 1 91.38 337 CYS A N 1
ATOM 2701 C CA . CYS A 1 337 ? 3.947 29.703 5.414 1 91.38 337 CYS A CA 1
ATOM 2702 C C . CYS A 1 337 ? 2.797 29.734 6.41 1 91.38 337 CYS A C 1
ATOM 2704 O O . CYS A 1 337 ? 2.615 30.703 7.133 1 91.38 337 CYS A O 1
ATOM 2706 N N . PRO A 1 338 ? 2.047 28.656 6.418 1 95.31 338 PRO A N 1
ATOM 2707 C CA . PRO A 1 338 ? 1.004 28.578 7.445 1 95.31 338 PRO A CA 1
ATOM 2708 C C . PRO A 1 338 ? 1.562 28.688 8.859 1 95.31 338 PRO A C 1
ATOM 2710 O O . PRO A 1 338 ? 2.658 28.188 9.133 1 95.31 338 PRO A O 1
ATOM 2713 N N . VAL A 1 339 ? 0.863 29.359 9.695 1 97.25 339 VAL A N 1
ATOM 2714 C CA . VAL A 1 339 ? 1.194 29.453 11.117 1 97.25 339 VAL A CA 1
ATOM 2715 C C . VAL A 1 339 ? 0.264 28.547 11.922 1 97.25 339 VAL A C 1
ATOM 2717 O O . VAL A 1 339 ? -0.959 28.609 11.773 1 97.25 339 VAL A O 1
ATOM 2720 N N . ASP A 1 340 ? 0.849 27.656 12.703 1 98.25 340 ASP A N 1
ATOM 2721 C CA . ASP A 1 340 ? 0.084 26.781 13.594 1 98.25 340 ASP A CA 1
ATOM 2722 C C . ASP A 1 340 ? -0.14 27.438 14.953 1 98.25 340 ASP A C 1
ATOM 2724 O O . ASP A 1 340 ? 0.81 27.656 15.703 1 98.25 340 ASP A O 1
ATOM 2728 N N . ASN A 1 341 ? -1.38 27.766 15.242 1 98.19 341 ASN A N 1
ATOM 2729 C CA . ASN A 1 341 ? -1.712 28.391 16.516 1 98.19 341 ASN A CA 1
ATOM 2730 C C . ASN A 1 341 ? -2.4 27.406 17.453 1 98.19 341 ASN A C 1
ATOM 2732 O O . ASN A 1 341 ? -3.451 26.859 17.125 1 98.19 341 ASN A O 1
ATOM 2736 N N . LEU A 1 342 ? -1.735 27.172 18.609 1 98.44 342 LEU A N 1
ATOM 2737 C CA . LEU A 1 342 ? -2.52 26.562 19.672 1 98.44 342 LEU A CA 1
ATOM 2738 C C . LEU A 1 342 ? -3.646 27.5 20.109 1 98.44 342 LEU A C 1
ATOM 2740 O O . LEU A 1 342 ? -3.41 28.672 20.391 1 98.44 342 LEU A O 1
ATOM 2744 N N . THR A 1 343 ? -4.84 26.953 20.219 1 98.38 343 THR A N 1
ATOM 2745 C CA . THR A 1 343 ? -6.004 27.812 20.344 1 98.38 343 THR A CA 1
ATOM 2746 C C . THR A 1 343 ? -7 27.25 21.344 1 98.38 343 THR A C 1
ATOM 2748 O O . THR A 1 343 ? -7.219 26.047 21.406 1 98.38 343 THR A O 1
ATOM 2751 N N . ARG A 1 344 ? -7.57 28.141 22.156 1 98.12 344 ARG A N 1
ATOM 2752 C CA . ARG A 1 344 ? -8.773 27.828 22.922 1 98.12 344 ARG A CA 1
ATOM 2753 C C . ARG A 1 344 ? -10.023 28.219 22.141 1 98.12 344 ARG A C 1
ATOM 2755 O O . ARG A 1 344 ? -10.148 29.344 21.672 1 98.12 344 ARG A O 1
ATOM 2762 N N . PHE A 1 345 ? -10.922 27.266 22 1 98.06 345 PHE A N 1
ATOM 2763 C CA . PHE A 1 345 ? -12.148 27.453 21.25 1 98.06 345 PHE A CA 1
ATOM 2764 C C . PHE A 1 345 ? -13.352 27.562 22.172 1 98.06 345 PHE A C 1
ATOM 2766 O O . PHE A 1 345 ? -13.492 26.766 23.109 1 98.06 345 PHE A O 1
ATOM 2773 N N . ARG A 1 346 ? -14.148 28.516 21.938 1 98.31 346 ARG A N 1
ATOM 2774 C CA . ARG A 1 346 ? -15.469 28.594 22.562 1 98.31 346 ARG A CA 1
ATOM 2775 C C . ARG A 1 346 ? -16.562 28.391 21.531 1 98.31 346 ARG A C 1
ATOM 2777 O O . ARG A 1 346 ? -16.781 29.219 20.641 1 98.31 346 ARG A O 1
ATOM 2784 N N . LEU A 1 347 ? -17.219 27.297 21.656 1 98 347 LEU A N 1
ATOM 2785 C CA . LEU A 1 347 ? -18.266 26.922 20.703 1 98 347 LEU A CA 1
ATOM 2786 C C . LEU A 1 347 ? -19.641 27.234 21.266 1 98 347 LEU A C 1
ATOM 2788 O O . LEU A 1 347 ? -19.938 26.906 22.422 1 98 347 LEU A O 1
ATOM 2792 N N . ASP A 1 348 ? -20.406 27.906 20.484 1 96.19 348 ASP A N 1
ATOM 2793 C CA . ASP A 1 348 ? -21.812 28.188 20.797 1 96.19 348 ASP A CA 1
ATOM 2794 C C . ASP A 1 348 ? -22.734 27.484 19.797 1 96.19 348 ASP A C 1
ATOM 2796 O O . ASP A 1 348 ? -22.703 27.781 18.609 1 96.19 348 ASP A O 1
ATOM 2800 N N . ASP A 1 349 ? -23.453 26.547 20.266 1 92.19 349 ASP A N 1
ATOM 2801 C CA . ASP A 1 349 ? -24.422 25.797 19.484 1 92.19 349 ASP A CA 1
ATOM 2802 C C . ASP A 1 349 ? -25.812 25.828 20.125 1 92.19 349 ASP A C 1
ATOM 2804 O O . ASP A 1 349 ? -26.141 24.969 20.953 1 92.19 349 ASP A O 1
ATOM 2808 N N . GLY A 1 350 ? -26.75 26.688 19.625 1 83.25 350 GLY A N 1
ATOM 2809 C CA . GLY A 1 350 ? -28.125 26.75 20.094 1 83.25 350 GLY A CA 1
ATOM 2810 C C . GLY A 1 350 ? -28.234 27.078 21.578 1 83.25 350 GLY A C 1
ATOM 2811 O O . GLY A 1 350 ? -29.094 26.531 22.266 1 83.25 350 GLY A O 1
ATOM 2812 N N . GLY A 1 351 ? -27.328 27.766 22.094 1 82.56 351 GLY A N 1
ATOM 2813 C CA . GLY A 1 351 ? -27.406 28.156 23.484 1 82.56 351 GLY A CA 1
ATOM 2814 C C . GLY A 1 351 ? -26.453 27.422 24.391 1 82.56 351 GLY A C 1
ATOM 2815 O O . GLY A 1 351 ? -26.203 27.828 25.516 1 82.56 351 GLY A O 1
ATOM 2816 N N . ASP A 1 352 ? -25.922 26.328 23.969 1 89 352 ASP A N 1
ATOM 2817 C CA . ASP A 1 352 ? -24.906 25.609 24.719 1 89 352 ASP A CA 1
ATOM 2818 C C . ASP A 1 352 ? -23.516 26.094 24.375 1 89 352 ASP A C 1
ATOM 2820 O O . ASP A 1 352 ? -23.203 26.328 23.203 1 89 352 ASP A O 1
ATOM 2824 N N . THR A 1 353 ? -22.766 26.375 25.453 1 94.62 353 THR A N 1
ATOM 2825 C CA . THR A 1 353 ? -21.391 26.812 25.234 1 94.62 353 THR A CA 1
ATOM 2826 C C . THR A 1 353 ? -20.391 25.797 25.766 1 94.62 353 THR A C 1
ATOM 2828 O O . THR A 1 353 ? -20.5 25.375 26.922 1 94.62 353 THR A O 1
ATOM 2831 N N . VAL A 1 354 ? -19.547 25.312 24.969 1 96.88 354 VAL A N 1
ATOM 2832 C CA . VAL A 1 354 ? -18.5 24.391 25.391 1 96.88 354 VAL A CA 1
ATOM 2833 C C . VAL A 1 354 ? -17.125 24.938 24.969 1 96.88 354 VAL A C 1
ATOM 2835 O O . VAL A 1 354 ? -17.016 25.688 24 1 96.88 354 VAL A O 1
ATOM 2838 N N . VAL A 1 355 ? -16.156 24.594 25.75 1 97.06 355 VAL A N 1
ATOM 2839 C CA . VAL A 1 355 ? -14.789 25.062 25.5 1 97.06 355 VAL A CA 1
ATOM 2840 C C . VAL A 1 355 ? -13.891 23.891 25.141 1 97.06 355 VAL A C 1
ATOM 2842 O O . VAL A 1 355 ? -14 22.812 25.719 1 97.06 355 VAL A O 1
ATOM 2845 N N . GLY A 1 356 ? -13.055 24.062 24.156 1 97.12 356 GLY A N 1
ATOM 2846 C CA . GLY A 1 356 ? -12.047 23.094 23.734 1 97.12 356 GLY A CA 1
ATOM 2847 C C . GLY A 1 356 ? -10.727 23.734 23.359 1 97.12 356 GLY A C 1
ATOM 2848 O O . GLY A 1 356 ? -10.547 24.938 23.516 1 97.12 356 GLY A O 1
ATOM 2849 N N . THR A 1 357 ? -9.766 22.953 23.016 1 98.12 357 THR A N 1
ATOM 2850 C CA . THR A 1 357 ? -8.461 23.406 22.562 1 98.12 357 THR A CA 1
ATOM 2851 C C . THR A 1 357 ? -8.008 22.625 21.344 1 98.12 357 THR A C 1
ATOM 2853 O O . THR A 1 357 ? -8.539 21.547 21.062 1 98.12 357 THR A O 1
ATOM 2856 N N . GLY A 1 358 ? -7.098 23.203 20.656 1 98.38 358 GLY A N 1
ATOM 2857 C CA . GLY A 1 358 ? -6.543 22.5 19.516 1 98.38 358 GLY A CA 1
ATOM 2858 C C . GLY A 1 358 ? -5.824 23.422 18.547 1 98.38 358 GLY A C 1
ATOM 2859 O O . GLY A 1 358 ? -5.23 24.422 18.953 1 98.38 358 GLY A O 1
ATOM 2860 N N . LEU A 1 359 ? -5.82 23.016 17.281 1 98.81 359 LEU A N 1
ATOM 2861 C CA . LEU A 1 359 ? -5.035 23.656 16.234 1 98.81 359 LEU A CA 1
ATOM 2862 C C . LEU A 1 359 ? -5.902 24.609 15.422 1 98.81 359 LEU A C 1
ATOM 2864 O O . LEU A 1 359 ? -7 24.25 15 1 98.81 359 LEU A O 1
ATOM 2868 N N . PHE A 1 360 ? -5.5 25.797 15.258 1 98.75 360 PHE A N 1
ATOM 2869 C CA . PHE A 1 360 ? -5.945 26.719 14.211 1 98.75 360 PHE A CA 1
ATOM 2870 C C . PHE A 1 360 ? -4.789 27.109 13.297 1 98.75 360 PHE A C 1
ATOM 2872 O O . PHE A 1 360 ? -4 28 13.633 1 98.75 360 PHE A O 1
ATOM 2879 N N . GLU A 1 361 ? -4.664 26.453 12.195 1 98.69 361 GLU A N 1
ATOM 2880 C CA . GLU A 1 361 ? -3.656 26.734 11.18 1 98.69 361 GLU A CA 1
ATOM 2881 C C . GLU A 1 361 ? -4.191 27.719 10.133 1 98.69 361 GLU A C 1
ATOM 2883 O O . GLU A 1 361 ? -5.285 27.516 9.602 1 98.69 361 GLU A O 1
ATOM 2888 N N . VAL A 1 362 ? -3.424 28.75 9.828 1 98 362 VAL A N 1
ATOM 2889 C CA . VAL A 1 362 ? -3.938 29.766 8.914 1 98 362 VAL A CA 1
ATOM 2890 C C . VAL A 1 362 ? -2.797 30.328 8.07 1 98 362 VAL A C 1
ATOM 2892 O O . VAL A 1 362 ? -1.67 30.469 8.555 1 98 362 VAL A O 1
ATOM 2895 N N . ALA A 1 363 ? -3.018 30.531 6.852 1 95.88 363 ALA A N 1
ATOM 2896 C CA . ALA A 1 363 ? -2.096 31.172 5.918 1 95.88 363 ALA A CA 1
ATOM 2897 C C . ALA A 1 363 ? -2.842 32.094 4.961 1 95.88 363 ALA A C 1
ATOM 2899 O O . ALA A 1 363 ? -3.861 31.719 4.387 1 95.88 363 ALA A O 1
ATOM 2900 N N . ALA A 1 364 ? -2.48 33.312 4.863 1 95.75 364 ALA A N 1
ATOM 2901 C CA . ALA A 1 364 ? -2.932 34.281 3.854 1 95.75 364 ALA A CA 1
ATOM 2902 C C . ALA A 1 364 ? -1.784 34.688 2.939 1 95.75 364 ALA A C 1
ATOM 2904 O O . ALA A 1 364 ? -1.264 35.812 3.053 1 95.75 364 ALA A O 1
ATOM 2905 N N . ILE A 1 365 ? -1.476 33.844 1.999 1 93.94 365 ILE A N 1
ATOM 2906 C CA . ILE A 1 365 ? -0.34 34.062 1.109 1 93.94 365 ILE A CA 1
ATOM 2907 C C . ILE A 1 365 ? -0.833 34.562 -0.247 1 93.94 365 ILE A C 1
ATOM 2909 O O . ILE A 1 365 ? -1.604 33.875 -0.924 1 93.94 365 ILE A O 1
ATOM 2913 N N . GLY A 1 366 ? -0.362 35.75 -0.621 1 93.38 366 GLY A N 1
ATOM 2914 C CA . GLY A 1 366 ? -0.775 36.344 -1.883 1 93.38 366 GLY A CA 1
ATOM 2915 C C . GLY A 1 366 ? -2.043 37.156 -1.766 1 93.38 366 GLY A C 1
ATOM 2916 O O . GLY A 1 366 ? -2.484 37.469 -0.659 1 93.38 366 GLY A O 1
ATOM 2917 N N . PRO A 1 367 ? -2.57 37.5 -2.885 1 93.94 367 PRO A N 1
ATOM 2918 C CA . PRO A 1 367 ? -3.754 38.375 -2.883 1 93.94 367 PRO A CA 1
ATOM 2919 C C . PRO A 1 367 ? -4.988 37.688 -2.307 1 93.94 367 PRO A C 1
ATOM 2921 O O . PRO A 1 367 ? -5.164 36.469 -2.488 1 93.94 367 PRO A O 1
ATOM 2924 N N . HIS A 1 368 ? -5.75 38.438 -1.652 1 95.75 368 HIS A N 1
ATOM 2925 C CA . HIS A 1 368 ? -7.035 38.031 -1.098 1 95.75 368 HIS A CA 1
ATOM 2926 C C . HIS A 1 368 ? -7.957 39.25 -0.893 1 95.75 368 HIS A C 1
ATOM 2928 O O . HIS A 1 368 ? -7.785 40 0.059 1 95.75 368 HIS A O 1
ATOM 2934 N N . ALA A 1 369 ? -8.969 39.312 -1.697 1 93.88 369 ALA A N 1
ATOM 2935 C CA . ALA A 1 369 ? -9.812 40.5 -1.809 1 93.88 369 ALA A CA 1
ATOM 2936 C C . ALA A 1 369 ? -10.523 40.812 -0.49 1 93.88 369 ALA A C 1
ATOM 2938 O O . ALA A 1 369 ? -10.578 41.938 -0.056 1 93.88 369 ALA A O 1
ATOM 2939 N N . ARG A 1 370 ? -10.992 39.844 0.174 1 94.44 370 ARG A N 1
ATOM 2940 C CA . ARG A 1 370 ? -11.797 40.031 1.38 1 94.44 370 ARG A CA 1
ATOM 2941 C C . ARG A 1 370 ? -11 40.75 2.451 1 94.44 370 ARG A C 1
ATOM 2943 O O . ARG A 1 370 ? -11.562 41.594 3.189 1 94.44 370 ARG A O 1
ATOM 2950 N N . TYR A 1 371 ? -9.797 40.438 2.559 1 95.69 371 TYR A N 1
ATOM 2951 C CA . TYR A 1 371 ? -9.008 41.031 3.639 1 95.69 371 TYR A CA 1
ATOM 2952 C C . TYR A 1 371 ? -8.102 42.125 3.113 1 95.69 371 TYR A C 1
ATOM 2954 O O . TYR A 1 371 ? -7.199 42.594 3.818 1 95.69 371 TYR A O 1
ATOM 2962 N N . GLY A 1 372 ? -8.281 42.5 1.883 1 94.06 372 GLY A N 1
ATOM 2963 C CA . GLY A 1 372 ? -7.672 43.688 1.313 1 94.06 372 GLY A CA 1
ATOM 2964 C C . GLY A 1 372 ? -6.227 43.469 0.905 1 94.06 372 GLY A C 1
ATOM 2965 O O . GLY A 1 372 ? -5.449 44.438 0.867 1 94.06 372 GLY A O 1
ATOM 2966 N N . PHE A 1 373 ? -5.734 42.281 0.71 1 95.5 373 PHE A N 1
ATOM 2967 C CA . PHE A 1 373 ? -4.391 42.031 0.212 1 95.5 373 PHE A CA 1
ATOM 2968 C C . PHE A 1 373 ? -4.371 42 -1.312 1 95.5 373 PHE A C 1
ATOM 2970 O O . PHE A 1 373 ? -5.016 41.125 -1.925 1 95.5 373 PHE A O 1
ATOM 2977 N N . ASP A 1 374 ? -3.584 42.844 -1.973 1 93.62 374 ASP A N 1
ATOM 2978 C CA . ASP A 1 374 ? -3.574 42.969 -3.43 1 93.62 374 ASP A CA 1
ATOM 2979 C C . ASP A 1 374 ? -2.324 42.312 -4.02 1 93.62 374 ASP A C 1
ATOM 2981 O O . ASP A 1 374 ? -2.244 42.094 -5.227 1 93.62 374 ASP A O 1
ATOM 2985 N N . SER A 1 375 ? -1.404 42.094 -3.197 1 91.94 375 SER A N 1
ATOM 2986 C CA . SER A 1 375 ? -0.15 41.5 -3.654 1 91.94 375 SER A CA 1
ATOM 2987 C C . SER A 1 375 ? 0.409 40.5 -2.625 1 91.94 375 SER A C 1
ATOM 2989 O O . SER A 1 375 ? -0.147 40.375 -1.535 1 91.94 375 SER A O 1
ATOM 2991 N N . PHE A 1 376 ? 1.493 39.906 -2.934 1 90.5 376 PHE A N 1
ATOM 2992 C CA . PHE A 1 376 ? 2.115 38.906 -2.07 1 90.5 376 PHE A CA 1
ATOM 2993 C C . PHE A 1 376 ? 2.799 39.562 -0.882 1 90.5 376 PHE A C 1
ATOM 2995 O O . PHE A 1 376 ? 3.082 38.906 0.124 1 90.5 376 PHE A O 1
ATOM 3002 N N . THR A 1 377 ? 3.031 40.844 -0.934 1 91.31 377 THR A N 1
ATOM 3003 C CA . THR A 1 377 ? 3.832 41.5 0.106 1 91.31 377 THR A CA 1
ATOM 3004 C C . THR A 1 377 ? 3.004 42.531 0.87 1 91.31 377 THR A C 1
ATOM 3006 O O . THR A 1 377 ? 3.492 43.125 1.82 1 91.31 377 THR A O 1
ATOM 3009 N N . ASP A 1 378 ? 1.742 42.688 0.441 1 92.75 378 ASP A N 1
ATOM 3010 C CA . ASP A 1 378 ? 0.878 43.594 1.179 1 92.75 378 ASP A CA 1
ATOM 3011 C C . ASP A 1 378 ? 0.691 43.156 2.621 1 92.75 378 ASP A C 1
ATOM 3013 O O . ASP A 1 378 ? 0.606 41.938 2.889 1 92.75 378 ASP A O 1
ATOM 3017 N N . THR A 1 379 ? 0.557 44.062 3.512 1 94.31 379 THR A N 1
ATOM 3018 C CA . THR A 1 379 ? 0.26 43.781 4.91 1 94.31 379 THR A CA 1
ATOM 3019 C C . THR A 1 379 ? -1.026 44.469 5.344 1 94.31 379 THR A C 1
ATOM 3021 O O . THR A 1 379 ? -1.54 45.344 4.637 1 94.31 379 THR A O 1
ATOM 3024 N N . ALA A 1 380 ? -1.542 44.062 6.383 1 94.19 380 ALA A N 1
ATOM 3025 C CA . ALA A 1 380 ? -2.758 44.656 6.922 1 94.19 380 ALA A CA 1
ATOM 3026 C C . ALA A 1 380 ? -2.512 46.094 7.344 1 94.19 380 ALA A C 1
ATOM 3028 O O . ALA A 1 380 ? -1.431 46.438 7.832 1 94.19 380 ALA A O 1
ATOM 3029 N N . ARG A 1 381 ? -3.611 46.938 7.109 1 89.94 381 ARG A N 1
ATOM 3030 C CA . ARG A 1 381 ? -3.545 48.344 7.504 1 89.94 381 ARG A CA 1
ATOM 3031 C C . ARG A 1 381 ? -4.156 48.562 8.883 1 89.94 381 ARG A C 1
ATOM 3033 O O . ARG A 1 381 ? -5.07 47.812 9.281 1 89.94 381 ARG A O 1
ATOM 3040 N N . MET B 1 1 ? -17.406 18.375 -3.055 1 35.97 1 MET B N 1
ATOM 3041 C CA . MET B 1 1 ? -16.406 17.375 -2.688 1 35.97 1 MET B CA 1
ATOM 3042 C C . MET B 1 1 ? -17 16.312 -1.779 1 35.97 1 MET B C 1
ATOM 3044 O O . MET B 1 1 ? -17.406 16.594 -0.651 1 35.97 1 MET B O 1
ATOM 3048 N N . ASN B 1 2 ? -17.688 15.414 -2.34 1 44.72 2 ASN B N 1
ATOM 3049 C CA . ASN B 1 2 ? -18.531 14.523 -1.537 1 44.72 2 ASN B CA 1
ATOM 3050 C C . ASN B 1 2 ? -17.688 13.578 -0.683 1 44.72 2 ASN B C 1
ATOM 3052 O O . ASN B 1 2 ? -16.844 12.844 -1.204 1 44.72 2 ASN B O 1
ATOM 3056 N N . ALA B 1 3 ? -17.375 14.164 0.49 1 49.31 3 ALA B N 1
ATOM 3057 C CA . ALA B 1 3 ? -16.859 13.242 1.495 1 49.31 3 ALA B CA 1
ATOM 3058 C C . ALA B 1 3 ? -17.625 11.922 1.474 1 49.31 3 ALA B C 1
ATOM 3060 O O . ALA B 1 3 ? -18.859 11.906 1.338 1 49.31 3 ALA B O 1
ATOM 3061 N N . ASP B 1 4 ? -17.188 10.789 0.975 1 53.47 4 ASP B N 1
ATOM 3062 C CA . ASP B 1 4 ? -17.75 9.445 1.065 1 53.47 4 ASP B CA 1
ATOM 3063 C C . ASP B 1 4 ? -18.094 9.094 2.51 1 53.47 4 ASP B C 1
ATOM 3065 O O . ASP B 1 4 ? -17.234 8.586 3.25 1 53.47 4 ASP B O 1
ATOM 3069 N N . PHE B 1 5 ? -19.266 9.633 2.955 1 52.47 5 PHE B N 1
ATOM 3070 C CA . PHE B 1 5 ? -19.656 9.398 4.34 1 52.47 5 PHE B CA 1
ATOM 3071 C C . PHE B 1 5 ? -20.172 7.973 4.523 1 52.47 5 PHE B C 1
ATOM 3073 O O . PHE B 1 5 ? -20.422 7.539 5.648 1 52.47 5 PHE B O 1
ATOM 3080 N N . ALA B 1 6 ? -20.328 7.273 3.307 1 57.12 6 ALA B N 1
ATOM 3081 C CA . ALA B 1 6 ? -20.891 5.934 3.465 1 57.12 6 ALA B CA 1
ATOM 3082 C C . ALA B 1 6 ? -19.859 4.973 4.043 1 57.12 6 ALA B C 1
ATOM 3084 O O . ALA B 1 6 ? -19.344 4.109 3.334 1 57.12 6 ALA B O 1
ATOM 3085 N N . GLY B 1 7 ? -19.281 5.359 5.18 1 76.62 7 GLY B N 1
ATOM 3086 C CA . GLY B 1 7 ? -18.391 4.523 5.965 1 76.62 7 GLY B CA 1
ATOM 3087 C C . GLY B 1 7 ? -16.938 4.973 5.895 1 76.62 7 GLY B C 1
ATOM 3088 O O . GLY B 1 7 ? -16.531 5.621 4.93 1 76.62 7 GLY B O 1
ATOM 3089 N N . ASN B 1 8 ? -16.203 4.758 6.918 1 84.12 8 ASN B N 1
ATOM 3090 C CA . ASN B 1 8 ? -14.797 5.117 7.02 1 84.12 8 ASN B CA 1
ATOM 3091 C C . ASN B 1 8 ? -13.93 4.25 6.105 1 84.12 8 ASN B C 1
ATOM 3093 O O . ASN B 1 8 ? -13.852 3.035 6.289 1 84.12 8 ASN B O 1
ATOM 3097 N N . PRO B 1 9 ? -13.406 4.805 5.023 1 90.19 9 PRO B N 1
ATOM 3098 C CA . PRO B 1 9 ? -12.641 4.004 4.07 1 90.19 9 PRO B CA 1
ATOM 3099 C C . PRO B 1 9 ? -11.234 3.68 4.57 1 90.19 9 PRO B C 1
ATOM 3101 O O . PRO B 1 9 ? -10.477 2.986 3.887 1 90.19 9 PRO B O 1
ATOM 3104 N N . LEU B 1 10 ? -10.906 4.141 5.695 1 94.38 10 LEU B N 1
ATOM 3105 C CA . LEU B 1 10 ? -9.547 3.967 6.203 1 94.38 10 LEU B CA 1
ATOM 3106 C C . LEU B 1 10 ? -9.383 2.594 6.848 1 94.38 10 LEU B C 1
ATOM 3108 O O . LEU B 1 10 ? -10.359 1.998 7.312 1 94.38 10 LEU B O 1
ATOM 3112 N N . SER B 1 11 ? -8.211 2.121 6.805 1 94.88 11 SER B N 1
ATOM 3113 C CA . SER B 1 11 ? -7.793 0.896 7.477 1 94.88 11 SER B CA 1
ATOM 3114 C C . SER B 1 11 ? -6.5 1.104 8.258 1 94.88 11 SER B C 1
ATOM 3116 O O . SER B 1 11 ? -5.816 2.115 8.078 1 94.88 11 SER B O 1
ATOM 3118 N N . PRO B 1 12 ? -6.145 0.139 9.141 1 95.19 12 PRO B N 1
ATOM 3119 C CA . PRO B 1 12 ? -4.914 0.257 9.93 1 95.19 12 PRO B CA 1
ATOM 3120 C C . PRO B 1 12 ? -3.676 0.467 9.062 1 95.19 12 PRO B C 1
ATOM 3122 O O . PRO B 1 12 ? -2.715 1.106 9.492 1 95.19 12 PRO B O 1
ATOM 3125 N N . MET B 1 13 ? -3.697 0.012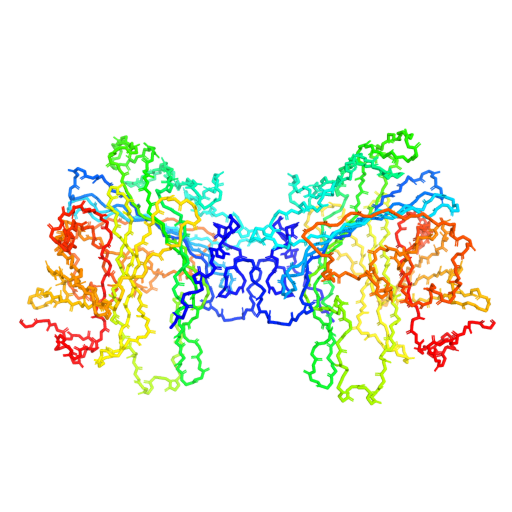 7.836 1 96.69 13 MET B N 1
ATOM 3126 C CA . MET B 1 13 ? -2.543 0.103 6.949 1 96.69 13 MET B CA 1
ATOM 3127 C C . MET B 1 13 ? -2.32 1.541 6.492 1 96.69 13 MET B C 1
ATOM 3129 O O . MET B 1 13 ? -1.235 1.887 6.02 1 96.69 13 MET B O 1
ATOM 3133 N N . ASP B 1 14 ? -3.256 2.377 6.664 1 97.75 14 ASP B N 1
ATOM 3134 C CA . ASP B 1 14 ? -3.135 3.777 6.27 1 97.75 14 ASP B CA 1
ATOM 3135 C C . ASP B 1 14 ? -2.201 4.531 7.211 1 97.75 14 ASP B C 1
ATOM 3137 O O . ASP B 1 14 ? -1.795 5.66 6.922 1 97.75 14 ASP B O 1
ATOM 3141 N N . ASP B 1 15 ? -1.842 3.941 8.289 1 98.19 15 ASP B N 1
ATOM 3142 C CA . ASP B 1 15 ? -0.896 4.574 9.203 1 98.19 15 ASP B CA 1
ATOM 3143 C C . ASP B 1 15 ? 0.543 4.359 8.742 1 98.19 15 ASP B C 1
ATOM 3145 O O . ASP B 1 15 ? 1.475 4.941 9.305 1 98.19 15 ASP B O 1
ATOM 3149 N N . TYR B 1 16 ? 0.794 3.539 7.762 1 97.75 16 TYR B N 1
ATOM 3150 C CA . TYR B 1 16 ? 2.123 3.361 7.184 1 97.75 16 TYR B CA 1
ATOM 3151 C C . TYR B 1 16 ? 2.293 4.215 5.934 1 97.75 16 TYR B C 1
ATOM 3153 O O . TYR B 1 16 ? 1.35 4.383 5.156 1 97.75 16 TYR B O 1
ATOM 3161 N N . PRO B 1 17 ? 3.5 4.727 5.727 1 97.75 17 PRO B N 1
ATOM 3162 C CA . PRO B 1 17 ? 3.729 5.562 4.547 1 97.75 17 PRO B CA 1
ATOM 3163 C C . PRO B 1 17 ? 3.961 4.738 3.279 1 97.75 17 PRO B C 1
ATOM 3165 O O . PRO B 1 17 ? 5.008 4.871 2.637 1 97.75 17 PRO B O 1
ATOM 3168 N N . VAL B 1 18 ? 2.898 3.963 2.873 1 97.38 18 VAL B N 1
ATOM 3169 C CA . VAL B 1 18 ? 3.062 3.025 1.767 1 97.38 18 VAL B CA 1
ATOM 3170 C C . VAL B 1 18 ? 1.986 3.277 0.713 1 97.38 18 VAL B C 1
ATOM 3172 O O . VAL B 1 18 ? 1.666 2.389 -0.08 1 97.38 18 VAL B O 1
ATOM 3175 N N . HIS B 1 19 ? 1.354 4.504 0.775 1 98.5 19 HIS B N 1
ATOM 3176 C CA . HIS B 1 19 ? 0.396 4.84 -0.271 1 98.5 19 HIS B CA 1
ATOM 3177 C C . HIS B 1 19 ? 1.082 4.965 -1.628 1 98.5 19 HIS B C 1
ATOM 3179 O O . HIS B 1 19 ? 2.191 5.492 -1.722 1 98.5 19 HIS B O 1
ATOM 3185 N N . GLN B 1 20 ? 0.368 4.48 -2.725 1 98.12 20 GLN B N 1
ATOM 3186 C CA . GLN B 1 20 ? 0.967 4.555 -4.051 1 98.12 20 GLN B CA 1
ATOM 3187 C C . GLN B 1 20 ? 0.233 5.562 -4.93 1 98.12 20 GLN B C 1
ATOM 3189 O O . GLN B 1 20 ? 0.73 5.949 -5.992 1 98.12 20 GLN B O 1
ATOM 3194 N N . VAL B 1 21 ? -0.945 5.941 -4.523 1 97.5 21 VAL B N 1
ATOM 3195 C CA . VAL B 1 21 ? -1.781 6.926 -5.203 1 97.5 21 VAL B CA 1
ATOM 3196 C C . VAL B 1 21 ? -2.49 7.801 -4.172 1 97.5 21 VAL B C 1
ATOM 3198 O O . VAL B 1 21 ? -2.469 7.504 -2.977 1 97.5 21 VAL B O 1
ATOM 3201 N N . ALA B 1 22 ? -3.135 8.883 -4.598 1 96.56 22 ALA B N 1
ATOM 3202 C CA . ALA B 1 22 ? -3.82 9.805 -3.697 1 96.56 22 ALA B CA 1
ATOM 3203 C C . ALA B 1 22 ? -5.18 9.25 -3.273 1 96.56 22 ALA B C 1
ATOM 3205 O O . ALA B 1 22 ? -6.199 9.93 -3.406 1 96.56 22 ALA B O 1
ATOM 3206 N N . GLU B 1 23 ? -5.215 8.016 -2.789 1 96.06 23 GLU B N 1
ATOM 3207 C CA . GLU B 1 23 ? -6.367 7.289 -2.252 1 96.06 23 GLU B CA 1
ATOM 3208 C C . GLU B 1 23 ? -5.992 6.516 -0.992 1 96.06 23 GLU B C 1
ATOM 3210 O O . GLU B 1 23 ? -4.828 6.152 -0.802 1 96.06 23 GLU B O 1
ATOM 3215 N N . PRO B 1 24 ? -7.023 6.32 -0.054 1 95.94 24 PRO B N 1
ATOM 3216 C CA . PRO B 1 24 ? -6.734 5.367 1.022 1 95.94 24 PRO B CA 1
ATOM 3217 C C . PRO B 1 24 ? -6.246 4.02 0.501 1 95.94 24 PRO B C 1
ATOM 3219 O O . PRO B 1 24 ? -6.547 3.645 -0.636 1 95.94 24 PRO B O 1
ATOM 3222 N N . ILE B 1 25 ? -5.539 3.248 1.321 1 96.06 25 ILE B N 1
ATOM 3223 C CA . ILE B 1 25 ? -4.828 2.035 0.935 1 96.06 25 ILE B CA 1
ATOM 3224 C C . ILE B 1 25 ? -5.816 1.007 0.39 1 96.06 25 ILE B C 1
ATOM 3226 O O . ILE B 1 25 ? -5.48 0.227 -0.504 1 96.06 25 ILE B O 1
ATOM 3230 N N . ARG B 1 26 ? -7.07 0.974 0.801 1 94.62 26 ARG B N 1
ATOM 3231 C CA . ARG B 1 26 ? -8.023 -0.06 0.408 1 94.62 26 ARG B CA 1
ATOM 3232 C C . ARG B 1 26 ? -8.445 0.105 -1.05 1 94.62 26 ARG B C 1
ATOM 3234 O O . ARG B 1 26 ? -9.016 -0.811 -1.645 1 94.62 26 ARG B O 1
ATOM 3241 N N . ARG B 1 27 ? -8.148 1.307 -1.611 1 94.94 27 ARG B N 1
ATOM 3242 C CA . ARG B 1 27 ? -8.633 1.601 -2.955 1 94.94 27 ARG B CA 1
ATOM 3243 C C . ARG B 1 27 ? -7.523 1.438 -3.988 1 94.94 27 ARG B C 1
ATOM 3245 O O . ARG B 1 27 ? -6.426 1.971 -3.814 1 94.94 27 ARG B O 1
ATOM 3252 N N . ALA B 1 28 ? -7.879 0.731 -5.098 1 95 28 ALA B N 1
ATOM 3253 C CA . ALA B 1 28 ? -6.965 0.624 -6.23 1 95 28 ALA B CA 1
ATOM 3254 C C . ALA B 1 28 ? -6.879 1.942 -6.992 1 95 28 ALA B C 1
ATOM 3256 O O . ALA B 1 28 ? -7.805 2.756 -6.945 1 95 28 ALA B O 1
ATOM 3257 N N . GLY B 1 29 ? -5.773 2.139 -7.719 1 95.56 29 GLY B N 1
ATOM 3258 C CA . GLY B 1 29 ? -5.57 3.355 -8.484 1 95.56 29 GLY B CA 1
ATOM 3259 C C . GLY B 1 29 ? -6.449 3.438 -9.719 1 95.56 29 GLY B C 1
ATOM 3260 O O . GLY B 1 29 ? -6.574 4.5 -10.328 1 95.56 29 GLY B O 1
ATOM 3261 N N . THR B 1 30 ? -7.047 2.33 -10.094 1 93.12 30 THR B N 1
ATOM 3262 C CA . THR B 1 30 ? -7.926 2.256 -11.258 1 93.12 30 THR B CA 1
ATOM 3263 C C . THR B 1 30 ? -9.312 1.761 -10.852 1 93.12 30 THR B C 1
ATOM 3265 O O . THR B 1 30 ? -9.461 1.055 -9.852 1 93.12 30 THR B O 1
ATOM 3268 N N . SER B 1 31 ? -10.328 2.178 -11.633 1 91.31 31 SER B N 1
ATOM 3269 C CA . SER B 1 31 ? -11.68 1.669 -11.43 1 91.31 31 SER B CA 1
ATOM 3270 C C . SER B 1 31 ? -11.906 0.376 -12.203 1 91.31 31 SER B C 1
ATOM 3272 O O . SER B 1 31 ? -13.023 -0.159 -12.211 1 91.31 31 SER B O 1
ATOM 3274 N N . ASP B 1 32 ? -10.891 -0.089 -12.906 1 94.06 32 ASP B N 1
ATOM 3275 C CA . ASP B 1 32 ? -11 -1.34 -13.656 1 94.06 32 ASP B CA 1
ATOM 3276 C C . ASP B 1 32 ? -11.477 -2.477 -12.75 1 94.06 32 ASP B C 1
ATOM 3278 O O . ASP B 1 32 ? -10.828 -2.785 -11.742 1 94.06 32 ASP B O 1
ATOM 3282 N N . ARG B 1 33 ? -12.555 -3.09 -13.125 1 94.94 33 ARG B N 1
ATOM 3283 C CA . ARG B 1 33 ? -13.133 -4.152 -12.312 1 94.94 33 ARG B CA 1
ATOM 3284 C C . ARG B 1 33 ? -12.164 -5.32 -12.156 1 94.94 33 ARG B C 1
ATOM 3286 O O . ARG B 1 33 ? -12.312 -6.148 -11.266 1 94.94 33 ARG B O 1
ATOM 3293 N N . ASN B 1 34 ? -11.164 -5.371 -13.016 1 95.94 34 ASN B N 1
ATOM 3294 C CA . ASN B 1 34 ? -10.281 -6.531 -13.117 1 95.94 34 ASN B CA 1
ATOM 3295 C C . ASN B 1 34 ? -9.055 -6.391 -12.219 1 95.94 34 ASN B C 1
ATOM 3297 O O . ASN B 1 34 ? -8.141 -7.211 -12.273 1 95.94 34 ASN B O 1
ATOM 3301 N N . PHE B 1 35 ? -8.969 -5.359 -11.414 1 97.81 35 PHE B N 1
ATOM 3302 C CA . PHE B 1 35 ? -7.852 -5.219 -10.484 1 97.81 35 PHE B CA 1
ATOM 3303 C C . PHE B 1 35 ? -7.895 -6.309 -9.422 1 97.81 35 PHE B C 1
ATOM 3305 O O . PHE B 1 35 ? -8.953 -6.59 -8.852 1 97.81 35 PHE B O 1
ATOM 3312 N N . TYR B 1 36 ? -6.754 -6.926 -9.125 1 98.19 36 TYR B N 1
ATOM 3313 C CA . TYR B 1 36 ? -6.668 -8.016 -8.156 1 98.19 36 TYR B CA 1
ATOM 3314 C C . TYR B 1 36 ? -5.352 -7.961 -7.395 1 98.19 36 TYR B C 1
ATOM 3316 O O . TYR B 1 36 ? -4.441 -7.211 -7.762 1 98.19 36 TYR B O 1
ATOM 3324 N N . ASP B 1 37 ? -5.215 -8.68 -6.258 1 98.5 37 ASP B N 1
ATOM 3325 C CA . ASP B 1 37 ? -4.043 -8.898 -5.41 1 98.5 37 ASP B CA 1
ATOM 3326 C C . ASP B 1 37 ? -4.047 -10.305 -4.816 1 98.5 37 ASP B C 1
ATOM 3328 O O . ASP B 1 37 ? -4.805 -10.586 -3.885 1 98.5 37 ASP B O 1
ATOM 3332 N N . ARG B 1 38 ? -3.104 -11.25 -5.332 1 98.38 38 ARG B N 1
ATOM 3333 C CA . ARG B 1 38 ? -3.34 -12.664 -5.07 1 98.38 38 ARG B CA 1
ATOM 3334 C C . ARG B 1 38 ? -2.076 -13.344 -4.555 1 98.38 38 ARG B C 1
ATOM 3336 O O . ARG B 1 38 ? -0.965 -12.969 -4.93 1 98.38 38 ARG B O 1
ATOM 3343 N N . TYR B 1 39 ? -2.311 -14.352 -3.66 1 98.75 39 TYR B N 1
ATOM 3344 C CA . TYR B 1 39 ? -1.3 -15.281 -3.174 1 98.75 39 TYR B CA 1
ATOM 3345 C C . TYR B 1 39 ? -1.374 -16.609 -3.928 1 98.75 39 TYR B C 1
ATOM 3347 O O . TYR B 1 39 ? -2.463 -17.062 -4.277 1 98.75 39 TYR B O 1
ATOM 3355 N N . TYR B 1 40 ? -0.283 -17.203 -4.152 1 98.75 40 TYR B N 1
ATOM 3356 C CA . TYR B 1 40 ? -0.151 -18.594 -4.602 1 98.75 40 TYR B CA 1
ATOM 3357 C C . TYR B 1 40 ? 0.915 -19.328 -3.801 1 98.75 40 TYR B C 1
ATOM 3359 O O . TYR B 1 40 ? 2.012 -18.797 -3.59 1 98.75 40 TYR B O 1
ATOM 3367 N N . PHE B 1 41 ? 0.599 -20.531 -3.324 1 98.94 41 PHE B N 1
ATOM 3368 C CA . PHE B 1 41 ? 1.532 -21.438 -2.67 1 98.94 41 PHE B CA 1
ATOM 3369 C C . PHE B 1 41 ? 1.409 -22.859 -3.24 1 98.94 41 PHE B C 1
ATOM 3371 O O . PHE B 1 41 ? 0.318 -23.281 -3.625 1 98.94 41 PHE B O 1
ATOM 3378 N N . ASN B 1 42 ? 2.486 -23.531 -3.244 1 98.88 42 ASN B N 1
ATOM 3379 C CA . ASN B 1 42 ? 2.396 -24.984 -3.383 1 98.88 42 ASN B CA 1
ATOM 3380 C C . ASN B 1 42 ? 3.289 -25.703 -2.373 1 98.88 42 ASN B C 1
ATOM 3382 O O . ASN B 1 42 ? 4.148 -25.078 -1.745 1 98.88 42 ASN B O 1
ATOM 3386 N N . CYS B 1 43 ? 3.006 -26.922 -2.127 1 98.88 43 CYS B N 1
ATOM 3387 C CA . CYS B 1 43 ? 3.629 -27.719 -1.077 1 98.88 43 CYS B CA 1
ATOM 3388 C C . CYS B 1 43 ? 3.631 -29.188 -1.445 1 98.88 43 CYS B C 1
ATOM 3390 O O . CYS B 1 43 ? 2.59 -29.75 -1.802 1 98.88 43 CYS B O 1
ATOM 3392 N N . TYR B 1 44 ? 4.797 -29.828 -1.327 1 98.69 44 TYR B N 1
ATOM 3393 C CA . TYR B 1 44 ? 4.906 -31.25 -1.677 1 98.69 44 TYR B CA 1
ATOM 3394 C C . TYR B 1 44 ? 6.078 -31.891 -0.95 1 98.69 44 TYR B C 1
ATOM 3396 O O . TYR B 1 44 ? 7.082 -31.234 -0.668 1 98.69 44 TYR B O 1
ATOM 3404 N N . PRO B 1 45 ? 5.914 -33.125 -0.643 1 97.56 45 PRO B N 1
ATOM 3405 C CA . PRO B 1 45 ? 7.066 -33.875 -0.124 1 97.56 45 PRO B CA 1
ATOM 3406 C C . PRO B 1 45 ? 8.086 -34.219 -1.207 1 97.56 45 PRO B C 1
ATOM 3408 O O . PRO B 1 45 ? 7.715 -34.625 -2.307 1 97.56 45 PRO B O 1
ATOM 3411 N N . SER B 1 46 ? 9.359 -34.094 -0.909 1 89.31 46 SER B N 1
ATOM 3412 C CA . SER B 1 46 ? 10.422 -34.344 -1.878 1 89.31 46 SER B CA 1
ATOM 3413 C C . SER B 1 46 ? 10.609 -35.812 -2.141 1 89.31 46 SER B C 1
ATOM 3415 O O . SER B 1 46 ? 11.234 -36.219 -3.133 1 89.31 46 SER B O 1
ATOM 3417 N N . THR B 1 47 ? 10.023 -36.594 -1.301 1 87.75 47 THR B N 1
ATOM 3418 C CA . THR B 1 47 ? 10.273 -38.031 -1.387 1 87.75 47 THR B CA 1
ATOM 3419 C C . THR B 1 47 ? 9.094 -38.75 -2.035 1 87.75 47 THR B C 1
ATOM 3421 O O . THR B 1 47 ? 9.156 -39.938 -2.295 1 87.75 47 THR B O 1
ATOM 3424 N N . GLU B 1 48 ? 8.016 -38.125 -2.191 1 88.38 48 GLU B N 1
ATOM 3425 C CA . GLU B 1 48 ? 6.836 -38.688 -2.82 1 88.38 48 GLU B CA 1
ATOM 3426 C C . GLU B 1 48 ? 6.555 -38.062 -4.172 1 88.38 48 GLU B C 1
ATOM 3428 O O . GLU B 1 48 ? 6.988 -36.938 -4.43 1 88.38 48 GLU B O 1
ATOM 3433 N N . THR B 1 49 ? 5.816 -38.75 -4.984 1 91.56 49 THR B N 1
ATOM 3434 C CA . THR B 1 49 ? 5.664 -38.312 -6.359 1 91.56 49 THR B CA 1
ATOM 3435 C C . THR B 1 49 ? 4.191 -38.094 -6.695 1 91.56 49 THR B C 1
ATOM 3437 O O . THR B 1 49 ? 3.85 -37.75 -7.832 1 91.56 49 THR B O 1
ATOM 3440 N N . ASP B 1 50 ? 3.305 -38.344 -5.801 1 96.31 50 ASP B N 1
ATOM 3441 C CA . ASP B 1 50 ? 1.893 -38.312 -6.172 1 96.31 50 ASP B CA 1
ATOM 3442 C C . ASP B 1 50 ? 1.089 -37.469 -5.18 1 96.31 50 ASP B C 1
ATOM 3444 O O . ASP B 1 50 ? -0.089 -37.75 -4.941 1 96.31 50 ASP B O 1
ATOM 3448 N N . LEU B 1 51 ? 1.694 -36.594 -4.488 1 97.94 51 LEU B N 1
ATOM 3449 C CA . LEU B 1 51 ? 1.053 -35.656 -3.559 1 97.94 51 LEU B CA 1
ATOM 3450 C C . LEU B 1 51 ? 1.462 -34.219 -3.85 1 97.94 51 LEU B C 1
ATOM 3452 O O . LEU B 1 51 ? 2.648 -33.875 -3.814 1 97.94 51 LEU B O 1
ATOM 3456 N N . PHE B 1 52 ? 0.518 -33.406 -4.145 1 98.56 52 PHE B N 1
ATOM 3457 C CA . PHE B 1 52 ? 0.797 -32.031 -4.547 1 98.56 52 PHE B CA 1
ATOM 3458 C C . PHE B 1 52 ? -0.329 -31.094 -4.113 1 98.56 52 PHE B C 1
ATOM 3460 O O . PHE B 1 52 ? -1.436 -31.156 -4.652 1 98.56 52 PHE B O 1
ATOM 3467 N N . LEU B 1 53 ? -0.058 -30.188 -3.119 1 98.88 53 LEU B N 1
ATOM 3468 C CA . LEU B 1 53 ? -1.015 -29.219 -2.592 1 98.88 53 LEU B CA 1
ATOM 3469 C C . LEU B 1 53 ? -0.776 -27.844 -3.191 1 98.88 53 LEU B C 1
ATOM 3471 O O . LEU B 1 53 ? 0.366 -27.391 -3.281 1 98.88 53 LEU B O 1
ATOM 3475 N N . ILE B 1 54 ? -1.84 -27.203 -3.682 1 98.81 54 ILE B N 1
ATOM 3476 C CA . ILE B 1 54 ? -1.809 -25.812 -4.137 1 98.81 54 ILE B CA 1
ATOM 3477 C C . ILE B 1 54 ? -2.84 -25 -3.363 1 98.81 54 ILE B C 1
ATOM 3479 O O . ILE B 1 54 ? -3.971 -25.453 -3.158 1 98.81 54 ILE B O 1
ATOM 3483 N N . VAL B 1 55 ? -2.451 -23.844 -2.869 1 98.88 55 VAL B N 1
ATOM 3484 C CA . VAL B 1 55 ? -3.318 -22.938 -2.113 1 98.88 55 VAL B CA 1
ATOM 3485 C C . VAL B 1 55 ? -3.266 -21.547 -2.723 1 98.88 55 VAL B C 1
ATOM 3487 O O . VAL B 1 55 ? -2.193 -21.062 -3.096 1 98.88 55 VAL B O 1
ATOM 3490 N N . GLY B 1 56 ? -4.383 -20.938 -2.891 1 98.5 56 GLY B N 1
ATOM 3491 C CA . GLY B 1 56 ? -4.473 -19.562 -3.352 1 98.5 56 GLY B CA 1
ATOM 3492 C C . GLY B 1 56 ? -5.422 -18.719 -2.523 1 98.5 56 GLY B C 1
ATOM 3493 O O . GLY B 1 56 ? -6.355 -19.25 -1.909 1 98.5 56 GLY B O 1
ATOM 3494 N N . LEU B 1 57 ? -5.176 -17.484 -2.465 1 98.75 57 LEU B N 1
ATOM 3495 C CA . LEU B 1 57 ? -6.035 -16.484 -1.847 1 98.75 57 LEU B CA 1
ATOM 3496 C C . LEU B 1 57 ? -5.961 -15.164 -2.604 1 98.75 57 LEU B C 1
ATOM 3498 O O . LEU B 1 57 ? -4.871 -14.703 -2.947 1 98.75 57 LEU B O 1
ATOM 3502 N N . GLY B 1 58 ? -7.117 -14.625 -2.93 1 98.31 58 GLY B N 1
ATOM 3503 C CA . GLY B 1 58 ? -7.145 -13.406 -3.723 1 98.31 58 GLY B CA 1
ATOM 3504 C C . GLY B 1 58 ? -8.109 -12.367 -3.188 1 98.31 58 GLY B C 1
ATOM 3505 O O . GLY B 1 58 ? -9.133 -12.711 -2.586 1 98.31 58 GLY B O 1
ATOM 3506 N N . GLN B 1 59 ? -7.777 -11.117 -3.406 1 98.5 59 GLN B N 1
ATOM 3507 C CA . GLN B 1 59 ? -8.664 -9.984 -3.162 1 98.5 59 GLN B CA 1
ATOM 3508 C C . GLN B 1 59 ? -8.914 -9.195 -4.441 1 98.5 59 GLN B C 1
ATOM 3510 O O . GLN B 1 59 ? -8.008 -9.008 -5.254 1 98.5 59 GLN B O 1
ATOM 3515 N N . TYR B 1 60 ? -10.109 -8.805 -4.574 1 98.06 60 TYR B N 1
ATOM 3516 C CA . TYR B 1 60 ? -10.609 -8.07 -5.734 1 98.06 60 TYR B CA 1
ATOM 3517 C C . TYR B 1 60 ? -11.344 -6.809 -5.305 1 98.06 60 TYR B C 1
ATOM 3519 O O . TYR B 1 60 ? -12.578 -6.781 -5.266 1 98.06 60 TYR B O 1
ATOM 3527 N N . PRO B 1 61 ? -10.555 -5.777 -5.059 1 96.75 61 PRO B N 1
ATOM 3528 C CA . PRO B 1 61 ? -11.094 -4.59 -4.387 1 96.75 61 PRO B CA 1
ATOM 3529 C C . PRO B 1 61 ? -12.242 -3.949 -5.152 1 96.75 61 PRO B C 1
ATOM 3531 O O . PRO B 1 61 ? -13.234 -3.529 -4.551 1 96.75 61 PRO B O 1
ATOM 3534 N N . ASN B 1 62 ? -12.188 -3.867 -6.477 1 96.38 62 ASN B N 1
ATOM 3535 C CA . ASN B 1 62 ? -13.227 -3.186 -7.246 1 96.38 62 ASN B CA 1
ATOM 3536 C C . ASN B 1 62 ? -14.484 -4.039 -7.367 1 96.38 62 ASN B C 1
ATOM 3538 O O . ASN B 1 62 ? -15.547 -3.537 -7.75 1 96.38 62 ASN B O 1
ATOM 3542 N N . LEU B 1 63 ? -14.375 -5.328 -7.059 1 96.75 63 LEU B N 1
ATOM 3543 C CA . LEU B 1 63 ? -15.531 -6.215 -7.059 1 96.75 63 LEU B CA 1
ATOM 3544 C C . LEU B 1 63 ? -16.078 -6.398 -5.645 1 96.75 63 LEU B C 1
ATOM 3546 O O . LEU B 1 63 ? -17.188 -6.914 -5.465 1 96.75 63 LEU B O 1
ATOM 3550 N N . GLY B 1 64 ? -15.258 -6.047 -4.645 1 96.69 64 GLY B N 1
ATOM 3551 C CA . GLY B 1 64 ? -15.68 -6.152 -3.256 1 96.69 64 GLY B CA 1
ATOM 3552 C C . GLY B 1 64 ? -15.688 -7.578 -2.738 1 96.69 64 GLY B C 1
ATOM 3553 O O . GLY B 1 64 ? -16.516 -7.934 -1.896 1 96.69 64 GLY B O 1
ATOM 3554 N N . VAL B 1 65 ? -14.773 -8.414 -3.289 1 98 65 VAL B N 1
ATOM 3555 C CA . VAL B 1 65 ? -14.781 -9.836 -2.963 1 98 65 VAL B CA 1
ATOM 3556 C C . VAL B 1 65 ? -13.383 -10.281 -2.547 1 98 65 VAL B C 1
ATOM 3558 O O . VAL B 1 65 ? -12.383 -9.773 -3.064 1 98 65 VAL B O 1
ATOM 3561 N N . ALA B 1 66 ? -13.266 -11.133 -1.563 1 98.5 66 ALA B N 1
ATOM 3562 C CA . ALA B 1 66 ? -12.086 -11.945 -1.281 1 98.5 66 ALA B CA 1
ATOM 3563 C C . ALA B 1 66 ? -12.398 -13.43 -1.403 1 98.5 66 ALA B C 1
ATOM 3565 O O . ALA B 1 66 ? -13.508 -13.867 -1.079 1 98.5 66 ALA B O 1
ATOM 3566 N N . ASP B 1 67 ? -11.484 -14.18 -1.906 1 98.5 67 ASP B N 1
ATOM 3567 C CA . ASP B 1 67 ? -11.719 -15.617 -2.023 1 98.5 67 ASP B CA 1
ATOM 3568 C C . ASP B 1 67 ? -10.438 -16.406 -1.769 1 98.5 67 ASP B C 1
ATOM 3570 O O . ASP B 1 67 ? -9.359 -15.82 -1.622 1 98.5 67 ASP B O 1
ATOM 3574 N N . ALA B 1 68 ? -10.586 -17.734 -1.496 1 98.69 68 ALA B 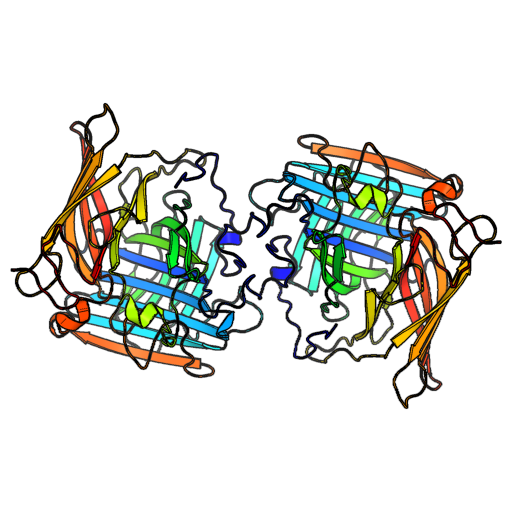N 1
ATOM 3575 C CA . ALA B 1 68 ? -9.477 -18.656 -1.248 1 98.69 68 ALA B CA 1
ATOM 3576 C C . ALA B 1 68 ? -9.812 -20.062 -1.729 1 98.69 68 ALA B C 1
ATOM 3578 O O . ALA B 1 68 ? -10.984 -20.406 -1.883 1 98.69 68 ALA B O 1
ATOM 3579 N N . PHE B 1 69 ? -8.797 -20.828 -2.004 1 98.44 69 PHE B N 1
ATOM 3580 C CA . PHE B 1 69 ? -8.992 -22.234 -2.34 1 98.44 69 PHE B CA 1
ATOM 3581 C C . PHE B 1 69 ? -7.773 -23.062 -1.934 1 98.44 69 PHE B C 1
ATOM 3583 O O . PHE B 1 69 ? -6.68 -22.516 -1.76 1 98.44 69 PHE B O 1
ATOM 3590 N N . ALA B 1 70 ? -7.98 -24.281 -1.712 1 98.69 70 ALA B N 1
ATOM 3591 C CA . ALA B 1 70 ? -6.973 -25.344 -1.656 1 98.69 70 ALA B CA 1
ATOM 3592 C C . ALA B 1 70 ? -7.344 -26.5 -2.572 1 98.69 70 ALA B C 1
ATOM 3594 O O . ALA B 1 70 ? -8.508 -26.922 -2.621 1 98.69 70 ALA B O 1
ATOM 3595 N N . VAL B 1 71 ? -6.395 -26.953 -3.342 1 98.5 71 VAL B N 1
ATOM 3596 C CA . VAL B 1 71 ? -6.613 -28.141 -4.172 1 98.5 71 VAL B CA 1
ATOM 3597 C C . VAL B 1 71 ? -5.473 -29.125 -3.969 1 98.5 71 VAL B C 1
ATOM 3599 O O . VAL B 1 71 ? -4.305 -28.781 -4.152 1 98.5 71 VAL B O 1
ATOM 3602 N N . LEU B 1 72 ? -5.824 -30.312 -3.551 1 98.56 72 LEU B N 1
ATOM 3603 C CA . LEU B 1 72 ? -4.859 -31.375 -3.271 1 98.56 72 LEU B CA 1
ATOM 3604 C C . LEU B 1 72 ? -5 -32.531 -4.277 1 98.56 72 LEU B C 1
ATOM 3606 O O . LEU B 1 72 ? -6.098 -33.031 -4.48 1 98.56 72 LEU B O 1
ATOM 3610 N N . ARG B 1 73 ? -3.889 -32.781 -4.922 1 98.19 73 ARG B N 1
ATOM 3611 C CA . ARG B 1 73 ? -3.744 -34.031 -5.688 1 98.19 73 ARG B CA 1
ATOM 3612 C C . ARG B 1 73 ? -3.072 -35.094 -4.855 1 98.19 73 ARG B C 1
ATOM 3614 O O . ARG B 1 73 ? -1.981 -34.906 -4.316 1 98.19 73 ARG B O 1
ATOM 3621 N N . ARG B 1 74 ? -3.686 -36.219 -4.66 1 97.12 74 ARG B N 1
ATOM 3622 C CA . ARG B 1 74 ? -3.127 -37.438 -4.07 1 97.12 74 ARG B CA 1
ATOM 3623 C C . ARG B 1 74 ? -3.5 -38.656 -4.891 1 97.12 74 ARG B C 1
ATOM 3625 O O . ARG B 1 74 ? -4.617 -39.156 -4.785 1 97.12 74 ARG B O 1
ATOM 3632 N N . GLY B 1 75 ? -2.518 -39.125 -5.637 1 95.5 75 GLY B N 1
ATOM 3633 C CA . GLY B 1 75 ? -2.889 -40.156 -6.602 1 95.5 75 GLY B CA 1
ATOM 3634 C C . GLY B 1 75 ? -3.992 -39.719 -7.543 1 95.5 75 GLY B C 1
ATOM 3635 O O . GLY B 1 75 ? -3.844 -38.719 -8.266 1 95.5 75 GLY B O 1
ATOM 3636 N N . ASP B 1 76 ? -5.117 -40.438 -7.484 1 96.81 76 ASP B N 1
ATOM 3637 C CA . ASP B 1 76 ? -6.223 -40.125 -8.375 1 96.81 76 ASP B CA 1
ATOM 3638 C C . ASP B 1 76 ? -7.215 -39.156 -7.707 1 96.81 76 ASP B C 1
ATOM 3640 O O . ASP B 1 76 ? -8.172 -38.719 -8.336 1 96.81 76 ASP B O 1
ATOM 3644 N N . ASP B 1 77 ? -6.957 -38.812 -6.453 1 97.12 77 ASP B N 1
ATOM 3645 C CA . ASP B 1 77 ? -7.871 -37.938 -5.727 1 97.12 77 ASP B CA 1
ATOM 3646 C C . ASP B 1 77 ? -7.617 -36.469 -6.074 1 97.12 77 ASP B C 1
ATOM 3648 O O . ASP B 1 77 ? -6.469 -36.031 -6.078 1 97.12 77 ASP B O 1
ATOM 3652 N N . HIS B 1 78 ? -8.625 -35.812 -6.438 1 97.44 78 HIS B N 1
ATOM 3653 C CA . HIS B 1 78 ? -8.664 -34.344 -6.613 1 97.44 78 HIS B CA 1
ATOM 3654 C C . HIS B 1 78 ? -9.602 -33.719 -5.605 1 97.44 78 HIS B C 1
ATOM 3656 O O . HIS B 1 78 ? -10.82 -33.719 -5.797 1 97.44 78 HIS B O 1
ATOM 3662 N N . ILE B 1 79 ? -9.039 -33.125 -4.527 1 97.94 79 ILE B N 1
ATOM 3663 C CA . ILE B 1 79 ? -9.828 -32.594 -3.412 1 97.94 79 ILE B CA 1
ATOM 3664 C C . ILE B 1 79 ? -9.727 -31.078 -3.383 1 97.94 79 ILE B C 1
ATOM 3666 O O . ILE B 1 79 ? -8.625 -30.516 -3.338 1 97.94 79 ILE B O 1
ATOM 3670 N N . VAL B 1 80 ? -10.867 -30.422 -3.396 1 97.5 80 VAL B N 1
ATOM 3671 C CA . VAL B 1 80 ? -10.898 -28.953 -3.418 1 97.5 80 VAL B CA 1
ATOM 3672 C C . VAL B 1 80 ? -11.703 -28.438 -2.227 1 97.5 80 VAL B C 1
ATOM 3674 O O . VAL B 1 80 ? -12.766 -28.984 -1.904 1 97.5 80 VAL B O 1
ATOM 3677 N N . VAL B 1 81 ? -11.195 -27.547 -1.515 1 98.19 81 VAL B N 1
ATOM 3678 C CA . VAL B 1 81 ? -11.945 -26.672 -0.621 1 98.19 81 VAL B CA 1
ATOM 3679 C C . VAL B 1 81 ? -11.828 -25.219 -1.102 1 98.19 81 VAL B C 1
ATOM 3681 O O . VAL B 1 81 ? -10.742 -24.766 -1.44 1 98.19 81 VAL B O 1
ATOM 3684 N N . ARG B 1 82 ? -12.945 -24.531 -1.229 1 97.75 82 ARG B N 1
ATOM 3685 C CA . ARG B 1 82 ? -12.953 -23.156 -1.72 1 97.75 82 ARG B CA 1
ATOM 3686 C C . ARG B 1 82 ? -13.828 -22.266 -0.847 1 97.75 82 ARG B C 1
ATOM 3688 O O . ARG B 1 82 ? -14.734 -22.75 -0.167 1 97.75 82 ARG B O 1
ATOM 3695 N N . GLY B 1 83 ? -13.508 -21.016 -0.746 1 97.94 83 GLY B N 1
ATOM 3696 C CA . GLY B 1 83 ? -14.258 -20.031 0.024 1 97.94 83 GLY B CA 1
ATOM 3697 C C . GLY B 1 83 ? -14.32 -18.672 -0.646 1 97.94 83 GLY B C 1
ATOM 3698 O O . GLY B 1 83 ? -13.453 -18.328 -1.464 1 97.94 83 GLY B O 1
ATOM 3699 N N . SER B 1 84 ? -15.328 -17.922 -0.404 1 98.31 84 SER B N 1
ATOM 3700 C CA . SER B 1 84 ? -15.555 -16.562 -0.886 1 98.31 84 SER B CA 1
ATOM 3701 C C . SER B 1 84 ? -16.266 -15.711 0.164 1 98.31 84 SER B C 1
ATOM 3703 O O . SER B 1 84 ? -17.141 -16.203 0.879 1 98.31 84 SER B O 1
ATOM 3705 N N . ARG B 1 85 ? -15.93 -14.461 0.308 1 98.44 85 ARG B N 1
ATOM 3706 C CA . ARG B 1 85 ? -16.594 -13.562 1.244 1 98.44 85 ARG B CA 1
ATOM 3707 C C . ARG B 1 85 ? -16.594 -12.133 0.718 1 98.44 85 ARG B C 1
ATOM 3709 O O . ARG B 1 85 ? -15.836 -11.797 -0.194 1 98.44 85 ARG B O 1
ATOM 3716 N N . ALA B 1 86 ? -17.438 -11.344 1.347 1 98.06 86 ALA B N 1
ATOM 3717 C CA . ALA B 1 86 ? -17.375 -9.906 1.13 1 98.06 86 ALA B CA 1
ATOM 3718 C C . ALA B 1 86 ? -16.047 -9.328 1.626 1 98.06 86 ALA B C 1
ATOM 3720 O O . ALA B 1 86 ? -15.57 -9.703 2.699 1 98.06 86 ALA B O 1
ATOM 3721 N N . LEU B 1 87 ? -15.484 -8.461 0.764 1 97 87 LEU B N 1
ATOM 3722 C CA . LEU B 1 87 ? -14.242 -7.793 1.152 1 97 87 LEU B CA 1
ATOM 3723 C C . LEU B 1 87 ? -14.523 -6.625 2.088 1 97 87 LEU B C 1
ATOM 3725 O O . LEU B 1 87 ? -15.359 -5.77 1.786 1 97 87 LEU B O 1
ATOM 3729 N N . GLY B 1 88 ? -13.891 -6.516 3.232 1 92.25 88 GLY B N 1
ATOM 3730 C CA . GLY B 1 88 ? -14.031 -5.414 4.172 1 92.25 88 GLY B CA 1
ATOM 3731 C C . GLY B 1 88 ? -13.102 -4.258 3.877 1 92.25 88 GLY B C 1
ATOM 3732 O O . GLY B 1 88 ? -12.438 -4.234 2.834 1 92.25 88 GLY B O 1
ATOM 3733 N N . ALA B 1 89 ? -12.977 -3.336 4.828 1 89.69 89 ALA B N 1
ATOM 3734 C CA . ALA B 1 89 ? -12.18 -2.127 4.637 1 89.69 89 ALA B CA 1
ATOM 3735 C C . ALA B 1 89 ? -10.695 -2.4 4.879 1 89.69 89 ALA B C 1
ATOM 3737 O O . ALA B 1 89 ? -9.836 -1.657 4.402 1 89.69 89 ALA B O 1
ATOM 3738 N N . ASP B 1 90 ? -10.438 -3.404 5.648 1 95.25 90 ASP B N 1
ATOM 3739 C CA . ASP B 1 90 ? -9.055 -3.73 5.984 1 95.25 90 ASP B CA 1
ATOM 3740 C C . ASP B 1 90 ? -8.523 -4.844 5.082 1 95.25 90 ASP B C 1
ATOM 3742 O O . ASP B 1 90 ? -8.672 -6.027 5.398 1 95.25 90 ASP B O 1
ATOM 3746 N N . ARG B 1 91 ? -7.793 -4.492 4.098 1 96.44 91 ARG B N 1
ATOM 3747 C CA . ARG B 1 91 ? -7.301 -5.461 3.121 1 96.44 91 ARG B CA 1
ATOM 3748 C C . ARG B 1 91 ? -6.18 -6.309 3.709 1 96.44 91 ARG B C 1
ATOM 3750 O O . ARG B 1 91 ? -5.809 -7.34 3.141 1 96.44 91 ARG B O 1
ATOM 3757 N N . SER B 1 92 ? -5.598 -5.902 4.801 1 96.5 92 SER B N 1
ATOM 3758 C CA . SER B 1 92 ? -4.57 -6.738 5.418 1 96.5 92 SER B CA 1
ATOM 3759 C C . SER B 1 92 ? -5.188 -7.914 6.164 1 96.5 92 SER B C 1
ATOM 3761 O O . SER B 1 92 ? -4.477 -8.82 6.598 1 96.5 92 SER B O 1
ATOM 3763 N N . ASP B 1 93 ? -6.535 -7.855 6.324 1 96.94 93 ASP B N 1
ATOM 3764 C CA . ASP B 1 93 ? -7.27 -9.016 6.816 1 96.94 93 ASP B CA 1
ATOM 3765 C C . ASP B 1 93 ? -7.477 -10.047 5.707 1 96.94 93 ASP B C 1
ATOM 3767 O O . ASP B 1 93 ? -8.305 -9.844 4.812 1 96.94 93 ASP B O 1
ATOM 3771 N N . THR B 1 94 ? -6.789 -11.234 5.84 1 98.31 94 THR B N 1
ATOM 3772 C CA . THR B 1 94 ? -6.785 -12.211 4.758 1 98.31 94 THR B CA 1
ATOM 3773 C C . THR B 1 94 ? -7.695 -13.391 5.094 1 98.31 94 THR B C 1
ATOM 3775 O O . THR B 1 94 ? -7.664 -14.422 4.414 1 98.31 94 THR B O 1
ATOM 3778 N N . THR B 1 95 ? -8.484 -13.234 6.078 1 98.56 95 THR B N 1
ATOM 3779 C CA . THR B 1 95 ? -9.359 -14.336 6.48 1 98.56 95 THR B CA 1
ATOM 3780 C C . THR B 1 95 ? -10.484 -14.531 5.469 1 98.56 95 THR B C 1
ATOM 3782 O O . THR B 1 95 ? -11.141 -13.57 5.066 1 98.56 95 THR B O 1
ATOM 3785 N N . VAL B 1 96 ? -10.68 -15.711 5.012 1 98.62 96 VAL B N 1
ATOM 3786 C CA . VAL B 1 96 ? -11.82 -16.156 4.215 1 98.62 96 VAL B CA 1
ATOM 3787 C C . VAL B 1 96 ? -12.383 -17.453 4.805 1 98.62 96 VAL B C 1
ATOM 3789 O O . VAL B 1 96 ? -11.969 -18.547 4.422 1 98.62 96 VAL B O 1
ATOM 3792 N N . GLY B 1 97 ? -13.414 -17.266 5.734 1 97.94 97 GLY B N 1
ATOM 3793 C CA . GLY B 1 97 ? -13.859 -18.453 6.453 1 97.94 97 GLY B CA 1
ATOM 3794 C C . GLY B 1 97 ? -12.734 -19.172 7.172 1 97.94 97 GLY B C 1
ATOM 3795 O O . GLY B 1 97 ? -12.023 -18.562 7.98 1 97.94 97 GLY B O 1
ATOM 3796 N N . PRO B 1 98 ? -12.562 -20.469 6.797 1 98.31 98 PRO B N 1
ATOM 3797 C CA . PRO B 1 98 ? -11.531 -21.25 7.496 1 98.31 98 PRO B CA 1
ATOM 3798 C C . PRO B 1 98 ? -10.125 -21 6.957 1 98.31 98 PRO B C 1
ATOM 3800 O O . PRO B 1 98 ? -9.156 -21.562 7.457 1 98.31 98 PRO B O 1
ATOM 3803 N N . PHE B 1 99 ? -9.992 -20.188 5.969 1 98.69 99 PHE B N 1
ATOM 3804 C CA . PHE B 1 99 ? -8.703 -19.906 5.352 1 98.69 99 PHE B CA 1
ATOM 3805 C C . PHE B 1 99 ? -8.062 -18.672 5.965 1 98.69 99 PHE B C 1
ATOM 3807 O O . PHE B 1 99 ? -8.766 -17.719 6.344 1 98.69 99 PHE B O 1
ATOM 3814 N N . ARG B 1 100 ? -6.746 -18.625 6.02 1 98.5 100 ARG B N 1
ATOM 3815 C CA . ARG B 1 100 ? -6.043 -17.359 6.254 1 98.5 100 ARG B CA 1
ATOM 3816 C C . ARG B 1 100 ? -4.566 -17.484 5.898 1 98.5 100 ARG B C 1
ATOM 3818 O O . ARG B 1 100 ? -4.004 -18.594 5.926 1 98.5 100 ARG B O 1
ATOM 3825 N N . VAL B 1 101 ? -3.957 -16.453 5.566 1 98.81 101 VAL B N 1
ATOM 3826 C CA . VAL B 1 101 ? -2.521 -16.266 5.379 1 98.81 101 VAL B CA 1
ATOM 3827 C C . VAL B 1 101 ? -1.984 -15.281 6.41 1 98.81 101 VAL B C 1
ATOM 3829 O O . VAL B 1 101 ? -2.547 -14.203 6.594 1 98.81 101 VAL B O 1
ATOM 3832 N N . GLU B 1 102 ? -0.998 -15.617 7.125 1 98.75 102 GLU B N 1
ATOM 3833 C CA . GLU B 1 102 ? -0.365 -14.758 8.117 1 98.75 102 GLU B CA 1
ATOM 3834 C C . GLU B 1 102 ? 1.093 -14.477 7.762 1 98.75 102 GLU B C 1
ATOM 3836 O O . GLU B 1 102 ? 1.88 -15.406 7.578 1 98.75 102 GLU B O 1
ATOM 3841 N N . VAL B 1 103 ? 1.456 -13.219 7.645 1 98.44 103 VAL B N 1
ATOM 3842 C CA . VAL B 1 103 ? 2.844 -12.828 7.43 1 98.44 103 VAL B CA 1
ATOM 3843 C C . VAL B 1 103 ? 3.59 -12.805 8.758 1 98.44 103 VAL B C 1
ATOM 3845 O O . VAL B 1 103 ? 3.396 -11.898 9.57 1 98.44 103 VAL B O 1
ATOM 3848 N N . LEU B 1 104 ? 4.43 -13.773 8.961 1 98.62 104 LEU B N 1
ATOM 3849 C CA . LEU B 1 104 ? 5.188 -13.867 10.203 1 98.62 104 LEU B CA 1
ATOM 3850 C C . LEU B 1 104 ? 6.438 -13 10.148 1 98.62 104 LEU B C 1
ATOM 3852 O O . LEU B 1 104 ? 6.77 -12.32 11.117 1 98.62 104 LEU B O 1
ATOM 3856 N N . GLU B 1 105 ? 7.184 -13.055 9.164 1 97.88 105 GLU B N 1
ATOM 3857 C CA . GLU B 1 105 ? 8.336 -12.25 8.781 1 97.88 105 GLU B CA 1
ATOM 3858 C C . GLU B 1 105 ? 8.297 -11.898 7.297 1 97.88 105 GLU B C 1
ATOM 3860 O O . GLU B 1 105 ? 8.422 -12.773 6.441 1 97.88 105 GLU B O 1
ATOM 3865 N N . GLY B 1 106 ? 8.18 -10.617 7.004 1 96.94 106 GLY B N 1
ATOM 3866 C CA . GLY B 1 106 ? 7.984 -10.18 5.629 1 96.94 106 GLY B CA 1
ATOM 3867 C C . GLY B 1 106 ? 9.039 -10.711 4.68 1 96.94 106 GLY B C 1
ATOM 3868 O O . GLY B 1 106 ? 10.242 -10.625 4.969 1 96.94 106 GLY B O 1
ATOM 3869 N N . LEU B 1 107 ? 8.57 -11.305 3.564 1 96.88 107 LEU B N 1
ATOM 3870 C CA . LEU B 1 107 ? 9.352 -11.828 2.447 1 96.88 107 LEU B CA 1
ATOM 3871 C C . LEU B 1 107 ? 10.188 -13.031 2.883 1 96.88 107 LEU B C 1
ATOM 3873 O O . LEU B 1 107 ? 11.086 -13.461 2.16 1 96.88 107 LEU B O 1
ATOM 3877 N N . GLN B 1 108 ? 9.914 -13.562 4.066 1 97.88 108 GLN B N 1
ATOM 3878 C CA . GLN B 1 108 ? 10.703 -14.695 4.531 1 97.88 108 GLN B CA 1
ATOM 3879 C C . GLN B 1 108 ? 9.805 -15.828 5.016 1 97.88 108 GLN B C 1
ATOM 3881 O O . GLN B 1 108 ? 9.867 -16.953 4.5 1 97.88 108 GLN B O 1
ATOM 3886 N N . ARG B 1 109 ? 9 -15.609 6.043 1 98.75 109 ARG B N 1
ATOM 3887 C CA . ARG B 1 109 ? 8.188 -16.656 6.652 1 98.75 109 ARG B CA 1
ATOM 3888 C C . ARG B 1 109 ? 6.707 -16.297 6.621 1 98.75 109 ARG B C 1
ATOM 3890 O O . ARG B 1 109 ? 6.32 -15.211 7.07 1 98.75 109 ARG B O 1
ATOM 3897 N N . LEU B 1 110 ? 5.859 -17.125 6.082 1 98.94 110 LEU B N 1
ATOM 3898 C CA . LEU B 1 110 ? 4.406 -16.984 6.039 1 98.94 110 LEU B CA 1
ATOM 3899 C C . LEU B 1 110 ? 3.721 -18.266 6.516 1 98.94 110 LEU B C 1
ATOM 3901 O O . LEU B 1 110 ? 4.156 -19.359 6.188 1 98.94 110 LEU B O 1
ATOM 3905 N N . ARG B 1 111 ? 2.654 -18.109 7.242 1 98.94 111 ARG B N 1
ATOM 3906 C CA . ARG B 1 111 ? 1.82 -19.219 7.695 1 98.94 111 ARG B CA 1
ATOM 3907 C C . ARG B 1 111 ? 0.501 -19.266 6.93 1 98.94 111 ARG B C 1
ATOM 3909 O O . ARG B 1 111 ? -0.16 -18.234 6.77 1 98.94 111 ARG B O 1
ATOM 3916 N N . ILE B 1 112 ? 0.105 -20.422 6.383 1 98.94 112 ILE B N 1
ATOM 3917 C CA . ILE B 1 112 ? -1.183 -20.609 5.727 1 98.94 112 ILE B CA 1
ATOM 3918 C C . ILE B 1 112 ? -1.995 -21.656 6.484 1 98.94 112 ILE B C 1
ATOM 3920 O O . ILE B 1 112 ? -1.444 -22.656 6.965 1 98.94 112 ILE B O 1
ATOM 3924 N N . VAL B 1 113 ? -3.281 -21.328 6.605 1 98.88 113 VAL B N 1
ATOM 3925 C CA . VAL B 1 113 ? -4.121 -22.188 7.422 1 98.88 113 VAL B CA 1
ATOM 3926 C C . VAL B 1 113 ? -5.434 -22.484 6.695 1 98.88 113 VAL B C 1
ATOM 3928 O O . VAL B 1 113 ? -6.035 -21.578 6.109 1 98.88 113 VAL B O 1
ATOM 3931 N N . LEU B 1 114 ? -5.855 -23.688 6.648 1 98.88 114 LEU B N 1
ATOM 3932 C CA . LEU B 1 114 ? -7.215 -24.188 6.445 1 98.88 114 LEU B CA 1
ATOM 3933 C C . LEU B 1 114 ? -7.699 -24.969 7.66 1 98.88 114 LEU B C 1
ATOM 3935 O O . LEU B 1 114 ? -7.27 -26.109 7.883 1 98.88 114 LEU B O 1
ATOM 3939 N N . GLU B 1 115 ? -8.578 -24.344 8.438 1 98.38 115 GLU B N 1
ATOM 3940 C CA . GLU B 1 115 ? -9.047 -24.953 9.672 1 98.38 115 GLU B CA 1
ATOM 3941 C C . GLU B 1 115 ? -9.82 -26.25 9.383 1 98.38 115 GLU B C 1
ATOM 3943 O O . GLU B 1 115 ? -10.477 -26.359 8.352 1 98.38 115 GLU B O 1
ATOM 3948 N N . PRO B 1 116 ? -9.727 -27.172 10.391 1 95.38 116 PRO B N 1
ATOM 3949 C CA . PRO B 1 116 ? -10.523 -28.375 10.211 1 95.38 116 PRO B CA 1
ATOM 3950 C C . PRO B 1 116 ? -12.023 -28.094 10.156 1 95.38 116 PRO B C 1
ATOM 3952 O O . PRO B 1 116 ? -12.508 -27.172 10.812 1 95.38 116 PRO B O 1
ATOM 3955 N N . GLY B 1 117 ? -12.664 -28.844 9.391 1 88.88 117 GLY B N 1
ATOM 3956 C CA . GLY B 1 117 ? -14.109 -28.703 9.242 1 88.88 117 GLY B CA 1
ATOM 3957 C C . GLY B 1 117 ? -14.758 -29.891 8.578 1 88.88 117 GLY B C 1
ATOM 3958 O O . GLY B 1 117 ? -14.391 -31.047 8.852 1 88.88 117 GLY B O 1
ATOM 3959 N N . GLU B 1 118 ? -15.789 -29.562 7.777 1 88.5 118 GLU B N 1
ATOM 3960 C CA . GLU B 1 118 ? -16.609 -30.609 7.172 1 88.5 118 GLU B CA 1
ATOM 3961 C C . GLU B 1 118 ? -15.922 -31.203 5.949 1 88.5 118 GLU B C 1
ATOM 3963 O O . GLU B 1 118 ? -16.328 -32.25 5.449 1 88.5 118 GLU B O 1
ATOM 3968 N N . TYR B 1 119 ? -14.781 -30.688 5.645 1 84.12 119 TYR B N 1
ATOM 3969 C CA . TYR B 1 119 ? -14.18 -31.094 4.379 1 84.12 119 TYR B CA 1
ATOM 3970 C C . TYR B 1 119 ? -12.984 -32 4.609 1 84.12 119 TYR B C 1
ATOM 3972 O O . TYR B 1 119 ? -12.508 -32.156 5.742 1 84.12 119 TYR B O 1
ATOM 3980 N N . ASP B 1 120 ? -12.469 -32.656 3.557 1 89.62 120 ASP B N 1
ATOM 3981 C CA . ASP B 1 120 ? -11.492 -33.719 3.643 1 89.62 120 ASP B CA 1
ATOM 3982 C C . ASP B 1 120 ? -10.07 -33.156 3.617 1 89.62 120 ASP B C 1
ATOM 3984 O O . ASP B 1 120 ? -9.133 -33.875 3.219 1 89.62 120 ASP B O 1
ATOM 3988 N N . LEU B 1 121 ? -9.914 -31.953 3.951 1 97.69 121 LEU B N 1
ATOM 3989 C CA . LEU B 1 121 ? -8.617 -31.297 3.861 1 97.69 121 LEU B CA 1
ATOM 3990 C C . LEU B 1 121 ? -8.492 -30.203 4.91 1 97.69 121 LEU B C 1
ATOM 3992 O O . LEU B 1 121 ? -9.406 -29.406 5.09 1 97.69 121 LEU B O 1
ATOM 3996 N N . SER B 1 122 ? -7.5 -30.188 5.684 1 98.5 122 SER B N 1
ATOM 3997 C CA . SER B 1 122 ? -7.105 -29.094 6.562 1 98.5 122 SER B CA 1
ATOM 3998 C C . SER B 1 122 ? -5.59 -29.016 6.703 1 98.5 122 SER B C 1
ATOM 4000 O O . SER B 1 122 ? -4.887 -30 6.441 1 98.5 122 SER B O 1
ATOM 4002 N N . PHE B 1 123 ? -5.055 -27.828 7.035 1 98.88 123 PHE B N 1
ATOM 4003 C CA . PHE B 1 123 ? -3.613 -27.703 7.223 1 98.88 123 PHE B CA 1
ATOM 4004 C C . PHE B 1 123 ? -3.279 -26.469 8.031 1 98.88 123 PHE B C 1
ATOM 4006 O O . PHE B 1 123 ? -4.086 -25.531 8.109 1 98.88 123 PHE B O 1
ATOM 4013 N N . ASP B 1 124 ? -2.248 -26.5 8.711 1 98.88 124 ASP B N 1
ATOM 4014 C CA . ASP B 1 124 ? -1.497 -25.406 9.336 1 98.88 124 ASP B CA 1
ATOM 4015 C C . ASP B 1 124 ? -0.016 -25.484 8.977 1 98.88 124 ASP B C 1
ATOM 4017 O O . ASP B 1 124 ? 0.728 -26.297 9.539 1 98.88 124 ASP B O 1
ATOM 4021 N N . LEU B 1 125 ? 0.367 -24.703 7.957 1 98.94 125 LEU B N 1
ATOM 4022 C CA . LEU B 1 125 ? 1.683 -24.828 7.34 1 98.94 125 LEU B CA 1
ATOM 4023 C C . LEU B 1 125 ? 2.416 -23.5 7.344 1 98.94 125 LEU B C 1
ATOM 4025 O O . LEU B 1 125 ? 1.807 -22.453 7.113 1 98.94 125 LEU B O 1
ATOM 4029 N N . THR B 1 126 ? 3.676 -23.531 7.629 1 98.94 126 THR B N 1
ATOM 4030 C CA . THR B 1 126 ? 4.516 -22.344 7.594 1 98.94 126 THR B CA 1
ATOM 4031 C C . THR B 1 126 ? 5.594 -22.469 6.523 1 98.94 126 THR B C 1
ATOM 4033 O O . THR B 1 126 ? 6.367 -23.422 6.523 1 98.94 126 THR B O 1
ATOM 4036 N N . PHE B 1 127 ? 5.625 -21.594 5.617 1 98.88 127 PHE B N 1
ATOM 4037 C CA . PHE B 1 127 ? 6.633 -21.453 4.57 1 98.88 127 PHE B CA 1
ATOM 4038 C C . PHE B 1 127 ? 7.852 -20.703 5.09 1 98.88 127 PHE B C 1
ATOM 4040 O O . PHE B 1 127 ? 7.719 -19.719 5.82 1 98.88 127 PHE B O 1
ATOM 4047 N N . ASP B 1 128 ? 9.016 -21.156 4.77 1 98.81 128 ASP B N 1
ATOM 4048 C CA . ASP B 1 128 ? 10.281 -20.469 5.031 1 98.81 128 ASP B CA 1
ATOM 4049 C C . ASP B 1 128 ? 11.125 -20.391 3.764 1 98.81 128 ASP B C 1
ATOM 4051 O O . ASP B 1 128 ? 11.5 -21.406 3.186 1 98.81 128 ASP B O 1
ATOM 4055 N N . ALA B 1 129 ? 11.461 -19.219 3.326 1 98.38 129 ALA B N 1
ATOM 4056 C CA . ALA B 1 129 ? 12.086 -18.953 2.031 1 98.38 129 ALA B CA 1
ATOM 4057 C C . ALA B 1 129 ? 13.5 -19.5 1.977 1 98.38 129 ALA B C 1
ATOM 4059 O O . ALA B 1 129 ? 14.273 -19.359 2.928 1 98.38 129 ALA B O 1
ATOM 4060 N N . ALA B 1 130 ? 13.844 -20.109 0.899 1 98.06 130 ALA B N 1
ATOM 4061 C CA . ALA B 1 130 ? 15.195 -20.609 0.646 1 98.06 130 ALA B CA 1
ATOM 4062 C C . ALA B 1 130 ? 16.016 -19.594 -0.121 1 98.06 130 ALA B C 1
ATOM 4064 O O . ALA B 1 130 ? 17.25 -19.609 -0.056 1 98.06 130 ALA B O 1
ATOM 4065 N N . VAL B 1 131 ? 15.43 -18.781 -0.883 1 97.88 131 VAL B N 1
ATOM 4066 C CA . VAL B 1 131 ? 16.062 -17.719 -1.658 1 97.88 131 VAL B CA 1
ATOM 4067 C C . VAL B 1 131 ? 15.289 -16.422 -1.501 1 97.88 131 VAL B C 1
ATOM 4069 O O . VAL B 1 131 ? 14.117 -16.438 -1.116 1 97.88 131 VAL B O 1
ATOM 4072 N N . PRO B 1 132 ? 15.906 -15.266 -1.785 1 96.06 132 PRO B N 1
ATOM 4073 C CA . PRO B 1 132 ? 15.172 -14 -1.707 1 96.06 132 PRO B CA 1
ATOM 4074 C C . PRO B 1 132 ? 14.016 -13.922 -2.701 1 96.06 132 PRO B C 1
ATOM 4076 O O . PRO B 1 132 ? 14.109 -14.461 -3.807 1 96.06 132 PRO B O 1
ATOM 4079 N N . ALA B 1 133 ? 12.891 -13.328 -2.23 1 96.5 133 ALA B N 1
ATOM 4080 C CA . ALA B 1 133 ? 11.828 -13.008 -3.178 1 96.5 133 ALA B CA 1
ATOM 4081 C C . ALA B 1 133 ? 12.367 -12.203 -4.355 1 96.5 133 ALA B C 1
ATOM 4083 O O . ALA B 1 133 ? 13.141 -11.258 -4.172 1 96.5 133 ALA B O 1
ATOM 4084 N N . THR B 1 134 ? 11.984 -12.539 -5.547 1 95.31 134 THR B N 1
ATOM 4085 C CA . THR B 1 134 ? 12.531 -11.93 -6.754 1 95.31 134 THR B CA 1
ATOM 4086 C C . THR B 1 134 ? 11.406 -11.438 -7.664 1 95.31 134 THR B C 1
ATOM 4088 O O . THR B 1 134 ? 10.516 -12.203 -8.039 1 95.31 134 THR B O 1
ATOM 4091 N N . LEU B 1 135 ? 11.484 -10.102 -7.945 1 95.19 135 LEU B N 1
ATOM 4092 C CA . LEU B 1 135 ? 10.5 -9.5 -8.836 1 95.19 135 LEU B CA 1
ATOM 4093 C C . LEU B 1 135 ? 10.672 -10.008 -10.266 1 95.19 135 LEU B C 1
ATOM 4095 O O . LEU B 1 135 ? 11.789 -10.062 -10.773 1 95.19 135 LEU B O 1
ATOM 4099 N N . GLU B 1 136 ? 9.586 -10.406 -10.875 1 94.25 136 GLU B N 1
ATOM 4100 C CA . GLU B 1 136 ? 9.57 -10.852 -12.266 1 94.25 136 GLU B CA 1
ATOM 4101 C C . GLU B 1 136 ? 9.258 -9.703 -13.219 1 94.25 136 GLU B C 1
ATOM 4103 O O . GLU B 1 136 ? 8.844 -8.625 -12.781 1 94.25 136 GLU B O 1
ATOM 4108 N N . PRO B 1 137 ? 9.484 -9.984 -14.531 1 91.25 137 PRO B N 1
ATOM 4109 C CA . PRO B 1 137 ? 9.141 -8.922 -15.484 1 91.25 137 PRO B CA 1
ATOM 4110 C C . PRO B 1 137 ? 7.648 -8.594 -15.492 1 91.25 137 PRO B C 1
ATOM 4112 O O . PRO B 1 137 ? 6.816 -9.492 -15.312 1 91.25 137 PRO B O 1
ATOM 4115 N N . ARG B 1 138 ? 7.375 -7.324 -15.695 1 91.38 138 ARG B N 1
ATOM 4116 C CA . ARG B 1 138 ? 5.988 -6.879 -15.828 1 91.38 138 ARG B CA 1
ATOM 4117 C C . ARG B 1 138 ? 5.297 -7.574 -17 1 91.38 138 ARG B C 1
ATOM 4119 O O . ARG B 1 138 ? 5.887 -7.734 -18.062 1 91.38 138 ARG B O 1
ATOM 4126 N N . HIS B 1 139 ? 4.125 -7.977 -16.781 1 91.69 139 HIS B N 1
ATOM 4127 C CA . HIS B 1 139 ? 3.264 -8.547 -17.812 1 91.69 139 HIS B CA 1
ATOM 4128 C C . HIS B 1 139 ? 2.252 -7.52 -18.312 1 91.69 139 HIS B C 1
ATOM 4130 O O . HIS B 1 139 ? 1.354 -7.113 -17.562 1 91.69 139 HIS B O 1
ATOM 4136 N N . PHE B 1 140 ? 2.379 -7.109 -19.547 1 91.25 140 PHE B N 1
ATOM 4137 C CA . PHE B 1 140 ? 1.537 -6.043 -20.078 1 91.25 140 PHE B CA 1
ATOM 4138 C C . PHE B 1 140 ? 1.017 -6.398 -21.469 1 91.25 140 PHE B C 1
ATOM 4140 O O . PHE B 1 140 ? 1.784 -6.82 -22.328 1 91.25 140 PHE B O 1
ATOM 4147 N N . ARG B 1 141 ? -0.246 -6.281 -21.609 1 86.69 141 ARG B N 1
ATOM 4148 C CA . ARG B 1 141 ? -0.879 -6.492 -22.906 1 86.69 141 ARG B CA 1
ATOM 4149 C C . ARG B 1 141 ? -1.988 -5.477 -23.156 1 86.69 141 ARG B C 1
ATOM 4151 O O . ARG B 1 141 ? -2.752 -5.156 -22.234 1 86.69 141 ARG B O 1
ATOM 4158 N N . ARG B 1 142 ? -2.111 -4.957 -24.359 1 86.81 142 ARG B N 1
ATOM 4159 C CA . ARG B 1 142 ? -3.148 -4.027 -24.797 1 86.81 142 ARG B CA 1
ATOM 4160 C C . ARG B 1 142 ? -3.801 -4.508 -26.094 1 86.81 142 ARG B C 1
ATOM 4162 O O . ARG B 1 142 ? -3.117 -5.004 -26.984 1 86.81 142 ARG B O 1
ATOM 4169 N N . GLN B 1 143 ? -5.062 -4.395 -26.078 1 81.31 143 GLN B N 1
ATOM 4170 C CA . GLN B 1 143 ? -5.848 -4.688 -27.281 1 81.31 143 GLN B CA 1
ATOM 4171 C C . GLN B 1 143 ? -6.84 -3.568 -27.578 1 81.31 143 GLN B C 1
ATOM 4173 O O . GLN B 1 143 ? -7.648 -3.207 -26.719 1 81.31 143 GLN B O 1
ATOM 4178 N N . LEU B 1 144 ? -6.945 -3.039 -28.797 1 81.44 144 LEU B N 1
ATOM 4179 C CA . LEU B 1 144 ? -7.801 -1.924 -29.188 1 81.44 144 LEU B CA 1
ATOM 4180 C C . LEU B 1 144 ? -7.77 -0.824 -28.125 1 81.44 144 LEU B C 1
ATOM 4182 O O . LEU B 1 144 ? -8.82 -0.361 -27.672 1 81.44 144 LEU B O 1
ATOM 4186 N N . GLU B 1 145 ? -6.715 -0.592 -27.594 1 82.81 145 GLU B N 1
ATOM 4187 C CA . GLU B 1 145 ? -6.398 0.482 -26.656 1 82.81 145 GLU B CA 1
ATOM 4188 C C . GLU B 1 145 ? -6.867 0.137 -25.25 1 82.81 145 GLU B C 1
ATOM 4190 O O . GLU B 1 145 ? -6.664 0.917 -24.312 1 82.81 145 GLU B O 1
ATOM 4195 N N . ARG B 1 146 ? -7.406 -0.995 -25.109 1 85.5 146 ARG B N 1
ATOM 4196 C CA . ARG B 1 146 ? -7.758 -1.454 -23.766 1 85.5 146 ARG B CA 1
ATOM 4197 C C . ARG B 1 146 ? -6.645 -2.311 -23.172 1 85.5 146 ARG B C 1
ATOM 4199 O O . ARG B 1 146 ? -6.16 -3.242 -23.812 1 85.5 146 ARG B O 1
ATOM 4206 N N . VAL B 1 147 ? -6.293 -1.948 -21.953 1 88.12 147 VAL B N 1
ATOM 4207 C CA . VAL B 1 147 ? -5.34 -2.773 -21.219 1 88.12 147 VAL B CA 1
ATOM 4208 C C . VAL B 1 147 ? -6.043 -4.016 -20.672 1 88.12 147 VAL B C 1
ATOM 4210 O O . VAL B 1 147 ? -6.996 -3.908 -19.906 1 88.12 147 VAL B O 1
ATOM 4213 N N . THR B 1 148 ? -5.566 -5.203 -21.156 1 87.44 148 THR B N 1
ATOM 4214 C CA . THR B 1 148 ? -6.191 -6.453 -20.734 1 87.44 148 THR B CA 1
ATOM 4215 C C . THR B 1 148 ? -5.344 -7.156 -19.688 1 87.44 148 THR B C 1
ATOM 4217 O O . THR B 1 148 ? -5.848 -7.988 -18.922 1 87.44 148 THR B O 1
ATOM 4220 N N . PHE B 1 149 ? -4.027 -6.832 -19.719 1 91.94 149 PHE B N 1
ATOM 4221 C CA . PHE B 1 149 ? -3.098 -7.301 -18.703 1 91.94 149 PHE B CA 1
ATOM 4222 C C . PHE B 1 149 ? -2.129 -6.195 -18.297 1 91.94 149 PHE B C 1
ATOM 4224 O O . PHE B 1 149 ? -1.572 -5.508 -19.156 1 91.94 149 PHE B O 1
ATOM 4231 N N . ASP B 1 150 ? -1.988 -5.93 -17.078 1 95.19 150 ASP B N 1
ATOM 4232 C CA . ASP B 1 150 ? -0.971 -5.098 -16.438 1 95.19 150 ASP B CA 1
ATOM 4233 C C . ASP B 1 150 ? -0.683 -5.566 -15.016 1 95.19 150 ASP B C 1
ATOM 4235 O O . ASP B 1 150 ? -1.27 -5.055 -14.055 1 95.19 150 ASP B O 1
ATOM 4239 N N . THR B 1 151 ? 0.285 -6.547 -14.875 1 96.19 151 THR B N 1
ATOM 4240 C CA . THR B 1 151 ? 0.46 -7.207 -13.586 1 96.19 151 THR B CA 1
ATOM 4241 C C . THR B 1 151 ? 1.937 -7.266 -13.211 1 96.19 151 THR B C 1
ATOM 4243 O O . THR B 1 151 ? 2.807 -7.301 -14.078 1 96.19 151 THR B O 1
ATOM 4246 N N . SER B 1 152 ? 2.195 -7.156 -11.961 1 96.88 152 SER B N 1
ATOM 4247 C CA . SER B 1 152 ? 3.482 -7.457 -11.344 1 96.88 152 SER B CA 1
ATOM 4248 C C . SER B 1 152 ? 3.422 -8.75 -10.539 1 96.88 152 SER B C 1
ATOM 4250 O O . SER B 1 152 ? 2.355 -9.141 -10.062 1 96.88 152 SER B O 1
ATOM 4252 N N . ARG B 1 153 ? 4.586 -9.438 -10.445 1 97.31 153 ARG B N 1
ATOM 4253 C CA . ARG B 1 153 ? 4.656 -10.703 -9.719 1 97.31 153 ARG B CA 1
ATOM 4254 C C . ARG B 1 153 ? 6.043 -10.914 -9.117 1 97.31 153 ARG B C 1
ATOM 4256 O O . ARG B 1 153 ? 7.051 -10.562 -9.742 1 97.31 153 ARG B O 1
ATOM 4263 N N . PHE B 1 154 ? 6.121 -11.445 -7.91 1 97.69 154 PHE B N 1
ATOM 4264 C CA . PHE B 1 154 ? 7.402 -11.961 -7.438 1 97.69 154 PHE B CA 1
ATOM 4265 C C . PHE B 1 154 ? 7.305 -13.445 -7.121 1 97.69 154 PHE B C 1
ATOM 4267 O O . PHE B 1 154 ? 6.203 -13.992 -7.02 1 97.69 154 PHE B O 1
ATOM 4274 N N . VAL B 1 155 ? 8.461 -14.117 -7.031 1 98 155 VAL B N 1
ATOM 4275 C CA . VAL B 1 155 ? 8.516 -15.562 -6.836 1 98 155 VAL B CA 1
ATOM 4276 C C . VAL B 1 155 ? 9.555 -15.898 -5.77 1 98 155 VAL B C 1
ATOM 4278 O O . VAL B 1 155 ? 10.516 -15.148 -5.574 1 98 155 VAL B O 1
ATOM 4281 N N . GLN B 1 156 ? 9.289 -17.016 -5.074 1 98.19 156 GLN B N 1
ATOM 4282 C CA . GLN B 1 156 ? 10.195 -17.484 -4.035 1 98.19 156 GLN B CA 1
ATOM 4283 C C . GLN B 1 156 ? 10.047 -18.984 -3.809 1 98.19 156 GLN B C 1
ATOM 4285 O O . GLN B 1 156 ? 8.922 -19.5 -3.783 1 98.19 156 GLN B O 1
ATOM 4290 N N . THR B 1 157 ? 11.203 -19.703 -3.727 1 98.75 157 THR B N 1
ATOM 4291 C CA . THR B 1 157 ? 11.148 -21.094 -3.299 1 98.75 157 THR B CA 1
ATOM 4292 C C . THR B 1 157 ? 11.461 -21.219 -1.811 1 98.75 157 THR B C 1
ATOM 4294 O O . THR B 1 157 ? 12.047 -20.312 -1.219 1 98.75 157 THR B O 1
ATOM 4297 N N . GLY B 1 158 ? 11.023 -22.328 -1.237 1 98.75 158 GLY B N 1
ATOM 4298 C CA . GLY B 1 158 ? 11.289 -22.531 0.177 1 98.75 158 GLY B CA 1
ATOM 4299 C C . GLY B 1 158 ? 10.906 -23.922 0.664 1 98.75 158 GLY B C 1
ATOM 4300 O O . GLY B 1 158 ? 10.805 -24.859 -0.131 1 98.75 158 GLY B O 1
ATOM 4301 N N . THR B 1 159 ? 10.859 -24 1.991 1 98.75 159 THR B N 1
ATOM 4302 C CA . THR B 1 159 ? 10.5 -25.25 2.664 1 98.75 159 THR B CA 1
ATOM 4303 C C . THR B 1 159 ? 9.297 -25.047 3.572 1 98.75 159 THR B C 1
ATOM 4305 O O . THR B 1 159 ? 8.875 -23.906 3.811 1 98.75 159 THR B O 1
ATOM 4308 N N . TRP B 1 160 ? 8.742 -26.188 4 1 98.81 160 TRP B N 1
ATOM 4309 C CA . TRP B 1 160 ? 7.508 -26.125 4.777 1 98.81 160 TRP B CA 1
ATOM 4310 C C . TRP B 1 160 ? 7.672 -26.828 6.121 1 98.81 160 TRP B C 1
ATOM 4312 O O . TRP B 1 160 ? 8.414 -27.812 6.227 1 98.81 160 TRP B O 1
ATOM 4322 N N . THR B 1 161 ? 7.004 -26.266 7.137 1 98.88 161 THR B N 1
ATOM 4323 C CA . THR B 1 161 ? 6.84 -26.906 8.438 1 98.88 161 THR B CA 1
ATOM 4324 C C . THR B 1 161 ? 5.379 -26.859 8.883 1 98.88 161 THR B C 1
ATOM 4326 O O . THR B 1 161 ? 4.672 -25.891 8.617 1 98.88 161 THR B O 1
ATOM 4329 N N . GLY B 1 162 ? 4.91 -27.922 9.539 1 98.81 162 GLY B N 1
ATOM 4330 C CA . GLY B 1 162 ? 3.568 -27.906 10.102 1 98.81 162 GLY B CA 1
ATOM 4331 C C . GLY B 1 162 ? 2.857 -29.234 9.984 1 98.81 162 GLY B C 1
ATOM 4332 O O . GLY B 1 162 ? 3.453 -30.297 10.234 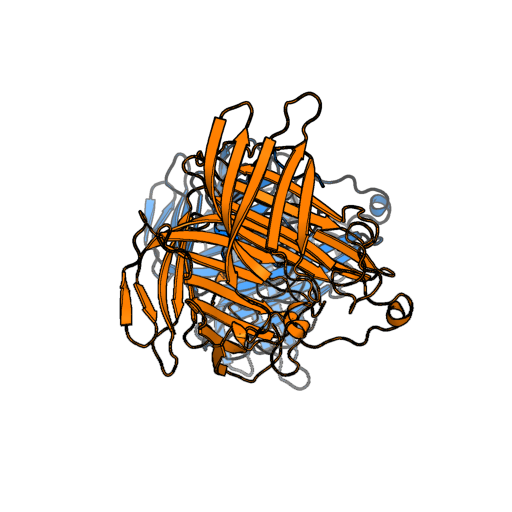1 98.81 162 GLY B O 1
ATOM 4333 N N . GLU B 1 163 ? 1.566 -29.125 9.695 1 98.69 163 GLU B N 1
ATOM 4334 C CA . GLU B 1 163 ? 0.75 -30.328 9.602 1 98.69 163 GLU B CA 1
ATOM 4335 C C . GLU B 1 163 ? -0.251 -30.219 8.453 1 98.69 163 GLU B C 1
ATOM 4337 O O . GLU B 1 163 ? -0.87 -29.172 8.25 1 98.69 163 GLU B O 1
ATOM 4342 N N . LEU B 1 164 ? -0.385 -31.297 7.734 1 98.62 164 LEU B N 1
ATOM 4343 C CA . LEU B 1 164 ? -1.367 -31.5 6.676 1 98.62 164 LEU B CA 1
ATOM 4344 C C . LEU B 1 164 ? -2.271 -32.688 6.984 1 98.62 164 LEU B C 1
ATOM 4346 O O . LEU B 1 164 ? -1.787 -33.781 7.25 1 98.62 164 LEU B O 1
ATOM 4350 N N . THR B 1 165 ? -3.586 -32.438 7.043 1 98.25 165 THR B N 1
ATOM 4351 C CA . THR B 1 165 ? -4.523 -33.531 7.32 1 98.25 165 THR B CA 1
ATOM 4352 C C . THR B 1 165 ? -5.367 -33.844 6.086 1 98.25 165 THR B C 1
ATOM 4354 O O . THR B 1 165 ? -6.012 -32.938 5.527 1 98.25 165 THR B O 1
ATOM 4357 N N . ILE B 1 166 ? -5.324 -35.094 5.652 1 97.19 166 ILE B N 1
ATOM 4358 C CA . ILE B 1 166 ? -6.09 -35.594 4.516 1 97.19 166 ILE B CA 1
ATOM 4359 C C . ILE B 1 166 ? -7.008 -36.719 4.961 1 97.19 166 ILE B C 1
ATOM 4361 O O . ILE B 1 166 ? -6.539 -37.75 5.473 1 97.19 166 ILE B O 1
ATOM 4365 N N . ASP B 1 167 ? -8.266 -36.625 4.793 1 95.12 167 ASP B N 1
ATOM 4366 C CA . ASP B 1 167 ? -9.234 -37.625 5.203 1 95.12 167 ASP B CA 1
ATOM 4367 C C . ASP B 1 167 ? -9.086 -37.969 6.688 1 95.12 167 ASP B C 1
ATOM 4369 O O . ASP B 1 167 ? -9.039 -39.156 7.062 1 95.12 167 ASP B O 1
ATOM 4373 N N . GLY B 1 168 ? -8.883 -36.938 7.379 1 94.38 168 GLY B N 1
ATOM 4374 C CA . GLY B 1 168 ? -8.797 -37.094 8.82 1 94.38 168 GLY B CA 1
ATOM 4375 C C . GLY B 1 168 ? -7.457 -37.656 9.281 1 94.38 168 GLY B C 1
ATOM 4376 O O . GLY B 1 168 ? -7.215 -37.781 10.484 1 94.38 168 GLY B O 1
ATOM 4377 N N . ALA B 1 169 ? -6.578 -37.938 8.398 1 96 169 ALA B N 1
ATOM 4378 C CA . ALA B 1 169 ? -5.27 -38.5 8.742 1 96 169 ALA B CA 1
ATOM 4379 C C . ALA B 1 169 ? -4.195 -37.406 8.703 1 96 169 ALA B C 1
ATOM 4381 O O . ALA B 1 169 ? -3.859 -36.906 7.633 1 96 169 ALA B O 1
ATOM 4382 N N . PRO B 1 170 ? -3.576 -37.156 9.805 1 96.62 170 PRO B N 1
ATOM 4383 C CA . PRO B 1 170 ? -2.559 -36.094 9.836 1 96.62 170 PRO B CA 1
ATOM 4384 C C . PRO B 1 170 ? -1.211 -36.562 9.289 1 96.62 170 PRO B C 1
ATOM 4386 O O . PRO B 1 170 ? -0.843 -37.719 9.453 1 96.62 170 PRO B O 1
ATOM 4389 N N . ARG B 1 171 ? -0.531 -35.656 8.656 1 96.31 171 ARG B N 1
ATOM 4390 C CA . ARG B 1 171 ? 0.846 -35.812 8.203 1 96.31 171 ARG B CA 1
ATOM 4391 C C . ARG B 1 171 ? 1.725 -34.688 8.719 1 96.31 171 ARG B C 1
ATOM 4393 O O . ARG B 1 171 ? 1.37 -33.5 8.586 1 96.31 171 ARG B O 1
ATOM 4400 N N . THR B 1 172 ? 2.889 -35.125 9.305 1 98 172 THR B N 1
ATOM 4401 C CA . THR B 1 172 ? 3.854 -34.125 9.75 1 98 172 THR B CA 1
ATOM 4402 C C . THR B 1 172 ? 4.652 -33.594 8.57 1 98 172 THR B C 1
ATOM 4404 O O . THR B 1 172 ? 5.152 -34.344 7.746 1 98 172 THR B O 1
ATOM 4407 N N . VAL B 1 173 ? 4.73 -32.281 8.445 1 98.44 173 VAL B N 1
ATOM 4408 C CA . VAL B 1 173 ? 5.484 -31.594 7.414 1 98.44 173 VAL B CA 1
ATOM 4409 C C . VAL B 1 173 ? 6.754 -30.984 8.016 1 98.44 173 VAL B C 1
ATOM 4411 O O . VAL B 1 173 ? 6.688 -30.188 8.953 1 98.44 173 VAL B O 1
ATOM 4414 N N . THR B 1 174 ? 7.922 -31.422 7.516 1 98.31 174 THR B N 1
ATOM 4415 C CA . THR B 1 174 ? 9.195 -30.969 8.055 1 98.31 174 THR B CA 1
ATOM 4416 C C . THR B 1 174 ? 10.055 -30.344 6.957 1 98.31 174 THR B C 1
ATOM 4418 O O . THR B 1 174 ? 9.961 -30.734 5.793 1 98.31 174 THR B O 1
ATOM 4421 N N . PRO B 1 175 ? 10.875 -29.406 7.309 1 97.44 175 PRO B N 1
ATOM 4422 C CA . PRO B 1 175 ? 11.578 -28.609 6.297 1 97.44 175 PRO B CA 1
ATOM 4423 C C . PRO B 1 175 ? 12.648 -29.406 5.559 1 97.44 175 PRO B C 1
ATOM 4425 O O . PRO B 1 175 ? 13.109 -29 4.492 1 97.44 175 PRO B O 1
ATOM 4428 N N . ASP B 1 176 ? 13.055 -30.531 6.016 1 95.81 176 ASP B N 1
ATOM 4429 C CA . ASP B 1 176 ? 14.07 -31.344 5.352 1 95.81 176 ASP B CA 1
ATOM 4430 C C . ASP B 1 176 ? 13.461 -32.188 4.223 1 95.81 176 ASP B C 1
ATOM 4432 O O . ASP B 1 176 ? 14.18 -32.656 3.35 1 95.81 176 ASP B O 1
ATOM 4436 N N . SER B 1 177 ? 12.109 -32.25 4.266 1 95.44 177 SER B N 1
ATOM 4437 C CA . SER B 1 177 ? 11.555 -33.188 3.283 1 95.44 177 SER B CA 1
ATOM 4438 C C . SER B 1 177 ? 10.414 -32.531 2.504 1 95.44 177 SER B C 1
ATOM 4440 O O . SER B 1 177 ? 9.883 -33.125 1.565 1 95.44 177 SER B O 1
ATOM 4442 N N . TRP B 1 178 ? 9.953 -31.406 2.865 1 98.44 178 TRP B N 1
ATOM 4443 C CA . TRP B 1 178 ? 8.859 -30.75 2.172 1 98.44 178 TRP B CA 1
ATOM 4444 C C . TRP B 1 178 ? 9.312 -29.422 1.576 1 98.44 178 TRP B C 1
ATOM 4446 O O . TRP B 1 178 ? 9.914 -28.594 2.268 1 98.44 178 TRP B O 1
ATOM 4456 N N . ARG B 1 179 ? 9.008 -29.266 0.296 1 98.44 179 ARG B N 1
ATOM 4457 C CA . ARG B 1 179 ? 9.391 -28.094 -0.471 1 98.44 179 ARG B CA 1
ATOM 4458 C C . ARG B 1 179 ? 8.18 -27.438 -1.127 1 98.44 179 ARG B C 1
ATOM 4460 O O . ARG B 1 179 ? 7.066 -27.953 -1.042 1 98.44 179 ARG B O 1
ATOM 4467 N N . GLY B 1 180 ? 8.375 -26.297 -1.706 1 98.69 180 GLY B N 1
ATOM 4468 C CA . GLY B 1 180 ? 7.387 -25.594 -2.516 1 98.69 180 GLY B CA 1
ATOM 4469 C C . GLY B 1 180 ? 7.805 -24.188 -2.893 1 98.69 180 GLY B C 1
ATOM 4470 O O . GLY B 1 180 ? 8.891 -23.734 -2.529 1 98.69 180 GLY B O 1
ATOM 4471 N N . ASN B 1 181 ? 7.008 -23.562 -3.729 1 98.81 181 ASN B N 1
ATOM 4472 C CA . ASN B 1 181 ? 7.219 -22.156 -4.043 1 98.81 181 ASN B CA 1
ATOM 4473 C C . ASN B 1 181 ? 5.973 -21.328 -3.75 1 98.81 181 ASN B C 1
ATOM 4475 O O . ASN B 1 181 ? 4.891 -21.875 -3.551 1 98.81 181 ASN B O 1
ATOM 4479 N N . ARG B 1 182 ? 6.191 -20.094 -3.633 1 98.81 182 ARG B N 1
ATOM 4480 C CA . ARG B 1 182 ? 5.105 -19.125 -3.566 1 98.81 182 ARG B CA 1
ATOM 4481 C C . ARG B 1 182 ? 5.32 -18 -4.57 1 98.81 182 ARG B C 1
ATOM 4483 O O . ARG B 1 182 ? 6.445 -17.766 -5.023 1 98.81 182 ARG B O 1
ATOM 4490 N N . ASP B 1 183 ? 4.25 -17.422 -4.93 1 98.25 183 ASP B N 1
ATOM 4491 C CA . ASP B 1 183 ? 4.324 -16.156 -5.652 1 98.25 183 ASP B CA 1
ATOM 4492 C C . ASP B 1 183 ? 3.178 -15.234 -5.258 1 98.25 183 ASP B C 1
ATOM 4494 O O . ASP B 1 183 ? 2.234 -15.656 -4.59 1 98.25 183 ASP B O 1
ATOM 4498 N N . ARG B 1 184 ? 3.355 -13.984 -5.457 1 98.19 184 ARG B N 1
ATOM 4499 C CA . ARG B 1 184 ? 2.35 -12.93 -5.383 1 98.19 184 ARG B CA 1
ATOM 4500 C C . ARG B 1 184 ? 2.217 -12.203 -6.719 1 98.19 184 ARG B C 1
ATOM 4502 O O . ARG B 1 184 ? 3.221 -11.852 -7.344 1 98.19 184 ARG B O 1
ATOM 4509 N N . SER B 1 185 ? 0.998 -12.047 -7.105 1 98.06 185 SER B N 1
ATOM 4510 C CA . SER B 1 185 ? 0.764 -11.227 -8.289 1 98.06 185 SER B CA 1
ATOM 4511 C C . SER B 1 185 ? -0.356 -10.219 -8.055 1 98.06 185 SER B C 1
ATOM 4513 O O . SER B 1 185 ? -1.312 -10.5 -7.328 1 98.06 185 SER B O 1
ATOM 4515 N N . TRP B 1 186 ? -0.214 -9.031 -8.602 1 98.5 186 TRP B N 1
ATOM 4516 C CA . TRP B 1 186 ? -1.204 -7.969 -8.422 1 98.5 186 TRP B CA 1
ATOM 4517 C C . TRP B 1 186 ? -1.26 -7.066 -9.648 1 98.5 186 TRP B C 1
ATOM 4519 O O . TRP B 1 186 ? -0.33 -7.051 -10.461 1 98.5 186 TRP B O 1
ATOM 4529 N N . GLY B 1 187 ? -2.33 -6.34 -9.812 1 98.19 187 GLY B N 1
ATOM 4530 C CA . GLY B 1 187 ? -2.58 -5.477 -10.961 1 98.19 187 GLY B CA 1
ATOM 4531 C C . GLY B 1 187 ? -3.9 -5.762 -11.648 1 98.19 187 GLY B C 1
ATOM 4532 O O . GLY B 1 187 ? -4.926 -5.941 -10.984 1 98.19 187 GLY B O 1
ATOM 4533 N N . VAL B 1 188 ? -3.891 -5.695 -12.969 1 97.12 188 VAL B N 1
ATOM 4534 C CA . VAL B 1 188 ? -5.109 -5.879 -13.75 1 97.12 188 VAL B CA 1
ATOM 4535 C C . VAL B 1 188 ? -4.988 -7.137 -14.609 1 97.12 188 VAL B C 1
ATOM 4537 O O . VAL B 1 188 ? -4.012 -7.305 -15.344 1 97.12 188 VAL B O 1
ATOM 4540 N N . ARG B 1 189 ? -5.887 -8.031 -14.492 1 95.06 189 ARG B N 1
ATOM 4541 C CA . ARG B 1 189 ? -6.121 -9.18 -15.367 1 95.06 189 ARG B CA 1
ATOM 4542 C C . ARG B 1 189 ? -7.57 -9.648 -15.289 1 95.06 189 ARG B C 1
ATOM 4544 O O . ARG B 1 189 ? -8.289 -9.305 -14.344 1 95.06 189 ARG B O 1
ATOM 4551 N N . PRO B 1 190 ? -8.07 -10.43 -16.219 1 89.25 190 PRO B N 1
ATOM 4552 C CA . PRO B 1 190 ? -9.477 -10.828 -16.172 1 89.25 190 PRO B CA 1
ATOM 4553 C C . PRO B 1 190 ? -9.828 -11.609 -14.906 1 89.25 190 PRO B C 1
ATOM 4555 O O . PRO B 1 190 ? -9.18 -12.617 -14.602 1 89.25 190 PRO B O 1
ATOM 4558 N N . VAL B 1 191 ? -10.82 -11.141 -14.195 1 91.81 191 VAL B N 1
ATOM 4559 C CA . VAL B 1 191 ? -11.32 -11.797 -12.992 1 91.81 191 VAL B CA 1
ATOM 4560 C C . VAL B 1 191 ? -12.844 -11.688 -12.945 1 91.81 191 VAL B C 1
ATOM 4562 O O . VAL B 1 191 ? -13.43 -10.844 -13.617 1 91.81 191 VAL B O 1
ATOM 4565 N N . GLY B 1 192 ? -13.453 -12.508 -12.156 1 89.44 192 GLY B N 1
ATOM 4566 C CA . GLY B 1 192 ? -14.898 -12.461 -12.016 1 89.44 192 GLY B CA 1
ATOM 4567 C C . GLY B 1 192 ? -15.633 -12.977 -13.234 1 89.44 192 GLY B C 1
ATOM 4568 O O . GLY B 1 192 ? -15.164 -13.906 -13.898 1 89.44 192 GLY B O 1
ATOM 4569 N N . GLU B 1 193 ? -16.797 -12.445 -13.398 1 86.62 193 GLU B N 1
ATOM 4570 C CA . GLU B 1 193 ? -17.641 -12.836 -14.516 1 86.62 193 GLU B CA 1
ATOM 4571 C C . GLU B 1 193 ? -17.125 -12.242 -15.828 1 86.62 193 GLU B C 1
ATOM 4573 O O . GLU B 1 193 ? -16.469 -11.195 -15.828 1 86.62 193 GLU B O 1
ATOM 4578 N N . SER B 1 194 ? -17.422 -12.969 -16.859 1 83.75 194 SER B N 1
ATOM 4579 C CA . SER B 1 194 ? -17.031 -12.469 -18.172 1 83.75 194 SER B CA 1
ATOM 4580 C C . SER B 1 194 ? -17.703 -11.133 -18.469 1 83.75 194 SER B C 1
ATOM 4582 O O . SER B 1 194 ? -18.875 -10.938 -18.156 1 83.75 194 SER B O 1
ATOM 4584 N N . GLU B 1 195 ? -16.906 -10.195 -19.078 1 85.25 195 GLU B N 1
ATOM 4585 C CA . GLU B 1 195 ? -17.438 -8.922 -19.547 1 85.25 195 GLU B CA 1
ATOM 4586 C C . GLU B 1 195 ? -17.844 -9.008 -21.016 1 85.25 195 GLU B C 1
ATOM 4588 O O . GLU B 1 195 ? -17.297 -9.797 -21.781 1 85.25 195 GLU B O 1
ATOM 4593 N N . PRO B 1 196 ? -18.875 -8.172 -21.391 1 84 196 PRO B N 1
ATOM 4594 C CA . PRO B 1 196 ? -19.156 -8.109 -22.828 1 84 196 PRO B CA 1
ATOM 4595 C C . PRO B 1 196 ? -17.938 -7.707 -23.656 1 84 196 PRO B C 1
ATOM 4597 O O . PRO B 1 196 ? -17.234 -6.758 -23.312 1 84 196 PRO B O 1
ATOM 4600 N N . PRO B 1 197 ? -17.609 -8.422 -24.656 1 80.5 197 PRO B N 1
ATOM 4601 C CA . PRO B 1 197 ? -16.344 -8.234 -25.359 1 80.5 197 PRO B CA 1
ATOM 4602 C C . PRO B 1 197 ? -16.312 -6.957 -26.203 1 80.5 197 PRO B C 1
ATOM 4604 O O . PRO B 1 197 ? -15.242 -6.445 -26.531 1 80.5 197 PRO B O 1
ATOM 4607 N N . GLY B 1 198 ? -17.469 -6.383 -26.578 1 79.5 198 GLY B N 1
ATOM 4608 C CA . GLY B 1 198 ? -17.484 -5.258 -27.484 1 79.5 198 GLY B CA 1
ATOM 4609 C C . GLY B 1 198 ? -16.875 -5.574 -28.844 1 79.5 198 GLY B C 1
ATOM 4610 O O . GLY B 1 198 ? -17.109 -6.641 -29.406 1 79.5 198 GLY B O 1
ATOM 4611 N N . ARG B 1 199 ? -16.109 -4.527 -29.484 1 78.44 199 ARG B N 1
ATOM 4612 C CA . ARG B 1 199 ? -15.516 -4.66 -30.812 1 78.44 199 ARG B CA 1
ATOM 4613 C C . ARG B 1 199 ? -14.438 -5.738 -30.844 1 78.44 199 ARG B C 1
ATOM 4615 O O . ARG B 1 199 ? -14.125 -6.293 -31.891 1 78.44 199 ARG B O 1
ATOM 4622 N N . ARG B 1 200 ? -13.859 -6.062 -29.75 1 74.69 200 ARG B N 1
ATOM 4623 C CA . ARG B 1 200 ? -12.828 -7.098 -29.688 1 74.69 200 ARG B CA 1
ATOM 4624 C C . ARG B 1 200 ? -13.391 -8.461 -30.078 1 74.69 200 ARG B C 1
ATOM 4626 O O . ARG B 1 200 ? -12.633 -9.375 -30.406 1 74.69 200 ARG B O 1
ATOM 4633 N N . ALA B 1 201 ? -14.711 -8.469 -29.922 1 71.81 201 ALA B N 1
ATOM 4634 C CA . ALA B 1 201 ? -15.375 -9.711 -30.312 1 71.81 201 ALA B CA 1
ATOM 4635 C C . ALA B 1 201 ? -15.047 -10.078 -31.766 1 71.81 201 ALA B C 1
ATOM 4637 O O . ALA B 1 201 ? -15.047 -11.25 -32.125 1 71.81 201 ALA B O 1
ATOM 4638 N N . VAL B 1 202 ? -14.625 -9.07 -32.531 1 69.25 202 VAL B N 1
ATOM 4639 C CA . VAL B 1 202 ? -14.375 -9.266 -33.969 1 69.25 202 VAL B CA 1
ATOM 4640 C C . VAL B 1 202 ? -13.008 -9.906 -34.156 1 69.25 202 VAL B C 1
ATOM 4642 O O . VAL B 1 202 ? -12.844 -10.773 -35.031 1 69.25 202 VAL B O 1
ATOM 4645 N N . ASP B 1 203 ? -12.047 -9.5 -33.406 1 69.56 203 ASP B N 1
ATOM 4646 C CA . ASP B 1 203 ? -10.672 -9.969 -33.562 1 69.56 203 ASP B CA 1
ATOM 4647 C C . ASP B 1 203 ? -10.484 -11.352 -32.969 1 69.56 203 ASP B C 1
ATOM 4649 O O . ASP B 1 203 ? -9.484 -12.023 -33.219 1 69.56 203 ASP B O 1
ATOM 4653 N N . GLY B 1 204 ? -11.523 -11.766 -32.375 1 69.56 204 GLY B N 1
ATOM 4654 C CA . GLY B 1 204 ? -11.484 -13.07 -31.75 1 69.56 204 GLY B CA 1
ATOM 4655 C C . GLY B 1 204 ? -10.695 -13.078 -30.453 1 69.56 204 GLY B C 1
ATOM 4656 O O . GLY B 1 204 ? -10.133 -12.055 -30.062 1 69.56 204 GLY B O 1
ATOM 4657 N N . ILE B 1 205 ? -10.734 -14.297 -29.781 1 73 205 ILE B N 1
ATOM 4658 C CA . ILE B 1 205 ? -10.055 -14.492 -28.516 1 73 205 ILE B CA 1
ATOM 4659 C C . ILE B 1 205 ? -8.562 -14.742 -28.75 1 73 205 ILE B C 1
ATOM 4661 O O . ILE B 1 205 ? -8.203 -15.516 -29.656 1 73 205 ILE B O 1
ATOM 4665 N N . GLN B 1 206 ? -7.789 -14.055 -28.094 1 80.38 206 GLN B N 1
ATOM 4666 C CA . GLN B 1 206 ? -6.344 -14.242 -28.188 1 80.38 206 GLN B CA 1
ATOM 4667 C C . GLN B 1 206 ? -5.91 -15.555 -27.547 1 80.38 206 GLN B C 1
ATOM 4669 O O . GLN B 1 206 ? -6.492 -15.992 -26.562 1 80.38 206 GLN B O 1
ATOM 4674 N N . ASN B 1 207 ? -4.934 -16.172 -28.25 1 89.5 207 ASN B N 1
ATOM 4675 C CA . ASN B 1 207 ? -4.402 -17.391 -27.656 1 89.5 207 ASN B CA 1
ATOM 4676 C C . ASN B 1 207 ? -3.713 -17.125 -26.328 1 89.5 207 ASN B C 1
ATOM 4678 O O . ASN B 1 207 ? -3.518 -15.969 -25.938 1 89.5 207 ASN B O 1
ATOM 4682 N N . PHE B 1 208 ? -3.447 -18.188 -25.578 1 92.38 208 PHE B N 1
ATOM 4683 C CA . PHE B 1 208 ? -2.674 -18.141 -24.344 1 92.38 208 PHE B CA 1
ATOM 4684 C C . PHE B 1 208 ? -1.72 -19.328 -24.266 1 92.38 208 PHE B C 1
ATOM 4686 O O . PHE B 1 208 ? -2.084 -20.391 -23.75 1 92.38 208 PHE B O 1
ATOM 4693 N N . PHE B 1 209 ? -0.56 -19.125 -24.797 1 95.94 209 PHE B N 1
ATOM 4694 C CA . PHE B 1 209 ? 0.516 -20.094 -24.641 1 95.94 209 PHE B CA 1
ATOM 4695 C C . PHE B 1 209 ? 1.46 -19.672 -23.516 1 95.94 209 PHE B C 1
ATOM 4697 O O . PHE B 1 209 ? 2.119 -18.641 -23.609 1 95.94 209 PHE B O 1
ATOM 4704 N N . TRP B 1 210 ? 1.629 -20.547 -22.516 1 96.94 210 TRP B N 1
ATOM 4705 C CA . TRP B 1 210 ? 2.205 -20.109 -21.25 1 96.94 210 TRP B CA 1
ATOM 4706 C C . TRP B 1 210 ? 3.043 -21.219 -20.609 1 96.94 210 TRP B C 1
ATOM 4708 O O . TRP B 1 210 ? 2.609 -22.359 -20.547 1 96.94 210 TRP B O 1
ATOM 4718 N N . ILE B 1 211 ? 4.281 -20.844 -20.234 1 98.31 211 ILE B N 1
ATOM 4719 C CA . ILE B 1 211 ? 5.117 -21.703 -19.406 1 98.31 211 ILE B CA 1
ATOM 4720 C C . ILE B 1 211 ? 5.629 -20.906 -18.203 1 98.31 211 ILE B C 1
ATOM 4722 O O . ILE B 1 211 ? 6.215 -19.844 -18.359 1 98.31 211 ILE B O 1
ATOM 4726 N N . TYR B 1 212 ? 5.375 -21.328 -17.094 1 98.69 212 TYR B N 1
ATOM 4727 C CA . TYR B 1 212 ? 5.898 -20.812 -15.836 1 98.69 212 TYR B CA 1
ATOM 4728 C C . TYR B 1 212 ? 6.516 -21.938 -15 1 98.69 212 TYR B C 1
ATOM 4730 O O . TYR B 1 212 ? 5.812 -22.844 -14.562 1 98.69 212 TYR B O 1
ATOM 4738 N N . SER B 1 213 ? 7.785 -21.859 -14.805 1 98.81 213 SER B N 1
ATOM 4739 C CA . SER B 1 213 ? 8.469 -22.938 -14.086 1 98.81 213 SER B CA 1
ATOM 4740 C C . SER B 1 213 ? 9.344 -22.375 -12.969 1 98.81 213 SER B C 1
ATOM 4742 O O . SER B 1 213 ? 10.109 -21.438 -13.18 1 98.81 213 SER B O 1
ATOM 4744 N N . VAL B 1 214 ? 9.18 -22.922 -11.812 1 98.88 214 VAL B N 1
ATOM 4745 C CA . VAL B 1 214 ? 9.953 -22.594 -10.617 1 98.88 214 VAL B CA 1
ATOM 4746 C C . VAL B 1 214 ? 10.656 -23.844 -10.109 1 98.88 214 VAL B C 1
ATOM 4748 O O . VAL B 1 214 ? 10.016 -24.766 -9.586 1 98.88 214 VAL B O 1
ATOM 4751 N N . MET B 1 215 ? 11.977 -23.859 -10.211 1 98.69 215 MET B N 1
ATOM 4752 C CA . MET B 1 215 ? 12.797 -25.031 -9.938 1 98.69 215 MET B CA 1
ATOM 4753 C C . MET B 1 215 ? 13.648 -24.812 -8.688 1 98.69 215 MET B C 1
ATOM 4755 O O . MET B 1 215 ? 14.414 -23.844 -8.609 1 98.69 215 MET B O 1
ATOM 4759 N N . GLN B 1 216 ? 13.508 -25.703 -7.773 1 98.44 216 GLN B N 1
ATOM 4760 C CA . GLN B 1 216 ? 14.32 -25.609 -6.566 1 98.44 216 GLN B CA 1
ATOM 4761 C C . GLN B 1 216 ? 15.398 -26.703 -6.543 1 98.44 216 GLN B C 1
ATOM 4763 O O . GLN B 1 216 ? 15.086 -27.891 -6.578 1 98.44 216 GLN B O 1
ATOM 4768 N N . PHE B 1 217 ? 16.625 -26.281 -6.555 1 97.19 217 PHE B N 1
ATOM 4769 C CA . PHE B 1 217 ? 17.797 -27.141 -6.371 1 97.19 217 PHE B CA 1
ATOM 4770 C C . PHE B 1 217 ? 18.391 -26.953 -4.98 1 97.19 217 PHE B C 1
ATOM 4772 O O . PHE B 1 217 ? 17.844 -26.219 -4.16 1 97.19 217 PHE B O 1
ATOM 4779 N N . ASP B 1 218 ? 19.469 -27.672 -4.699 1 94.94 218 ASP B N 1
ATOM 4780 C CA . ASP B 1 218 ? 20.031 -27.625 -3.354 1 94.94 218 ASP B CA 1
ATOM 4781 C C . ASP B 1 218 ? 20.641 -26.25 -3.064 1 94.94 218 ASP B C 1
ATOM 4783 O O . ASP B 1 218 ? 20.531 -25.75 -1.948 1 94.94 218 ASP B O 1
ATOM 4787 N N . ASP B 1 219 ? 21.203 -25.609 -4.102 1 95.56 219 ASP B N 1
ATOM 4788 C CA . ASP B 1 219 ? 22.031 -24.438 -3.832 1 95.56 219 ASP B CA 1
ATOM 4789 C C . ASP B 1 219 ? 21.391 -23.156 -4.395 1 95.56 219 ASP B C 1
ATOM 4791 O O . ASP B 1 219 ? 21.828 -22.047 -4.094 1 95.56 219 ASP B O 1
ATOM 4795 N N . TYR B 1 220 ? 20.453 -23.359 -5.227 1 97.56 220 TYR B N 1
ATOM 4796 C CA . TYR B 1 220 ? 19.812 -22.219 -5.875 1 97.56 220 TYR B CA 1
ATOM 4797 C C . TYR B 1 220 ? 18.469 -22.609 -6.457 1 97.56 220 TYR B C 1
ATOM 4799 O O . TYR B 1 220 ? 18.062 -23.766 -6.375 1 97.56 220 TYR B O 1
ATOM 4807 N N . SER B 1 221 ? 17.781 -21.641 -6.902 1 98.5 221 SER B N 1
ATOM 4808 C CA . SER B 1 221 ? 16.531 -21.828 -7.641 1 98.5 221 SER B CA 1
ATOM 4809 C C . SER B 1 221 ? 16.609 -21.219 -9.031 1 98.5 221 SER B C 1
ATOM 4811 O O . SER B 1 221 ? 17.406 -20.312 -9.273 1 98.5 221 SER B O 1
ATOM 4813 N N . ILE B 1 222 ? 15.844 -21.766 -9.945 1 98.44 222 ILE B N 1
ATOM 4814 C CA . ILE B 1 222 ? 15.695 -21.188 -11.281 1 98.44 222 ILE B CA 1
ATOM 4815 C C . ILE B 1 222 ? 14.227 -20.891 -11.555 1 98.44 222 ILE B C 1
ATOM 4817 O O . ILE B 1 222 ? 13.359 -21.734 -11.297 1 98.44 222 ILE B O 1
ATOM 4821 N N . CYS B 1 223 ? 13.961 -19.734 -11.992 1 98.31 223 CYS B N 1
ATOM 4822 C CA . CYS B 1 223 ? 12.609 -19.328 -12.391 1 98.31 223 CYS B CA 1
ATOM 4823 C C . CYS B 1 223 ? 12.562 -18.984 -13.875 1 98.31 223 CYS B C 1
ATOM 4825 O O . CYS B 1 223 ? 13.422 -18.25 -14.375 1 98.31 223 CYS B O 1
ATOM 4827 N N . VAL B 1 224 ? 11.547 -19.531 -14.57 1 98.38 224 VAL B N 1
ATOM 4828 C CA . VAL B 1 224 ? 11.344 -19.297 -15.992 1 98.38 224 VAL B CA 1
ATOM 4829 C C . VAL B 1 224 ? 9.914 -18.828 -16.25 1 98.38 224 VAL B C 1
ATOM 4831 O O . VAL B 1 224 ? 8.961 -19.422 -15.727 1 98.38 224 VAL B O 1
ATOM 4834 N N . VAL B 1 225 ? 9.727 -17.797 -16.938 1 97.38 225 VAL B N 1
ATOM 4835 C CA . VAL B 1 225 ? 8.422 -17.344 -17.406 1 97.38 225 VAL B CA 1
ATOM 4836 C C . VAL B 1 225 ? 8.469 -17.062 -18.906 1 97.38 225 VAL B C 1
ATOM 4838 O O . VAL B 1 225 ? 9.406 -16.422 -19.391 1 97.38 225 VAL B O 1
ATOM 4841 N N . LEU B 1 226 ? 7.434 -17.625 -19.578 1 96.19 226 LEU B N 1
ATOM 4842 C CA . LEU B 1 226 ? 7.371 -17.422 -21.031 1 96.19 226 LEU B CA 1
ATOM 4843 C C . LEU B 1 226 ? 5.93 -17.453 -21.516 1 96.19 226 LEU B C 1
ATOM 4845 O O . LEU B 1 226 ? 5.152 -18.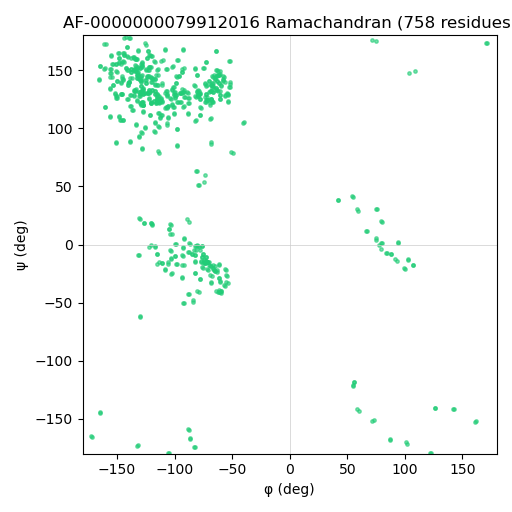328 -21.125 1 96.19 226 LEU B O 1
ATOM 4849 N N . GLN B 1 227 ? 5.523 -16.406 -22.234 1 96 227 GLN B N 1
ATOM 4850 C CA . GLN B 1 227 ? 4.25 -16.391 -22.938 1 96 227 GLN B CA 1
ATOM 4851 C C . GLN B 1 227 ? 4.449 -16.047 -24.422 1 96 227 GLN B C 1
ATOM 4853 O O . GLN B 1 227 ? 5.262 -15.188 -24.766 1 96 227 GLN B O 1
ATOM 4858 N N . GLU B 1 228 ? 3.711 -16.672 -25.297 1 95.31 228 GLU B N 1
ATOM 4859 C CA . GLU B 1 228 ? 3.838 -16.469 -26.734 1 95.31 228 GLU B CA 1
ATOM 4860 C C . GLU B 1 228 ? 2.479 -16.203 -27.375 1 95.31 228 GLU B C 1
ATOM 4862 O O . GLU B 1 228 ? 1.455 -16.703 -26.891 1 95.31 228 GLU B O 1
ATOM 4867 N N . ASP B 1 229 ? 2.555 -15.469 -28.453 1 90.56 229 ASP B N 1
ATOM 4868 C CA . ASP B 1 229 ? 1.356 -15.383 -29.281 1 90.56 229 ASP B CA 1
ATOM 4869 C C . ASP B 1 229 ? 1.249 -16.578 -30.203 1 90.56 229 ASP B C 1
ATOM 4871 O O . ASP B 1 229 ? 1.989 -17.562 -30.062 1 90.56 229 ASP B O 1
ATOM 4875 N N . GLU B 1 230 ? 0.311 -16.609 -31.094 1 91.69 230 GLU B N 1
ATOM 4876 C CA . GLU B 1 230 ? -0.03 -17.766 -31.906 1 91.69 230 GLU B CA 1
ATOM 4877 C C . GLU B 1 230 ? 1.108 -18.125 -32.875 1 91.69 230 GLU B C 1
ATOM 4879 O O . GLU B 1 230 ? 1.194 -19.266 -33.344 1 91.69 230 GLU B O 1
ATOM 4884 N N . ARG B 1 231 ? 1.98 -17.141 -33.156 1 91.44 231 ARG B N 1
ATOM 4885 C CA . ARG B 1 231 ? 3.084 -17.375 -34.094 1 91.44 231 ARG B CA 1
ATOM 4886 C C . ARG B 1 231 ? 4.383 -17.656 -33.344 1 91.44 231 ARG B C 1
ATOM 4888 O O . ARG B 1 231 ? 5.434 -17.828 -33.969 1 91.44 231 ARG B O 1
ATOM 4895 N N . GLY B 1 232 ? 4.301 -17.656 -32.031 1 91.88 232 GLY B N 1
ATOM 4896 C CA . GLY B 1 232 ? 5.477 -17.953 -31.234 1 91.88 232 GLY B CA 1
ATOM 4897 C C . GLY B 1 232 ? 6.242 -16.719 -30.812 1 91.88 232 GLY B C 1
ATOM 4898 O O . GLY B 1 232 ? 7.324 -16.812 -30.234 1 91.88 232 GLY B O 1
ATOM 4899 N N . ARG B 1 233 ? 5.711 -15.5 -31.188 1 92.31 233 ARG B N 1
ATOM 4900 C CA . ARG B 1 233 ? 6.34 -14.266 -30.719 1 92.31 233 ARG B CA 1
ATOM 4901 C C . ARG B 1 233 ? 6.184 -14.102 -29.219 1 92.31 233 ARG B C 1
ATOM 4903 O O . ARG B 1 233 ? 5.094 -14.305 -28.672 1 92.31 233 ARG B O 1
ATOM 4910 N N . ARG B 1 234 ? 7.219 -13.68 -28.453 1 92.5 234 ARG B N 1
ATOM 4911 C CA . ARG B 1 234 ? 7.242 -13.586 -27 1 92.5 234 ARG B CA 1
ATOM 4912 C C . ARG B 1 234 ? 6.508 -12.344 -26.516 1 92.5 234 ARG B C 1
ATOM 4914 O O . ARG B 1 234 ? 6.789 -11.234 -26.969 1 92.5 234 ARG B O 1
ATOM 4921 N N . ILE B 1 235 ? 5.613 -12.555 -25.688 1 88.5 235 ILE B N 1
ATOM 4922 C CA . ILE B 1 235 ? 4.938 -11.477 -24.984 1 88.5 235 ILE B CA 1
ATOM 4923 C C . ILE B 1 235 ? 5.707 -11.148 -23.703 1 88.5 235 ILE B C 1
ATOM 4925 O O . ILE B 1 235 ? 5.879 -9.977 -23.359 1 88.5 235 ILE B O 1
ATOM 4929 N N . VAL B 1 236 ? 6.137 -12.109 -23.016 1 92.62 236 VAL B N 1
ATOM 4930 C CA . VAL B 1 236 ? 7.008 -12.031 -21.844 1 92.62 236 VAL B CA 1
ATOM 4931 C C . VAL B 1 236 ? 7.941 -13.242 -21.812 1 92.62 236 VAL B C 1
ATOM 4933 O O . VAL B 1 236 ? 7.562 -14.336 -22.234 1 92.62 236 VAL B O 1
ATOM 4936 N N . GLU B 1 237 ? 9.148 -13.023 -21.375 1 94 237 GLU B N 1
ATOM 4937 C CA . GLU B 1 237 ? 10.102 -14.109 -21.172 1 94 237 GLU B CA 1
ATOM 4938 C C . GLU B 1 237 ? 11.156 -13.742 -20.125 1 94 237 GLU B C 1
ATOM 4940 O O . GLU B 1 237 ? 11.547 -12.578 -20.016 1 94 237 GLU B O 1
ATOM 4945 N N . GLU B 1 238 ? 11.539 -14.711 -19.375 1 94.62 238 GLU B N 1
ATOM 4946 C CA . GLU B 1 238 ? 12.641 -14.57 -18.422 1 94.62 238 GLU B CA 1
ATOM 4947 C C . GLU B 1 238 ? 13.109 -15.938 -17.922 1 94.62 238 GLU B C 1
ATOM 4949 O O . GLU B 1 238 ? 12.312 -16.859 -17.797 1 94.62 238 GLU B O 1
ATOM 4954 N N . ALA B 1 239 ? 14.383 -16.062 -17.766 1 96.81 239 ALA B N 1
ATOM 4955 C CA . ALA B 1 239 ? 15.008 -17.172 -17.078 1 96.81 239 ALA B CA 1
ATOM 4956 C C . ALA B 1 239 ? 16.141 -16.703 -16.172 1 96.81 239 ALA B C 1
ATOM 4958 O O . ALA B 1 239 ? 17.125 -16.125 -16.641 1 96.81 239 ALA B O 1
ATOM 4959 N N . VAL B 1 240 ? 15.992 -16.969 -14.891 1 96.19 240 VAL B N 1
ATOM 4960 C CA . VAL B 1 240 ? 17.016 -16.469 -13.969 1 96.19 240 VAL B CA 1
ATOM 4961 C C . VAL B 1 240 ? 17.344 -17.531 -12.938 1 96.19 240 VAL B C 1
ATOM 4963 O O . VAL B 1 240 ? 16.484 -18.328 -12.555 1 96.19 240 VAL B O 1
ATOM 4966 N N . ARG B 1 241 ? 18.609 -17.516 -12.508 1 96.75 241 ARG B N 1
ATOM 4967 C CA . ARG B 1 241 ? 19.094 -18.281 -11.359 1 96.75 241 ARG B CA 1
ATOM 4968 C C . ARG B 1 241 ? 19.188 -17.406 -10.117 1 96.75 241 ARG B C 1
ATOM 4970 O O . ARG B 1 241 ? 19.781 -16.328 -10.156 1 96.75 241 ARG B O 1
ATOM 4977 N N . ILE B 1 242 ? 18.578 -17.828 -9.086 1 96.88 242 ILE B N 1
ATOM 4978 C CA . ILE B 1 242 ? 18.484 -17.062 -7.84 1 96.88 242 ILE B CA 1
ATOM 4979 C C . ILE B 1 242 ? 19.266 -17.797 -6.742 1 96.88 242 ILE B C 1
ATOM 4981 O O . ILE B 1 242 ? 18.984 -18.953 -6.449 1 96.88 242 ILE B O 1
ATOM 4985 N N . TRP B 1 243 ? 20.141 -17.094 -6.09 1 96.75 243 TRP B N 1
ATOM 4986 C CA . TRP B 1 243 ? 20.984 -17.656 -5.039 1 96.75 243 TRP B CA 1
ATOM 4987 C C . TRP B 1 243 ? 20.469 -17.266 -3.658 1 96.75 243 TRP B C 1
ATOM 4989 O O . TRP B 1 243 ? 19.766 -16.266 -3.512 1 96.75 243 TRP B O 1
ATOM 4999 N N . PRO B 1 244 ? 20.75 -18.109 -2.619 1 95.94 244 PRO B N 1
ATOM 5000 C CA . PRO B 1 244 ? 20.266 -17.828 -1.268 1 95.94 244 PRO B CA 1
ATOM 5001 C C . PRO B 1 244 ? 20.906 -16.578 -0.657 1 95.94 244 PRO B C 1
ATOM 5003 O O . PRO B 1 244 ? 20.359 -16.016 0.299 1 95.94 244 PRO B O 1
ATOM 5006 N N . ASP B 1 245 ? 21.953 -16.156 -1.107 1 86.75 245 ASP B N 1
ATOM 5007 C CA . ASP B 1 245 ? 22.656 -15 -0.558 1 86.75 245 ASP B CA 1
ATOM 5008 C C . ASP B 1 245 ? 21.875 -13.711 -0.815 1 86.75 245 ASP B C 1
ATOM 5010 O O . ASP B 1 245 ? 21.641 -13.352 -1.967 1 86.75 245 ASP B O 1
ATOM 5014 N N . ASP B 1 246 ? 21.688 -13.094 0.356 1 77.69 246 ASP B N 1
ATOM 5015 C CA . ASP B 1 246 ? 20.984 -11.812 0.24 1 77.69 246 ASP B CA 1
ATOM 5016 C C . ASP B 1 246 ? 21.859 -10.766 -0.438 1 77.69 246 ASP B C 1
ATOM 5018 O O . ASP B 1 246 ? 23.062 -10.695 -0.175 1 77.69 246 ASP B O 1
ATOM 5022 N N . GLY B 1 247 ? 21.328 -10.094 -1.379 1 78.81 247 GLY B N 1
ATOM 5023 C CA . GLY B 1 247 ? 22.078 -9.031 -2.027 1 78.81 247 GLY B CA 1
ATOM 5024 C C . GLY B 1 247 ? 22.703 -9.461 -3.346 1 78.81 247 GLY B C 1
ATOM 5025 O O . GLY B 1 247 ? 23.078 -8.617 -4.164 1 78.81 247 GLY B O 1
ATOM 5026 N N . ARG B 1 248 ? 22.828 -10.828 -3.477 1 86.06 248 ARG B N 1
ATOM 5027 C CA . ARG B 1 248 ? 23.344 -11.289 -4.758 1 86.06 248 ARG B CA 1
ATOM 5028 C C . ARG B 1 248 ? 22.297 -11.148 -5.859 1 86.06 248 ARG B C 1
ATOM 5030 O O . ARG B 1 248 ? 21.172 -11.617 -5.711 1 86.06 248 ARG B O 1
ATOM 5037 N N . GLU B 1 249 ? 22.656 -10.531 -6.875 1 88.5 249 GLU B N 1
ATOM 5038 C CA . GLU B 1 249 ? 21.75 -10.328 -8.008 1 88.5 249 GLU B CA 1
ATOM 5039 C C . GLU B 1 249 ? 21.438 -11.648 -8.695 1 88.5 249 GLU B C 1
ATOM 5041 O O . GLU B 1 249 ? 22.312 -12.492 -8.883 1 88.5 249 GLU B O 1
ATOM 5046 N N . PRO B 1 250 ? 20.219 -11.852 -9.078 1 92.56 250 PRO B N 1
ATOM 5047 C CA . PRO B 1 250 ? 19.906 -13.031 -9.883 1 92.56 250 PRO B CA 1
ATOM 5048 C C . PRO B 1 250 ? 20.719 -13.094 -11.18 1 92.56 250 PRO B C 1
ATOM 5050 O O . PRO B 1 250 ? 21.016 -12.055 -11.781 1 92.56 250 PRO B O 1
ATOM 5053 N N . GLU B 1 251 ? 21.031 -14.297 -11.492 1 92.56 251 GLU B N 1
ATOM 5054 C CA . GLU B 1 251 ? 21.812 -14.508 -12.711 1 92.56 251 GLU B CA 1
ATOM 5055 C C . GLU B 1 251 ? 20.906 -14.758 -13.914 1 92.56 251 GLU B C 1
ATOM 5057 O O . GLU B 1 251 ? 20.156 -15.734 -13.938 1 92.56 251 GLU B O 1
ATOM 5062 N N . TRP B 1 252 ? 21 -13.922 -14.852 1 93 252 TRP B N 1
ATOM 5063 C CA . TRP B 1 252 ? 20.297 -14.125 -16.109 1 93 252 TRP B CA 1
ATOM 5064 C C . TRP B 1 252 ? 20.844 -15.328 -16.859 1 93 252 TRP B C 1
ATOM 5066 O O . TRP B 1 252 ? 22.047 -15.438 -17.062 1 93 252 TRP B O 1
ATOM 5076 N N . LEU B 1 253 ? 19.969 -16.234 -17.328 1 95.12 253 LEU B N 1
ATOM 5077 C CA . LEU B 1 253 ? 20.406 -17.484 -17.953 1 95.12 253 LEU B CA 1
ATOM 5078 C C . LEU B 1 253 ? 20.266 -17.406 -19.469 1 95.12 253 LEU B C 1
ATOM 5080 O O . LEU B 1 253 ? 20.656 -18.344 -20.188 1 95.12 253 LEU B O 1
ATOM 5084 N N . GLY B 1 254 ? 19.703 -16.344 -19.969 1 91.44 254 GLY B N 1
ATOM 5085 C CA . GLY B 1 254 ? 19.516 -16.203 -21.406 1 91.44 254 GLY B CA 1
ATOM 5086 C C . GLY B 1 254 ? 18.094 -16.5 -21.844 1 91.44 254 GLY B C 1
ATOM 5087 O O . GLY B 1 254 ? 17.188 -16.609 -21.016 1 91.44 254 GLY B O 1
ATOM 5088 N N . ARG B 1 255 ? 17.906 -16.562 -23.141 1 91.5 255 ARG B N 1
ATOM 5089 C CA . ARG B 1 255 ? 16.594 -16.812 -23.719 1 91.5 255 ARG B CA 1
ATOM 5090 C C . ARG B 1 255 ? 16.156 -18.25 -23.5 1 91.5 255 ARG B C 1
ATOM 5092 O O . ARG B 1 255 ? 16.859 -19.188 -23.891 1 91.5 255 ARG B O 1
ATOM 5099 N N . PRO B 1 256 ? 15.016 -18.438 -22.906 1 97.25 256 PRO B N 1
ATOM 5100 C CA . PRO B 1 256 ? 14.508 -19.797 -22.75 1 97.25 256 PRO B CA 1
ATOM 5101 C C . PRO B 1 256 ? 13.844 -20.328 -24.016 1 97.25 256 PRO B C 1
ATOM 5103 O O . PRO B 1 256 ? 13.102 -19.594 -24.672 1 97.25 256 PRO B O 1
ATOM 5106 N N . GLU B 1 257 ? 14.211 -21.469 -24.359 1 97.06 257 GLU B N 1
ATOM 5107 C CA . GLU B 1 257 ? 13.539 -22.219 -25.422 1 97.06 257 GLU B CA 1
ATOM 5108 C C . GLU B 1 257 ? 12.859 -23.469 -24.875 1 97.06 257 GLU B C 1
ATOM 5110 O O . GLU B 1 257 ? 13.312 -24.031 -23.875 1 97.06 257 GLU B O 1
ATOM 5115 N N . HIS B 1 258 ? 11.781 -23.875 -25.547 1 98.19 258 HIS B N 1
ATOM 5116 C CA . HIS B 1 258 ? 11.008 -24.984 -25 1 98.19 258 HIS B CA 1
ATOM 5117 C C . HIS B 1 258 ? 10.773 -26.062 -26.047 1 98.19 258 HIS B C 1
ATOM 5119 O O . HIS B 1 258 ? 10.656 -25.766 -27.234 1 98.19 258 HIS B O 1
ATOM 5125 N N . GLU B 1 259 ? 10.758 -27.266 -25.641 1 98.12 259 GLU B N 1
ATOM 5126 C CA . GLU B 1 259 ? 10.281 -28.438 -26.375 1 98.12 259 GLU B CA 1
ATOM 5127 C C . GLU B 1 259 ? 9.266 -29.234 -25.562 1 98.12 259 GLU B C 1
ATOM 5129 O O . GLU B 1 259 ? 9.57 -29.719 -24.484 1 98.12 259 GLU B O 1
ATOM 5134 N N . LEU B 1 260 ? 8.039 -29.375 -26.094 1 98.12 260 LEU B N 1
ATOM 5135 C CA . LEU B 1 260 ? 6.961 -30.078 -25.422 1 98.12 260 LEU B CA 1
ATOM 5136 C C . LEU B 1 260 ? 6.48 -31.281 -26.234 1 98.12 260 LEU B C 1
ATOM 5138 O O . LEU B 1 260 ? 6.461 -31.219 -27.469 1 98.12 260 LEU B O 1
ATOM 5142 N N . LYS B 1 261 ? 6.164 -32.312 -25.578 1 97.5 261 LYS B N 1
ATOM 5143 C CA . LYS B 1 261 ? 5.438 -33.438 -26.172 1 97.5 261 LYS B CA 1
ATOM 5144 C C . LYS B 1 261 ? 4.023 -33.531 -25.594 1 97.5 261 LYS B C 1
ATOM 5146 O O . LYS B 1 261 ? 3.822 -33.344 -24.391 1 97.5 261 LYS B O 1
ATOM 5151 N N . PHE B 1 262 ? 3.078 -33.812 -26.453 1 97.06 262 PHE B N 1
ATOM 5152 C CA . PHE B 1 262 ? 1.674 -33.844 -26.062 1 97.06 262 PHE B CA 1
ATOM 5153 C C . PHE B 1 262 ? 1.107 -35.25 -26.219 1 97.06 262 PHE B C 1
ATOM 5155 O O . PHE B 1 262 ? 1.499 -35.969 -27.125 1 97.06 262 PHE B O 1
ATOM 5162 N N . GLU B 1 263 ? 0.208 -35.625 -25.344 1 95.62 263 GLU B N 1
ATOM 5163 C CA . GLU B 1 263 ? -0.57 -36.844 -25.5 1 95.62 263 GLU B CA 1
ATOM 5164 C C . GLU B 1 263 ? -1.521 -36.75 -26.688 1 95.62 263 GLU B C 1
ATOM 5166 O O . GLU B 1 263 ? -2.348 -35.844 -26.75 1 95.62 263 GLU B O 1
ATOM 5171 N N . PRO B 1 264 ? -1.385 -37.719 -27.641 1 95 264 PRO B N 1
ATOM 5172 C CA . PRO B 1 264 ? -2.297 -37.656 -28.781 1 95 264 PRO B CA 1
ATOM 5173 C C . PRO B 1 264 ? -3.764 -37.562 -28.359 1 95 264 PRO B C 1
ATOM 5175 O O . PRO B 1 264 ? -4.176 -38.219 -27.406 1 95 264 PRO B O 1
ATOM 5178 N N . GLY B 1 265 ? -4.539 -36.75 -29.062 1 94.44 265 GLY B N 1
ATOM 5179 C CA . GLY B 1 265 ? -5.961 -36.562 -28.797 1 94.44 265 GLY B CA 1
ATOM 5180 C C . GLY B 1 265 ? -6.25 -35.562 -27.703 1 94.44 265 GLY B C 1
ATOM 5181 O O . GLY B 1 265 ? -7.414 -35.281 -27.406 1 94.44 265 GLY B O 1
ATOM 5182 N N . THR B 1 266 ? -5.254 -35.094 -27.031 1 94.75 266 THR B N 1
ATOM 5183 C CA . THR B 1 266 ? -5.406 -34.094 -25.953 1 94.75 266 THR B CA 1
ATOM 5184 C C . THR B 1 266 ? -4.406 -32.969 -26.125 1 94.75 266 THR B C 1
ATOM 5186 O O . THR B 1 266 ? -3.742 -32.844 -27.156 1 94.75 266 THR B O 1
ATOM 5189 N N . ARG B 1 267 ? -4.309 -32.094 -25.219 1 95.19 267 ARG B N 1
ATOM 5190 C CA . ARG B 1 267 ? -3.254 -31.094 -25.125 1 95.19 267 ARG B CA 1
ATOM 5191 C C . ARG B 1 267 ? -2.471 -31.234 -23.828 1 95.19 267 ARG B C 1
ATOM 5193 O O . ARG B 1 267 ? -1.854 -30.281 -23.344 1 95.19 267 ARG B O 1
ATOM 5200 N N . ASP B 1 268 ? -2.664 -32.469 -23.25 1 95.31 268 ASP B N 1
ATOM 5201 C CA . ASP B 1 268 ? -1.876 -32.781 -22.062 1 95.31 268 ASP B CA 1
ATOM 5202 C C . ASP B 1 268 ? -0.395 -32.906 -22.391 1 95.31 268 ASP B C 1
ATOM 5204 O O . ASP B 1 268 ? -0.027 -33.719 -23.266 1 95.31 268 ASP B O 1
ATOM 5208 N N . VAL B 1 269 ? 0.447 -32.156 -21.75 1 96.5 269 VAL B N 1
ATOM 5209 C CA . VAL B 1 269 ? 1.886 -32.281 -21.969 1 96.5 269 VAL B CA 1
ATOM 5210 C C . VAL B 1 269 ? 2.436 -33.5 -21.219 1 96.5 269 VAL B C 1
ATOM 5212 O O . VAL B 1 269 ? 2.201 -33.625 -20.016 1 96.5 269 VAL B O 1
ATOM 5215 N N . THR B 1 270 ? 3.197 -34.344 -21.922 1 95.69 270 THR B N 1
ATOM 5216 C CA . THR B 1 270 ? 3.68 -35.562 -21.328 1 95.69 270 THR B CA 1
ATOM 5217 C C . THR B 1 270 ? 5.18 -35.5 -21.062 1 95.69 270 THR B C 1
ATOM 5219 O O . THR B 1 270 ? 5.719 -36.281 -20.281 1 95.69 270 THR B O 1
ATOM 5222 N N . ALA B 1 271 ? 5.82 -34.656 -21.719 1 96.06 271 ALA B N 1
ATOM 5223 C CA . ALA B 1 271 ? 7.254 -34.406 -21.531 1 96.06 271 ALA B CA 1
ATOM 5224 C C . ALA B 1 271 ? 7.629 -33 -21.953 1 96.06 271 ALA B C 1
ATOM 5226 O O . ALA B 1 271 ? 6.949 -32.375 -22.766 1 96.06 271 ALA B O 1
ATOM 5227 N N . ALA B 1 272 ? 8.711 -32.531 -21.359 1 98.44 272 ALA B N 1
ATOM 5228 C CA . ALA B 1 272 ? 9.164 -31.172 -21.688 1 98.44 272 ALA B CA 1
ATOM 5229 C C . ALA B 1 272 ? 10.656 -31.016 -21.422 1 98.44 272 ALA B C 1
ATOM 5231 O O . ALA B 1 272 ? 11.234 -31.75 -20.609 1 98.44 272 ALA B O 1
ATOM 5232 N N . SER B 1 273 ? 11.25 -30.156 -22.156 1 98.5 273 SER B N 1
ATOM 5233 C CA . SER B 1 273 ? 12.602 -29.688 -21.891 1 98.5 273 SER B CA 1
ATOM 5234 C C . SER B 1 273 ? 12.734 -28.203 -22.172 1 98.5 273 SER B C 1
ATOM 5236 O O . SER B 1 273 ? 11.992 -27.641 -22.984 1 98.5 273 SER B O 1
ATOM 5238 N N . LEU B 1 274 ? 13.609 -27.578 -21.453 1 98.5 274 LEU B N 1
ATOM 5239 C CA . LEU B 1 274 ? 13.961 -26.172 -21.625 1 98.5 274 LEU B CA 1
ATOM 5240 C C . LEU B 1 274 ? 15.453 -26.016 -21.891 1 98.5 274 LEU B C 1
ATOM 5242 O O . LEU B 1 274 ? 16.266 -26.766 -21.344 1 98.5 274 LEU B O 1
ATOM 5246 N N . THR B 1 275 ? 15.789 -25.094 -22.688 1 97.56 275 THR B N 1
ATOM 5247 C CA . THR B 1 275 ? 17.172 -24.703 -22.906 1 97.56 275 THR B CA 1
ATOM 5248 C C . THR B 1 275 ? 17.344 -23.188 -22.766 1 97.56 275 THR B C 1
ATOM 5250 O O . THR B 1 275 ? 16.438 -22.422 -23.125 1 97.56 275 THR B O 1
ATOM 5253 N N . PHE B 1 276 ? 18.422 -22.812 -22.188 1 97 276 PHE B N 1
ATOM 5254 C CA . PHE B 1 276 ? 18.719 -21.406 -21.969 1 97 276 PHE B CA 1
ATOM 5255 C C . PHE B 1 276 ? 19.922 -20.953 -22.781 1 97 276 PHE B C 1
ATOM 5257 O O . PHE B 1 276 ? 21.031 -21.469 -22.594 1 97 276 PHE B O 1
ATOM 5264 N N . HIS B 1 277 ? 19.719 -20 -23.578 1 91.69 277 HIS B N 1
ATOM 5265 C CA . HIS B 1 277 ? 20.734 -19.594 -24.531 1 91.69 277 HIS B CA 1
ATOM 5266 C C . HIS B 1 277 ? 21.281 -18.203 -24.203 1 91.69 277 HIS B C 1
ATOM 5268 O O . HIS B 1 277 ? 20.562 -17.203 -24.328 1 91.69 277 HIS B O 1
ATOM 5274 N N . ARG B 1 278 ? 22.531 -18.109 -23.734 1 87.44 278 ARG B N 1
ATOM 5275 C CA . ARG B 1 278 ? 23.297 -16.859 -23.625 1 87.44 278 ARG B CA 1
ATOM 5276 C C . ARG B 1 278 ? 24.281 -16.719 -24.781 1 87.44 278 ARG B C 1
ATOM 5278 O O . ARG B 1 278 ? 24.953 -17.688 -25.156 1 87.44 278 ARG B O 1
ATOM 5285 N N . PRO B 1 279 ? 24.281 -15.547 -25.281 1 85.38 279 PRO B N 1
ATOM 5286 C CA . PRO B 1 279 ? 25.234 -15.383 -26.375 1 85.38 279 PRO B CA 1
ATOM 5287 C C . PRO B 1 279 ? 26.656 -15.766 -25.984 1 85.38 279 PRO B C 1
ATOM 5289 O O . PRO B 1 279 ? 27.188 -15.266 -24.984 1 85.38 279 PRO B O 1
ATOM 5292 N N . GLY B 1 280 ? 27.281 -16.578 -26.797 1 84.5 280 GLY B N 1
ATOM 5293 C CA . GLY B 1 280 ? 28.688 -16.922 -26.641 1 84.5 280 GLY B CA 1
ATOM 5294 C C . GLY B 1 280 ? 28.953 -17.891 -25.5 1 84.5 280 GLY B C 1
ATOM 5295 O O . GLY B 1 280 ? 30.094 -18.094 -25.109 1 84.5 280 GLY B O 1
ATOM 5296 N N . ARG B 1 281 ? 27.938 -18.328 -24.906 1 85 281 ARG B N 1
ATOM 5297 C CA . ARG B 1 281 ? 28.125 -19.234 -23.781 1 85 281 ARG B CA 1
ATOM 5298 C C . ARG B 1 281 ? 27.5 -20.609 -24.094 1 85 281 ARG B C 1
ATOM 5300 O O . ARG B 1 281 ? 26.703 -20.734 -25 1 85 281 ARG B O 1
ATOM 5307 N N . GLU B 1 282 ? 28 -21.516 -23.406 1 86.19 282 GLU B N 1
ATOM 5308 C CA . GLU B 1 282 ? 27.422 -22.844 -23.5 1 86.19 282 GLU B CA 1
ATOM 5309 C C . GLU B 1 282 ? 25.953 -22.844 -23.062 1 86.19 282 GLU B C 1
ATOM 5311 O O . GLU B 1 282 ? 25.578 -22.109 -22.141 1 86.19 282 GLU B O 1
ATOM 5316 N N . THR B 1 283 ? 25.25 -23.719 -23.656 1 90.69 283 THR B N 1
ATOM 5317 C CA . THR B 1 283 ? 23.828 -23.812 -23.406 1 90.69 283 THR B CA 1
ATOM 5318 C C . THR B 1 283 ? 23.547 -24.578 -22.109 1 90.69 283 THR B C 1
ATOM 5320 O O . THR B 1 283 ? 24.188 -25.594 -21.828 1 90.69 283 THR B O 1
ATOM 5323 N N . VAL B 1 284 ? 22.734 -24.047 -21.281 1 94.94 284 VAL B N 1
ATOM 5324 C CA . VAL B 1 284 ? 22.188 -24.734 -20.125 1 94.94 284 VAL B CA 1
ATOM 5325 C C . VAL B 1 284 ? 20.859 -25.406 -20.484 1 94.94 284 VAL B C 1
ATOM 5327 O O . VAL B 1 284 ? 20.031 -24.812 -21.156 1 94.94 284 VAL B O 1
ATOM 5330 N N . SER B 1 285 ? 20.734 -26.656 -20.078 1 97.06 285 SER B N 1
ATOM 5331 C CA . SER B 1 285 ? 19.5 -27.359 -20.422 1 97.06 285 SER B CA 1
ATOM 5332 C C . SER B 1 285 ? 18.859 -28 -19.203 1 97.06 285 SER B C 1
ATOM 5334 O O . SER B 1 285 ? 19.547 -28.344 -18.234 1 97.06 285 SER B O 1
ATOM 5336 N N . VAL B 1 286 ? 17.562 -28.156 -19.266 1 98.31 286 VAL B N 1
ATOM 5337 C CA . VAL B 1 286 ? 16.781 -28.797 -18.219 1 98.31 286 VAL B CA 1
ATOM 5338 C C . VAL B 1 286 ? 15.82 -29.812 -18.844 1 98.31 286 VAL B C 1
ATOM 5340 O O . VAL B 1 286 ? 15.047 -29.469 -19.75 1 98.31 286 VAL B O 1
ATOM 5343 N N . THR B 1 287 ? 15.883 -31.047 -18.438 1 98.38 287 THR B N 1
ATOM 5344 C CA . THR B 1 287 ? 14.898 -32.062 -18.781 1 98.38 287 THR B CA 1
ATOM 5345 C C . THR B 1 287 ? 13.883 -32.25 -17.656 1 98.38 287 THR B C 1
ATOM 5347 O O . THR B 1 287 ? 14.25 -32.281 -16.484 1 98.38 287 THR B O 1
ATOM 5350 N N . CYS B 1 288 ? 12.609 -32.406 -18.047 1 98.38 288 CYS B N 1
ATOM 5351 C CA . CYS B 1 288 ? 11.523 -32.375 -17.078 1 98.38 288 CYS B CA 1
ATOM 5352 C C . CYS B 1 288 ? 10.828 -33.75 -17.016 1 98.38 288 CYS B C 1
ATOM 5354 O O . CYS B 1 288 ? 10.422 -34.281 -18.047 1 98.38 288 CYS B O 1
ATOM 5356 N N . GLU B 1 289 ? 10.766 -34.312 -15.883 1 97.38 289 GLU B N 1
ATOM 5357 C CA . GLU B 1 289 ? 9.93 -35.469 -15.602 1 97.38 289 GLU B CA 1
ATOM 5358 C C . GLU B 1 289 ? 8.711 -35.094 -14.773 1 97.38 289 GLU B C 1
ATOM 5360 O O . GLU B 1 289 ? 8.836 -34.781 -13.586 1 97.38 289 GLU B O 1
ATOM 5365 N N . PHE B 1 290 ? 7.527 -35.125 -15.367 1 97.25 290 PHE B N 1
ATOM 5366 C CA . PHE B 1 290 ? 6.305 -34.781 -14.648 1 97.25 290 PHE B CA 1
ATOM 5367 C C . PHE B 1 290 ? 5.918 -35.906 -13.68 1 97.25 290 PHE B C 1
ATOM 5369 O O . PHE B 1 290 ? 5.746 -37.062 -14.078 1 97.25 290 PHE B O 1
ATOM 5376 N N . LEU B 1 291 ? 5.801 -35.562 -12.438 1 97 291 LEU B N 1
ATOM 5377 C CA . LEU B 1 291 ? 5.516 -36.531 -11.398 1 97 291 LEU B CA 1
ATOM 5378 C C . LEU B 1 291 ? 4.016 -36.656 -11.156 1 97 291 LEU B C 1
ATOM 5380 O O . LEU B 1 291 ? 3.48 -37.75 -11.102 1 97 291 LEU B O 1
ATOM 5384 N N . VAL B 1 292 ? 3.334 -35.594 -10.969 1 97.19 292 VAL B N 1
ATOM 5385 C CA . VAL B 1 292 ? 1.884 -35.562 -10.805 1 97.19 292 VAL B CA 1
ATOM 5386 C C . VAL B 1 292 ? 1.335 -34.219 -11.242 1 97.19 292 VAL B C 1
ATOM 5388 O O . VAL B 1 292 ? 1.94 -33.188 -10.969 1 97.19 292 VAL B O 1
ATOM 5391 N N . SER B 1 293 ? 0.206 -34.25 -11.984 1 97 293 SER B N 1
ATOM 5392 C CA . SER B 1 293 ? -0.462 -33.031 -12.453 1 97 293 SER B CA 1
ATOM 5393 C C . SER B 1 293 ? -1.589 -32.625 -11.508 1 97 293 SER B C 1
ATOM 5395 O O . SER B 1 293 ? -2.377 -33.469 -11.07 1 97 293 SER B O 1
ATOM 5397 N N . ASN B 1 294 ? -1.618 -31.422 -11.125 1 97.5 294 ASN B N 1
ATOM 5398 C CA . ASN B 1 294 ? -2.75 -30.812 -10.438 1 97.5 294 ASN B CA 1
ATOM 5399 C C . ASN B 1 294 ? -3.521 -29.859 -11.352 1 97.5 294 ASN B C 1
ATOM 5401 O O . ASN B 1 294 ? -2.926 -29.016 -12.016 1 97.5 294 ASN B O 1
ATOM 5405 N N . TYR B 1 295 ? -4.84 -30.047 -11.43 1 96.81 295 TYR B N 1
ATOM 5406 C CA . TYR B 1 295 ? -5.695 -29.297 -12.344 1 96.81 295 TYR B CA 1
ATOM 5407 C C . TYR B 1 295 ? -6.367 -28.125 -11.625 1 96.81 295 TYR B C 1
ATOM 5409 O O . TYR B 1 295 ? -7.551 -28.203 -11.289 1 96.81 295 TYR B O 1
ATOM 5417 N N . ILE B 1 296 ? -5.66 -27.016 -11.547 1 95.94 296 ILE B N 1
ATOM 5418 C CA . ILE B 1 296 ? -6.074 -25.844 -10.766 1 95.94 296 ILE B CA 1
ATOM 5419 C C . ILE B 1 296 ? -7.344 -25.25 -11.367 1 95.94 296 ILE B C 1
ATOM 5421 O O . ILE B 1 296 ? -8.078 -24.531 -10.68 1 95.94 296 ILE B O 1
ATOM 5425 N N . GLY B 1 297 ? -7.68 -25.547 -12.57 1 94.5 297 GLY B N 1
ATOM 5426 C CA . GLY B 1 297 ? -8.859 -25 -13.234 1 94.5 297 GLY B CA 1
ATOM 5427 C C . GLY B 1 297 ? -10.133 -25.75 -12.883 1 94.5 297 GLY B C 1
ATOM 5428 O O . GLY B 1 297 ? -11.227 -25.359 -13.305 1 94.5 297 GLY B O 1
ATOM 5429 N N . ILE B 1 298 ? -9.984 -26.797 -12.141 1 95.5 298 ILE B N 1
ATOM 5430 C CA . ILE B 1 298 ? -11.141 -27.625 -11.836 1 95.5 298 ILE B CA 1
ATOM 5431 C C . ILE B 1 298 ? -11.562 -27.406 -10.383 1 95.5 298 ILE B C 1
ATOM 5433 O O . ILE B 1 298 ? -10.891 -27.859 -9.461 1 95.5 298 ILE B O 1
ATOM 5437 N N . GLY B 1 299 ? -12.594 -26.688 -10.219 1 95 299 GLY B N 1
ATOM 5438 C CA . GLY B 1 299 ? -13.242 -26.578 -8.922 1 95 299 GLY B CA 1
ATOM 5439 C C . GLY B 1 299 ? -12.734 -25.422 -8.094 1 95 299 GLY B C 1
ATOM 5440 O O . GLY B 1 299 ? -13.375 -25.016 -7.117 1 95 299 GLY B O 1
ATOM 5441 N N . THR B 1 300 ? -11.617 -24.766 -8.445 1 95.88 300 THR B N 1
ATOM 5442 C CA . THR B 1 300 ? -10.961 -23.797 -7.57 1 95.88 300 THR B CA 1
ATOM 5443 C C . THR B 1 300 ? -11.453 -22.391 -7.867 1 95.88 300 THR B C 1
ATOM 5445 O O . THR B 1 300 ? -11.266 -21.469 -7.062 1 95.88 300 THR B O 1
ATOM 5448 N N . GLY B 1 301 ? -12.062 -22.172 -9.008 1 92.94 301 GLY B N 1
ATOM 5449 C CA . GLY B 1 301 ? -12.438 -20.859 -9.477 1 92.94 301 GLY B CA 1
ATOM 5450 C C . GLY B 1 301 ? -11.5 -20.312 -10.547 1 92.94 301 GLY B C 1
ATOM 5451 O O . GLY B 1 301 ? -11.805 -19.312 -11.195 1 92.94 301 GLY B O 1
ATOM 5452 N N . TYR B 1 302 ? -10.344 -20.875 -10.789 1 89.25 302 TYR B N 1
ATOM 5453 C CA . TYR B 1 302 ? -9.398 -20.484 -11.828 1 89.25 302 TYR B CA 1
ATOM 5454 C C . TYR B 1 302 ? -9.961 -20.766 -13.211 1 89.25 302 TYR B C 1
ATOM 5456 O O . TYR B 1 302 ? -9.586 -20.094 -14.188 1 89.25 302 TYR B O 1
ATOM 5464 N N . GLY B 1 303 ? -10.805 -21.719 -13.273 1 83.38 303 GLY B N 1
ATOM 5465 C CA . GLY B 1 303 ? -11.289 -22.219 -14.555 1 83.38 303 GLY B CA 1
ATOM 5466 C C . GLY B 1 303 ? -12.5 -21.469 -15.07 1 83.38 303 GLY B C 1
ATOM 5467 O O . GLY B 1 303 ? -12.695 -20.297 -14.742 1 83.38 303 GLY B O 1
ATOM 5468 N N . LEU B 1 304 ? -13.125 -22.156 -15.914 1 78.69 304 LEU B N 1
ATOM 5469 C CA . LEU B 1 304 ? -14.188 -21.484 -16.672 1 78.69 304 LEU B CA 1
ATOM 5470 C C . LEU B 1 304 ? -15.562 -21.875 -16.141 1 78.69 304 LEU B C 1
ATOM 5472 O O . LEU B 1 304 ? -16.562 -21.797 -16.859 1 78.69 304 LEU B O 1
ATOM 5476 N N . GLU B 1 305 ? -15.516 -22.438 -14.922 1 87.12 305 GLU B N 1
ATOM 5477 C CA . GLU B 1 305 ? -16.812 -22.766 -14.344 1 87.12 305 GLU B CA 1
ATOM 5478 C C . GLU B 1 305 ? -17.719 -21.547 -14.266 1 87.12 305 GLU B C 1
ATOM 5480 O O . GLU B 1 305 ? -17.266 -20.453 -13.914 1 87.12 305 GLU B O 1
ATOM 5485 N N . ALA B 1 306 ? -18.922 -21.734 -14.547 1 86.75 306 ALA B N 1
ATOM 5486 C CA . ALA B 1 306 ? -19.844 -20.609 -14.648 1 86.75 306 ALA B CA 1
ATOM 5487 C C . ALA B 1 306 ? -20.266 -20.109 -13.273 1 86.75 306 ALA B C 1
ATOM 5489 O O . ALA B 1 306 ? -20.531 -18.922 -13.094 1 86.75 306 ALA B O 1
ATOM 5490 N N . ASP B 1 307 ? -20.281 -20.969 -12.367 1 91.94 307 ASP B N 1
ATOM 5491 C CA . ASP B 1 307 ? -20.906 -20.625 -11.109 1 91.94 307 ASP B CA 1
ATOM 5492 C C . ASP B 1 307 ? -19.875 -20.234 -10.055 1 91.94 307 ASP B C 1
ATOM 5494 O O . ASP B 1 307 ? -20.219 -19.766 -8.977 1 91.94 307 ASP B O 1
ATOM 5498 N N . TRP B 1 308 ? -18.625 -20.438 -10.328 1 94.69 308 TRP B N 1
ATOM 5499 C CA . TRP B 1 308 ? -17.578 -20.094 -9.367 1 94.69 308 TRP B CA 1
ATOM 5500 C C . TRP B 1 308 ? -16.297 -19.656 -10.078 1 94.69 308 TRP B C 1
ATOM 5502 O O . TRP B 1 308 ? -15.539 -20.484 -10.57 1 94.69 308 TRP B O 1
ATOM 5512 N N . ARG B 1 309 ? -16.031 -18.406 -10.031 1 94.38 309 ARG B N 1
ATOM 5513 C CA . ARG B 1 309 ? -14.812 -17.797 -10.562 1 94.38 309 ARG B CA 1
ATOM 5514 C C . ARG B 1 309 ? -14.141 -16.922 -9.516 1 94.38 309 ARG B C 1
ATOM 5516 O O . ARG B 1 309 ? -14.789 -16.422 -8.594 1 94.38 309 ARG B O 1
ATOM 5523 N N . HIS B 1 310 ? -12.898 -16.75 -9.719 1 94.88 310 HIS B N 1
ATOM 5524 C CA . HIS B 1 310 ? -12.203 -15.844 -8.82 1 94.88 310 HIS B CA 1
ATOM 5525 C C . HIS B 1 310 ? -12.789 -14.438 -8.898 1 94.88 310 HIS B C 1
ATOM 5527 O O . HIS B 1 310 ? -12.922 -13.875 -9.992 1 94.88 310 HIS B O 1
ATOM 5533 N N . GLY B 1 311 ? -13.117 -13.906 -7.77 1 96.5 311 GLY B N 1
ATOM 5534 C CA . GLY B 1 311 ? -13.641 -12.555 -7.715 1 96.5 311 GLY B CA 1
ATOM 5535 C C . GLY B 1 311 ? -15.148 -12.492 -7.883 1 96.5 311 GLY B C 1
ATOM 5536 O O . GLY B 1 311 ? -15.758 -11.43 -7.715 1 96.5 311 GLY B O 1
ATOM 5537 N N . MET B 1 312 ? -15.773 -13.594 -8.219 1 95.81 312 MET B N 1
ATOM 5538 C CA . MET B 1 312 ? -17.219 -13.641 -8.398 1 95.81 312 MET B CA 1
ATOM 5539 C C . MET B 1 312 ? -17.938 -13.531 -7.055 1 95.81 312 MET B C 1
ATOM 5541 O O . MET B 1 312 ? -17.562 -14.203 -6.09 1 95.81 312 MET B O 1
ATOM 5545 N N . TRP B 1 313 ? -19 -12.742 -7.027 1 96.69 313 TRP B N 1
ATOM 5546 C CA . TRP B 1 313 ? -19.766 -12.617 -5.801 1 96.69 313 TRP B CA 1
ATOM 5547 C C . TRP B 1 313 ? -20.562 -13.891 -5.523 1 96.69 313 TRP B C 1
ATOM 5549 O O . TRP B 1 313 ? -21.344 -14.344 -6.371 1 96.69 313 TRP B O 1
ATOM 5559 N N . GLN B 1 314 ? -20.375 -14.484 -4.352 1 96.62 314 GLN B N 1
ATOM 5560 C CA . GLN B 1 314 ? -21.062 -15.719 -3.965 1 96.62 314 GLN B CA 1
ATOM 5561 C C . GLN B 1 314 ? -22 -15.492 -2.783 1 96.62 314 GLN B C 1
ATOM 5563 O O . GLN B 1 314 ? -22.766 -16.375 -2.42 1 96.62 314 GLN B O 1
ATOM 5568 N N . GLY B 1 315 ? -21.953 -14.312 -2.172 1 96.75 315 GLY B N 1
ATOM 5569 C CA . GLY B 1 315 ? -22.625 -14.016 -0.917 1 96.75 315 GLY B CA 1
ATOM 5570 C C . GLY B 1 315 ? -21.688 -13.531 0.169 1 96.75 315 GLY B C 1
ATOM 5571 O O . GLY B 1 315 ? -20.484 -13.375 -0.069 1 96.75 315 GLY B O 1
ATOM 5572 N N . GLU B 1 316 ? -22.203 -13.242 1.366 1 97.94 316 GLU B N 1
ATOM 5573 C CA . GLU B 1 316 ? -21.438 -12.664 2.469 1 97.94 316 GLU B CA 1
ATOM 5574 C C . GLU B 1 316 ? -20.297 -13.594 2.887 1 97.94 316 GLU B C 1
ATOM 5576 O O . GLU B 1 316 ? -19.188 -13.133 3.168 1 97.94 316 GLU B O 1
ATOM 5581 N N . LEU B 1 317 ? -20.516 -14.891 2.947 1 98.38 317 LEU B N 1
ATOM 5582 C CA . LEU B 1 317 ? -19.531 -15.938 3.211 1 98.38 317 LEU B CA 1
ATOM 5583 C C . LEU B 1 317 ? -20.031 -17.297 2.734 1 98.38 317 LEU B C 1
ATOM 5585 O O . LEU B 1 317 ? -21.109 -17.734 3.146 1 98.38 317 LEU B O 1
ATOM 5589 N N . VAL B 1 318 ? -19.359 -17.875 1.84 1 97.94 318 VAL B N 1
ATOM 5590 C CA . VAL B 1 318 ? -19.672 -19.203 1.339 1 97.94 318 VAL B CA 1
ATOM 5591 C C . VAL B 1 318 ? -18.406 -20.062 1.338 1 97.94 318 VAL B C 1
ATOM 5593 O O . VAL B 1 318 ? -17.344 -19.609 0.91 1 97.94 318 VAL B O 1
ATOM 5596 N N . VAL B 1 319 ? -18.422 -21.234 1.929 1 97.62 319 VAL B N 1
ATOM 5597 C CA . VAL B 1 319 ? -17.359 -22.234 1.883 1 97.62 319 VAL B CA 1
ATOM 5598 C C . VAL B 1 319 ? -17.906 -23.547 1.332 1 97.62 319 VAL B C 1
ATOM 5600 O O . VAL B 1 319 ? -18.984 -23.984 1.723 1 97.62 319 VAL B O 1
ATOM 5603 N N . GLN B 1 320 ? -17.172 -24.094 0.361 1 96.69 320 GLN B N 1
ATOM 5604 C CA . GLN B 1 320 ? -17.609 -25.344 -0.257 1 96.69 320 GLN B CA 1
ATOM 5605 C C . GLN B 1 320 ? -16.453 -26.328 -0.388 1 96.69 320 GLN B C 1
ATOM 5607 O O . GLN B 1 320 ? -15.289 -25.938 -0.349 1 96.69 320 GLN B O 1
ATOM 5612 N N . GLY B 1 321 ? -16.797 -27.641 -0.427 1 95.31 321 GLY B N 1
ATOM 5613 C CA . GLY B 1 321 ? -15.867 -28.719 -0.75 1 95.31 321 GLY B CA 1
ATOM 5614 C C . GLY B 1 321 ? -16.281 -29.516 -1.964 1 95.31 321 GLY B C 1
ATOM 5615 O O . GLY B 1 321 ? -17.484 -29.688 -2.221 1 95.31 321 GLY B O 1
ATOM 5616 N N . LEU B 1 322 ? -15.258 -29.875 -2.68 1 94.19 322 LEU B N 1
ATOM 5617 C CA . LEU B 1 322 ? -15.477 -30.734 -3.848 1 94.19 322 LEU B CA 1
ATOM 5618 C C . LEU B 1 322 ? -14.414 -31.828 -3.93 1 94.19 322 LEU B C 1
ATOM 5620 O O . LEU B 1 322 ? -13.258 -31.594 -3.568 1 94.19 322 LEU B O 1
ATOM 5624 N N . ARG B 1 323 ? -14.891 -33.031 -4.387 1 95.25 323 ARG B N 1
ATOM 5625 C CA . ARG B 1 323 ? -13.961 -34.125 -4.621 1 95.25 323 ARG B CA 1
ATOM 5626 C C . ARG B 1 323 ? -14.258 -34.812 -5.949 1 95.25 323 ARG B C 1
ATOM 5628 O O . ARG B 1 323 ? -15.422 -35.031 -6.293 1 95.25 323 ARG B O 1
ATOM 5635 N N . LYS B 1 324 ? -13.219 -35.031 -6.699 1 95.5 324 LYS B N 1
ATOM 5636 C CA . LYS B 1 324 ? -13.297 -35.75 -7.961 1 95.5 324 LYS B CA 1
ATOM 5637 C C . LYS B 1 324 ? -12.133 -36.719 -8.102 1 95.5 324 LYS B C 1
ATOM 5639 O O . LYS B 1 324 ? -11.18 -36.688 -7.324 1 95.5 324 LYS B O 1
ATOM 5644 N N . GLN B 1 325 ? -12.359 -37.688 -9.023 1 97 325 GLN B N 1
ATOM 5645 C CA . GLN B 1 325 ? -11.227 -38.469 -9.508 1 97 325 GLN B CA 1
ATOM 5646 C C . GLN B 1 325 ? -10.555 -37.781 -10.695 1 97 325 GLN B C 1
ATOM 5648 O O . GLN B 1 325 ? -11.227 -37.438 -11.672 1 97 325 GLN B O 1
ATOM 5653 N N . ALA B 1 326 ? -9.25 -37.594 -10.547 1 95.5 326 ALA B N 1
ATOM 5654 C CA . ALA B 1 326 ? -8.508 -36.906 -11.594 1 95.5 326 ALA B CA 1
ATOM 5655 C C . ALA B 1 326 ? -8.68 -37.625 -12.938 1 95.5 326 ALA B C 1
ATOM 5657 O O . ALA B 1 326 ? -8.766 -36.969 -13.984 1 95.5 326 ALA B O 1
ATOM 5658 N N . SER B 1 327 ? -8.766 -38.906 -12.914 1 94.25 327 SER B N 1
ATOM 5659 C CA . SER B 1 327 ? -8.875 -39.719 -14.125 1 94.25 327 SER B CA 1
ATOM 5660 C C . SER B 1 327 ? -10.234 -39.531 -14.797 1 94.25 327 SER B C 1
ATOM 5662 O O . SER B 1 327 ? -10.398 -39.844 -15.977 1 94.25 327 SER B O 1
ATOM 5664 N N . GLU B 1 328 ? -11.203 -39 -14.039 1 94 328 GLU B N 1
ATOM 5665 C CA . GLU B 1 328 ? -12.555 -38.812 -14.57 1 94 328 GLU B CA 1
ATOM 5666 C C . GLU B 1 328 ? -12.734 -37.406 -15.133 1 94 328 GLU B C 1
ATOM 5668 O O . GLU B 1 328 ? -13.758 -37.125 -15.758 1 94 328 GLU B O 1
ATOM 5673 N N . ILE B 1 329 ? -11.781 -36.562 -14.898 1 93.06 329 ILE B N 1
ATOM 5674 C CA . ILE B 1 329 ? -11.867 -35.219 -15.461 1 93.06 329 ILE B CA 1
ATOM 5675 C C . ILE B 1 329 ? -11.688 -35.281 -16.984 1 93.06 329 ILE B C 1
ATOM 5677 O O . ILE B 1 329 ? -10.672 -35.781 -17.469 1 93.06 329 ILE B O 1
ATOM 5681 N N . GLU B 1 330 ? -12.703 -34.781 -17.688 1 90.69 330 GLU B N 1
ATOM 5682 C CA . GLU B 1 330 ? -12.688 -34.844 -19.141 1 90.69 330 GLU B CA 1
ATOM 5683 C C . GLU B 1 330 ? -11.516 -34.031 -19.703 1 90.69 330 GLU B C 1
ATOM 5685 O O . GLU B 1 330 ? -11.281 -32.906 -19.297 1 90.69 330 GLU B O 1
ATOM 5690 N N . PRO B 1 331 ? -10.773 -34.656 -20.656 1 88.25 331 PRO B N 1
ATOM 5691 C CA . PRO B 1 331 ? -9.617 -33.969 -21.234 1 88.25 331 PRO B CA 1
ATOM 5692 C C . PRO B 1 331 ? -9.969 -32.594 -21.797 1 88.25 331 PRO B C 1
ATOM 5694 O O . PRO B 1 331 ? -9.156 -31.656 -21.719 1 88.25 331 PRO B O 1
ATOM 5697 N N . GLY B 1 332 ? -11.117 -32.469 -22.297 1 87.5 332 GLY B N 1
ATOM 5698 C CA . GLY B 1 332 ? -11.547 -31.188 -22.859 1 87.5 332 GLY B CA 1
ATOM 5699 C C . GLY B 1 332 ? -11.555 -30.062 -21.844 1 87.5 332 GLY B C 1
ATOM 5700 O O . GLY B 1 332 ? -11.281 -28.906 -22.188 1 87.5 332 GLY B O 1
ATOM 5701 N N . LEU B 1 333 ? -11.828 -30.406 -20.609 1 86.19 333 LEU B N 1
ATOM 5702 C CA . LEU B 1 333 ? -11.906 -29.406 -19.547 1 86.19 333 LEU B CA 1
ATOM 5703 C C . LEU B 1 333 ? -10.508 -28.953 -19.125 1 86.19 333 LEU B C 1
ATOM 5705 O O . LEU B 1 333 ? -10.344 -27.875 -18.578 1 86.19 333 LEU B O 1
ATOM 5709 N N . ARG B 1 334 ? -9.578 -29.781 -19.469 1 89.44 334 ARG B N 1
ATOM 5710 C CA . ARG B 1 334 ? -8.211 -29.516 -19.031 1 89.44 334 ARG B CA 1
ATOM 5711 C C . ARG B 1 334 ? -7.48 -28.625 -20.031 1 89.44 334 ARG B C 1
ATOM 5713 O O . ARG B 1 334 ? -6.387 -28.125 -19.75 1 89.44 334 ARG B O 1
ATOM 5720 N N . MET B 1 335 ? -8.117 -28.344 -21.172 1 89.31 335 MET B N 1
ATOM 5721 C CA . MET B 1 335 ? -7.441 -27.641 -22.266 1 89.31 335 MET B CA 1
ATOM 5722 C C . MET B 1 335 ? -7.504 -26.125 -22.062 1 89.31 335 MET B C 1
ATOM 5724 O O . MET B 1 335 ? -6.766 -25.375 -22.703 1 89.31 335 MET B O 1
ATOM 5728 N N . PHE B 1 336 ? -8.273 -25.641 -21.062 1 88.25 336 PHE B N 1
ATOM 5729 C CA . PHE B 1 336 ? -8.586 -24.219 -21.062 1 88.25 336 PHE B CA 1
ATOM 5730 C C . PHE B 1 336 ? -8.078 -23.547 -19.797 1 88.25 336 PHE B C 1
ATOM 5732 O O . PHE B 1 336 ? -8.562 -22.484 -19.406 1 88.25 336 PHE B O 1
ATOM 5739 N N . CYS B 1 337 ? -7.195 -24.156 -19.125 1 91.5 337 CYS B N 1
ATOM 5740 C CA . CYS B 1 337 ? -6.52 -23.625 -17.953 1 91.5 337 CYS B CA 1
ATOM 5741 C C . CYS B 1 337 ? -5.113 -24.188 -17.812 1 91.5 337 CYS B C 1
ATOM 5743 O O . CYS B 1 337 ? -4.863 -25.328 -18.203 1 91.5 337 CYS B O 1
ATOM 5745 N N . PRO B 1 338 ? -4.234 -23.391 -17.266 1 95.31 338 PRO B N 1
ATOM 5746 C CA . PRO B 1 338 ? -2.9 -23.938 -17.016 1 95.31 338 PRO B CA 1
ATOM 5747 C C . PRO B 1 338 ? -2.938 -25.172 -16.109 1 95.31 338 PRO B C 1
ATOM 5749 O O . PRO B 1 338 ? -3.762 -25.234 -15.188 1 95.31 338 PRO B O 1
ATOM 5752 N N . VAL B 1 339 ? -2.111 -26.109 -16.391 1 97.31 339 VAL B N 1
ATOM 5753 C CA . VAL B 1 339 ? -1.935 -27.281 -15.539 1 97.31 339 VAL B CA 1
ATOM 5754 C C . VAL B 1 339 ? -0.641 -27.156 -14.742 1 97.31 339 VAL B C 1
ATOM 5756 O O . VAL B 1 339 ? 0.422 -26.891 -15.305 1 97.31 339 VAL B O 1
ATOM 5759 N N . ASP B 1 340 ? -0.752 -27.281 -13.43 1 98.25 340 ASP B N 1
ATOM 5760 C CA . ASP B 1 340 ? 0.414 -27.266 -12.555 1 98.25 340 ASP B CA 1
ATOM 5761 C C . ASP B 1 340 ? 0.982 -28.672 -12.375 1 98.25 340 ASP B C 1
ATOM 5763 O O . ASP B 1 340 ? 0.335 -29.531 -11.781 1 98.25 340 ASP B O 1
ATOM 5767 N N . ASN B 1 341 ? 2.18 -28.891 -12.883 1 98.19 341 ASN B N 1
ATOM 5768 C CA . ASN B 1 341 ? 2.824 -30.188 -12.758 1 98.19 341 ASN B CA 1
ATOM 5769 C C . ASN B 1 341 ? 3.959 -30.156 -11.742 1 98.19 341 ASN B C 1
ATOM 5771 O O . ASN B 1 341 ? 4.906 -29.375 -11.883 1 98.19 341 ASN B O 1
ATOM 5775 N N . LEU B 1 342 ? 3.779 -30.969 -10.68 1 98.44 342 LEU B N 1
ATOM 5776 C CA . LEU B 1 342 ? 4.98 -31.266 -9.906 1 98.44 342 LEU B CA 1
ATOM 5777 C C . LEU B 1 342 ? 6.012 -32 -10.758 1 98.44 342 LEU B C 1
ATOM 5779 O O . LEU B 1 342 ? 5.691 -33 -11.406 1 98.44 342 LEU B O 1
ATOM 5783 N N . THR B 1 343 ? 7.246 -31.531 -10.703 1 98.31 343 THR B N 1
ATOM 5784 C CA . THR B 1 343 ? 8.211 -31.984 -11.703 1 98.31 343 THR B CA 1
ATOM 5785 C C . THR B 1 343 ? 9.578 -32.219 -11.062 1 98.31 343 THR B C 1
ATOM 5787 O O . THR B 1 343 ? 10 -31.438 -10.203 1 98.31 343 THR B O 1
ATOM 5790 N N . ARG B 1 344 ? 10.234 -33.281 -11.477 1 98.12 344 ARG B N 1
ATOM 5791 C CA . ARG B 1 344 ? 11.664 -33.469 -11.25 1 98.12 344 ARG B CA 1
ATOM 5792 C C . ARG B 1 344 ? 12.484 -32.906 -12.414 1 98.12 344 ARG B C 1
ATOM 5794 O O . ARG B 1 344 ? 12.234 -33.281 -13.57 1 98.12 344 ARG B O 1
ATOM 5801 N N . PHE B 1 345 ? 13.414 -32.062 -12.078 1 98.06 345 PHE B N 1
ATOM 5802 C CA . PHE B 1 345 ? 14.25 -31.391 -13.078 1 98.06 345 PHE B CA 1
ATOM 5803 C C . PHE B 1 345 ? 15.664 -31.953 -13.062 1 98.06 345 PHE B C 1
ATOM 5805 O O . PHE B 1 345 ? 16.25 -32.156 -12 1 98.06 345 PHE B O 1
ATOM 5812 N N . ARG B 1 346 ? 16.156 -32.25 -14.195 1 98.25 346 ARG B N 1
ATOM 5813 C CA . ARG B 1 346 ? 17.578 -32.562 -14.375 1 98.25 346 ARG B CA 1
ATOM 5814 C C . ARG B 1 346 ? 18.266 -31.453 -15.18 1 98.25 346 ARG B C 1
ATOM 5816 O O . ARG B 1 346 ? 18 -31.297 -16.375 1 98.25 346 ARG B O 1
ATOM 5823 N N . LEU B 1 347 ? 19.094 -30.75 -14.523 1 97.94 347 LEU B N 1
ATOM 5824 C CA . LEU B 1 347 ? 19.781 -29.625 -15.141 1 97.94 347 LEU B CA 1
ATOM 5825 C C . LEU B 1 347 ? 21.203 -30 -15.547 1 97.94 347 LEU B C 1
ATOM 5827 O O . LEU B 1 347 ? 21.938 -30.609 -14.766 1 97.94 347 LEU B O 1
ATOM 5831 N N . ASP B 1 348 ? 21.5 -29.719 -16.75 1 96.12 348 ASP B N 1
ATOM 5832 C CA . ASP B 1 348 ? 22.859 -29.891 -17.281 1 96.12 348 ASP B CA 1
ATOM 5833 C C . ASP B 1 348 ? 23.484 -28.547 -17.625 1 96.12 348 ASP B C 1
ATOM 5835 O O . ASP B 1 348 ? 22.984 -27.844 -18.5 1 96.12 348 ASP B O 1
ATOM 5839 N N . ASP B 1 349 ? 24.469 -28.188 -16.922 1 91.94 349 ASP B N 1
ATOM 5840 C CA . ASP B 1 349 ? 25.219 -26.953 -17.125 1 91.94 349 ASP B CA 1
ATOM 5841 C C . ASP B 1 349 ? 26.703 -27.219 -17.281 1 91.94 349 ASP B C 1
ATOM 5843 O O . ASP B 1 349 ? 27.453 -27.25 -16.297 1 91.94 349 ASP B O 1
ATOM 5847 N N . GLY B 1 350 ? 27.266 -27.234 -18.531 1 83.06 350 GLY B N 1
ATOM 5848 C CA . GLY B 1 350 ? 28.688 -27.391 -18.828 1 83.06 350 GLY B CA 1
ATOM 5849 C C . GLY B 1 350 ? 29.25 -28.688 -18.266 1 83.06 350 GLY B C 1
ATOM 5850 O O . GLY B 1 350 ? 30.391 -28.703 -17.781 1 83.06 350 GLY B O 1
ATOM 5851 N N . GLY B 1 351 ? 28.484 -29.672 -18.172 1 82.44 351 GLY B N 1
ATOM 5852 C CA . GLY B 1 351 ? 28.984 -30.953 -17.719 1 82.44 351 GLY B CA 1
ATOM 5853 C C . GLY B 1 351 ? 28.531 -31.312 -16.312 1 82.44 351 GLY B C 1
ATOM 5854 O O . GLY B 1 351 ? 28.656 -32.469 -15.898 1 82.44 351 GLY B O 1
ATOM 5855 N N . ASP B 1 352 ? 28.094 -30.391 -15.555 1 89 352 ASP B N 1
ATOM 5856 C CA . ASP B 1 352 ? 27.547 -30.688 -14.227 1 89 352 ASP B CA 1
ATOM 5857 C C . ASP B 1 352 ? 26.047 -30.969 -14.305 1 89 352 ASP B C 1
ATOM 5859 O O . ASP B 1 352 ? 25.312 -30.281 -15.023 1 89 352 ASP B O 1
ATOM 5863 N N . THR B 1 353 ? 25.688 -32.094 -13.656 1 94.62 353 THR B N 1
ATOM 5864 C CA . THR B 1 353 ? 24.266 -32.438 -13.625 1 94.62 353 THR B CA 1
ATOM 5865 C C . THR B 1 353 ? 23.719 -32.375 -12.203 1 94.62 353 THR B C 1
ATOM 5867 O O . THR B 1 353 ? 24.297 -32.938 -11.281 1 94.62 353 THR B O 1
ATOM 5870 N N . VAL B 1 354 ? 22.734 -31.594 -12.008 1 96.88 354 VAL B N 1
ATOM 5871 C CA . VAL B 1 354 ? 22.078 -31.5 -10.703 1 96.88 354 VAL B CA 1
ATOM 5872 C C . VAL B 1 354 ? 20.578 -31.766 -10.859 1 96.88 354 VAL B C 1
ATOM 5874 O O . VAL B 1 354 ? 20 -31.531 -11.93 1 96.88 354 VAL B O 1
ATOM 5877 N N . VAL B 1 355 ? 20 -32.281 -9.828 1 97 355 VAL B N 1
ATOM 5878 C CA . VAL B 1 355 ? 18.578 -32.625 -9.852 1 97 355 VAL B CA 1
ATOM 5879 C C . VAL B 1 355 ? 17.828 -31.766 -8.852 1 97 355 VAL B C 1
ATOM 5881 O O . VAL B 1 355 ? 18.312 -31.5 -7.75 1 97 355 VAL B O 1
ATOM 5884 N N . GLY B 1 356 ? 16.688 -31.266 -9.227 1 97.06 356 GLY B N 1
ATOM 5885 C CA . GLY B 1 356 ? 15.781 -30.5 -8.383 1 97.06 356 GLY B CA 1
ATOM 5886 C C . GLY B 1 356 ? 14.32 -30.859 -8.602 1 97.06 356 GLY B C 1
ATOM 5887 O O . GLY B 1 356 ? 14.008 -31.766 -9.375 1 97.06 356 GLY B O 1
ATOM 5888 N N . THR B 1 357 ? 13.453 -30.266 -7.867 1 98.06 357 THR B N 1
ATOM 5889 C CA . THR B 1 357 ? 12.016 -30.438 -8.008 1 98.06 357 THR B CA 1
ATOM 5890 C C . THR B 1 357 ? 11.305 -29.078 -7.945 1 98.06 357 THR B C 1
ATOM 5892 O O . THR B 1 357 ? 11.875 -28.094 -7.496 1 98.06 357 THR B O 1
ATOM 5895 N N . GLY B 1 358 ? 10.117 -29.094 -8.438 1 98.38 358 GLY B N 1
ATOM 5896 C CA . GLY B 1 358 ? 9.328 -27.875 -8.359 1 98.38 358 GLY B CA 1
ATOM 5897 C C . GLY B 1 358 ? 8.172 -27.859 -9.344 1 98.38 358 GLY B C 1
ATOM 5898 O O . GLY B 1 358 ? 7.602 -28.906 -9.664 1 98.38 358 GLY B O 1
ATOM 5899 N N . LEU B 1 359 ? 7.789 -26.641 -9.734 1 98.81 359 LEU B N 1
ATOM 5900 C CA . LEU B 1 359 ? 6.59 -26.406 -10.531 1 98.81 359 LEU B CA 1
ATOM 5901 C C . LEU B 1 359 ? 6.938 -26.25 -12.008 1 98.81 359 LEU B C 1
ATOM 5903 O O . LEU B 1 359 ? 7.867 -25.516 -12.359 1 98.81 359 LEU B O 1
ATOM 5907 N N . PHE B 1 360 ? 6.301 -26.953 -12.852 1 98.75 360 PHE B N 1
ATOM 5908 C CA . PHE B 1 360 ? 6.191 -26.672 -14.281 1 98.75 360 PHE B CA 1
ATOM 5909 C C . PHE B 1 360 ? 4.738 -26.422 -14.672 1 98.75 360 PHE B C 1
ATOM 5911 O O . PHE B 1 360 ? 3.975 -27.375 -14.867 1 98.75 360 PHE B O 1
ATOM 5918 N N . GLU B 1 361 ? 4.348 -25.203 -14.758 1 98.69 361 GLU B N 1
ATOM 5919 C CA . GLU B 1 361 ? 3.016 -24.797 -15.188 1 98.69 361 GLU B CA 1
ATOM 5920 C C . GLU B 1 361 ? 2.977 -24.531 -16.688 1 98.69 361 GLU B C 1
ATOM 5922 O O . GLU B 1 361 ? 3.83 -23.828 -17.219 1 98.69 361 GLU B O 1
ATOM 5927 N N . VAL B 1 362 ? 1.987 -25.094 -17.359 1 98 362 VAL B N 1
ATOM 5928 C CA . VAL B 1 362 ? 1.968 -24.953 -18.828 1 98 362 VAL B CA 1
ATOM 5929 C C . VAL B 1 362 ? 0.525 -24.875 -19.312 1 98 362 VAL B C 1
ATOM 5931 O O . VAL B 1 362 ? -0.368 -25.516 -18.75 1 98 362 VAL B O 1
ATOM 5934 N N . ALA B 1 363 ? 0.266 -24.062 -20.234 1 95.94 363 ALA B N 1
ATOM 5935 C CA . ALA B 1 363 ? -1.02 -23.922 -20.906 1 95.94 363 ALA B CA 1
ATOM 5936 C C . ALA B 1 363 ? -0.827 -23.672 -22.406 1 95.94 363 ALA B C 1
ATOM 5938 O O . ALA B 1 363 ? -0.03 -22.812 -22.797 1 95.94 363 ALA B O 1
ATOM 5939 N N . ALA B 1 364 ? -1.403 -24.438 -23.25 1 95.75 364 ALA B N 1
ATOM 5940 C CA . ALA B 1 364 ? -1.502 -24.203 -24.688 1 95.75 364 ALA B CA 1
ATOM 5941 C C . ALA B 1 364 ? -2.951 -23.984 -25.109 1 95.75 364 ALA B C 1
ATOM 5943 O O . ALA B 1 364 ? -3.58 -24.859 -25.688 1 95.75 364 ALA B O 1
ATOM 5944 N N . ILE B 1 365 ? -3.422 -22.781 -24.891 1 94.06 365 ILE B N 1
ATOM 5945 C CA . ILE B 1 365 ? -4.816 -22.438 -25.156 1 94.06 365 ILE B CA 1
ATOM 5946 C C . ILE B 1 365 ? -4.922 -21.656 -26.469 1 94.06 365 ILE B C 1
ATOM 5948 O O . ILE B 1 365 ? -4.336 -20.594 -26.594 1 94.06 365 ILE B O 1
ATOM 5952 N N . GLY B 1 366 ? -5.676 -22.219 -27.391 1 93.5 366 GLY B N 1
ATOM 5953 C CA . GLY B 1 366 ? -5.844 -21.594 -28.688 1 93.5 366 GLY B CA 1
ATOM 5954 C C . GLY B 1 366 ? -4.773 -21.984 -29.688 1 93.5 366 GLY B C 1
ATOM 5955 O O . GLY B 1 366 ? -4.031 -22.938 -29.453 1 93.5 366 GLY B O 1
ATOM 5956 N N . PRO B 1 367 ? -4.734 -21.266 -30.766 1 94.06 367 PRO B N 1
ATOM 5957 C CA . PRO B 1 367 ? -3.789 -21.609 -31.828 1 94.06 367 PRO B CA 1
ATOM 5958 C C . PRO B 1 367 ? -2.334 -21.406 -31.406 1 94.06 367 PRO B C 1
ATOM 5960 O O . PRO B 1 367 ? -2.031 -20.469 -30.656 1 94.06 367 PRO B O 1
ATOM 5963 N N . HIS B 1 368 ? -1.543 -22.266 -31.891 1 95.81 368 HIS B N 1
ATOM 5964 C CA . HIS B 1 368 ? -0.095 -22.203 -31.734 1 95.81 368 HIS B CA 1
ATOM 5965 C C . HIS B 1 368 ? 0.619 -22.969 -32.844 1 95.81 368 HIS B C 1
ATOM 5967 O O . HIS B 1 368 ? 0.668 -24.203 -32.812 1 95.81 368 HIS B O 1
ATOM 5973 N N . ALA B 1 369 ? 1.267 -22.234 -33.688 1 93.94 369 ALA B N 1
ATOM 5974 C CA . ALA B 1 369 ? 1.795 -22.766 -34.938 1 93.94 369 ALA B CA 1
ATOM 5975 C C . ALA B 1 369 ? 2.859 -23.828 -34.688 1 93.94 369 ALA B C 1
ATOM 5977 O O . ALA B 1 369 ? 2.869 -24.891 -35.312 1 93.94 369 ALA B O 1
ATOM 5978 N N . ARG B 1 370 ? 3.693 -23.641 -33.75 1 94.44 370 ARG B N 1
ATOM 5979 C CA . ARG B 1 370 ? 4.82 -24.531 -33.5 1 94.44 370 ARG B CA 1
ATOM 5980 C C . ARG B 1 370 ? 4.336 -25.938 -33.188 1 94.44 370 ARG B C 1
ATOM 5982 O O . ARG B 1 370 ? 4.969 -26.922 -33.562 1 94.44 370 ARG B O 1
ATOM 5989 N N . TYR B 1 371 ? 3.314 -26.016 -32.438 1 95.75 371 TYR B N 1
ATOM 5990 C CA . TYR B 1 371 ? 2.867 -27.328 -32 1 95.75 371 TYR B CA 1
ATOM 5991 C C . TYR B 1 371 ? 1.654 -27.797 -32.812 1 95.75 371 TYR B C 1
ATOM 5993 O O . TYR B 1 371 ? 0.984 -28.766 -32.438 1 95.75 371 TYR B O 1
ATOM 6001 N N . GLY B 1 372 ? 1.333 -27.078 -33.844 1 94.06 372 GLY B N 1
ATOM 6002 C CA . GLY B 1 372 ? 0.368 -27.5 -34.844 1 94.06 372 GLY B CA 1
ATOM 6003 C C . GLY B 1 372 ? -1.071 -27.312 -34.406 1 94.06 372 GLY B C 1
ATOM 6004 O O . GLY B 1 372 ? -1.967 -28.016 -34.844 1 94.06 372 GLY B O 1
ATOM 6005 N N . PHE B 1 373 ? -1.391 -26.484 -33.438 1 95.5 373 PHE B N 1
ATOM 6006 C CA . PHE B 1 373 ? -2.758 -26.156 -33.062 1 95.5 373 PHE B CA 1
ATOM 6007 C C . PHE B 1 373 ? -3.299 -25 -33.875 1 95.5 373 PHE B C 1
ATOM 6009 O O . PHE B 1 373 ? -2.77 -23.875 -33.812 1 95.5 373 PHE B O 1
ATOM 6016 N N . ASP B 1 374 ? -4.406 -25.188 -34.594 1 93.69 374 ASP B N 1
ATOM 6017 C CA . ASP B 1 374 ? -4.941 -24.156 -35.5 1 93.69 374 ASP B CA 1
ATOM 6018 C C . ASP B 1 374 ? -6.184 -23.5 -34.906 1 93.69 374 ASP B C 1
ATOM 6020 O O . ASP B 1 374 ? -6.648 -22.469 -35.375 1 93.69 374 ASP B O 1
ATOM 6024 N N . SER B 1 375 ? -6.699 -24.141 -33.938 1 92 375 SER B N 1
ATOM 6025 C CA . SER B 1 375 ? -7.914 -23.625 -33.312 1 92 375 SER B CA 1
ATOM 6026 C C . SER B 1 375 ? -7.906 -23.875 -31.812 1 92 375 SER B C 1
ATOM 6028 O O . SER B 1 375 ? -6.988 -24.516 -31.281 1 92 375 SER B O 1
ATOM 6030 N N . PHE B 1 376 ? -8.914 -23.422 -31.141 1 90.44 376 PHE B N 1
ATOM 6031 C CA . PHE B 1 376 ? -9.016 -23.547 -29.688 1 90.44 376 PHE B CA 1
ATOM 6032 C C . PHE B 1 376 ? -9.344 -24.969 -29.281 1 90.44 376 PHE B C 1
ATOM 6034 O O . PHE B 1 376 ? -9.133 -25.359 -28.125 1 90.44 376 PHE B O 1
ATOM 6041 N N . THR B 1 377 ? -9.805 -25.797 -30.188 1 91.31 377 THR B N 1
ATOM 6042 C CA . THR B 1 377 ? -10.289 -27.109 -29.812 1 91.31 377 THR B CA 1
ATOM 6043 C C . THR B 1 377 ? -9.43 -28.203 -30.453 1 91.31 377 THR B C 1
ATOM 6045 O O . THR B 1 377 ? -9.648 -29.391 -30.203 1 91.31 377 THR B O 1
ATOM 6048 N N . ASP B 1 378 ? -8.438 -27.781 -31.25 1 92.75 378 ASP B N 1
ATOM 6049 C CA . ASP B 1 378 ? -7.539 -28.766 -31.828 1 92.75 378 ASP B CA 1
ATOM 6050 C C . ASP B 1 378 ? -6.785 -29.531 -30.75 1 92.75 378 ASP B C 1
ATOM 6052 O O . ASP B 1 378 ? -6.402 -28.953 -29.734 1 92.75 378 ASP B O 1
ATOM 6056 N N . THR B 1 379 ? -6.508 -30.766 -30.984 1 94.25 379 THR B N 1
ATOM 6057 C CA . THR B 1 379 ? -5.699 -31.594 -30.094 1 94.25 379 THR B CA 1
ATOM 6058 C C . THR B 1 379 ? -4.48 -32.156 -30.828 1 94.25 379 THR B C 1
ATOM 6060 O O . THR B 1 379 ? -4.402 -32.062 -32.062 1 94.25 379 THR B O 1
ATOM 6063 N N . ALA B 1 380 ? -3.574 -32.594 -30.125 1 94.12 380 ALA B N 1
ATOM 6064 C CA . ALA B 1 380 ? -2.369 -33.156 -30.703 1 94.12 380 ALA B CA 1
ATOM 6065 C C . ALA B 1 380 ? -2.695 -34.438 -31.469 1 94.12 380 ALA B C 1
ATOM 6067 O O . ALA B 1 380 ? -3.578 -35.219 -31.062 1 94.12 380 ALA B O 1
ATOM 6068 N N . ARG B 1 381 ? -1.896 -34.625 -32.594 1 89.88 381 ARG B N 1
ATOM 6069 C CA . ARG B 1 381 ? -2.057 -35.812 -33.406 1 89.88 381 ARG B CA 1
ATOM 6070 C C . ARG B 1 381 ? -1.049 -36.875 -33.031 1 89.88 381 ARG B C 1
ATOM 6072 O O . ARG B 1 381 ? 0.052 -36.562 -32.562 1 89.88 381 ARG B O 1
#

Radius of gyration: 29.89 Å; Cα contacts (8 Å, |Δi|>4): 2153; chains: 2; bounding box: 62×88×68 Å

Secondary structure (DSSP, 8-state):
-----SS----GGGGSS---SSS-TTS-SS--TTEEEEEEEEEEETT-SSEEEEEEEEEETTTTEEEEEEEEEETTEEEEEEEEEE--S-TT---BTTEEEEEEETTTEEEEEE--SSSSEEEEEEEEESS--EEPPPEEEEETTEEEEEEEEEEEEEEEEEEEEETTEEEEE-TTTEEEEEEEEEEE---SSPPP-TTHHHH-PPPEEEEEEEEE-SS-EEEEEEEE-TTS-EEEEEEEEE-SSTTPPPEE--EEEEEEEE-TTS--EEEEEEEEE-TTSPPEEEEEEEEEEE-TTSSSSSS--SS--TT----SEEEEEEEEEGGGS-HHHHTTS-EEEEEEEEEEETTEEEEEEEEEEEEEES-BGGGTB-SSS----/-----SS----GGGGSS---SSS-TTS-SS--TTEEEEEEEEEEETT-SSEEEEEEEEEETTTTEEEEEEEEEETTEEEEEEEEEE--S-TT---BTTEEEEEEETTTEEEEEE--SSSSEEEEEEEEESS--EEPPPEEEEETTEEEEEEEEEEEEEEEEEEEEETTEEEEE-TTTEEEEEEEEEEE---SSPPP-TTHHHH-PPPEEEEEEEEE-SS-EEEEEEEE-TTS-EEEEEEEEE-SSTTPPPEE--EEEEEEEE-TTS--EEEEEEEEE-TTSPPEEEEEEEEEEE-TTSSSSSS--SS--TT----SEEEEEEEEEGGGS-HHHHTTS-EEEEEEEEEEETTEEEEEEEEEEEEEES-BGGGTB-SSS----

pLDDT: mean 93.79, std 7.94, range [35.38, 98.94]

Sequence (762 aa):
MNADFAGNPLSPMDDYPVHQVAEPIRRAGTSDRNFYDRYYFNCYPSTETDLFLIVGLGQYPNLGVADAFAVLRRGDDHIVVRGSRALGADRSDTTVGPFRVEVLEGLQRLRIVLEPGEYDLSFDLTFDAAVPATLEPRHFRRQLERVTFDTSRFVQTGTWTGELTIDGAPRTVTPDSWRGNRDRSWGVRPVGESEPPGRRAVDGIQNFFWIYSVMQFDDYSICVVLQEDERGRRIVEEAVRIWPDDGREPEWLGRPEHELKFEPGTRDVTAASLTFHRPGRETVSVTCEFLVSNYIGIGTGYGLEADWRHGMWQGELVVQGLRKQASEIEPGLRMFCPVDNLTRFRLDDGGDTVVGTGLFEVAAIGPHARYGFDSFTDTARMNADFAGNPLSPMDDYPVHQVAEPIRRAGTSDRNFYDRYYFNCYPSTETDLFLIVGLGQYPNLGVADAFAVLRRGDDHIVVRGSRALGADRSDTTVGPFRVEVLEGLQRLRIVLEPGEYDLSFDLTFDAAVPATLEPRHFRRQLERVTFDTSRFVQTGTWTGELTIDGAPRTVTPDSWRGNRDRSWGVRPVGESEPPGRRAVDGIQNFFWIYSVMQFDDYSICVVLQEDERGRRIVEEAVRIWPDDGREPEWLGRPEHELKFEPGTRDVTAASLTFHRPGRETVSVTCEFLVSNYIGIGTGYGLEADWRHGMWQGELVVQGLRKQASEIEPGLRMFCPVDNLTRFRLDDGGDTVVGTGLFEVAAIGPHARYGFDSFTDTAR

Foldseek 3Di:
DDPPPVDDLADPCQVDPPDPDPDHPLDDPDLPQQWKKKKKKKKDFQVDQFWIKIKMWMDRSNLQKIKIKIWITGPQKTKMKIKMAGHDSYPVFRDAPQWGKACPDPQAKIWIWRDDDPGQWTWTKMWGFQFGWAKFDWQWDDDPNDTAGTKIKIKTKTFMATWIGGNNRIDGGDRVTMIMMMMMMTDGHDWAADDDCPPVVVVPDWWWWWKWWWWDFPFWIKTWTFTAGQARHTSDIFIWITGRDPPDDTHGQAGKDKDFDADFPFRHTQWMKIWHDDPPFDIKIKTKHFRYKHQCQPPHQQHDDRQGHGSYDPYRMDMDMDMDGNVPPDRQRSQGGKIWTWIWMWMDDPHDTTITIYTIITHGAAHHPVQPGHGRRDGHD/DDPPPVDDLADPCQVDPPDPDPDHPLDDPDLPQQWKKKKKKKKDFQVDQFWIKIKMWMDRSNLQKIKIKIWITGPQKTKMKIKMAGHDSYPVFRDAPQWGKACPDPQAKIWIWRDDDPGQKTWTKMWGFQFGWAKFDWQWDDDPRDTAGTKIKIKTKTFMATWIGGRNRIDGGDRVTMIMMMMMMTTGHDWAADDDCPPVVVVPDWWWWWKWWWWDFPFWIKTWTFTAGQARHTSDIFIWITGRDPPDDTHGQAGKDKDFDADFPFRHTQWMKIWHDDPPFDIKIKTKHFRYKHQCQPPHQQHDDRQGHGSYDPYRMDMDMDMDGNVPPDRQRSQGGKIWTWIWMWMDDPHDTTITIYTIITHGAAHHPVQPGHGRRDGHD

Nearest PDB structures (foldseek):
  4egd-assembly2_B  TM=2.888E-01  e=1.222E-01  Staphylococcus aureus subsp. aureus NCTC 8325
  2zf3-assembly1_B  TM=2.668E-01  e=9.083E-02  Chromobacterium violaceum
  3hdj-assembly1_B  TM=6.242E-01  e=6.397E+00  Bordetella pertussis
  9eag-assembly1_A  TM=1.237E-01  e=9.503E+00  Homo sapiens
  2zf3-assembly1_B  TM=2.678E-01  e=7.349E-02  Chromobacterium violaceum